Protein AF-A0A933SA22-F1 (afdb_monomer)

Radius of gyration: 32.46 Å; Cα contacts (8 Å, |Δi|>4): 676; chains: 1; bounding box: 80×46×101 Å

Foldseek 3Di:
DPDPPDPPPQPPVLLVLLLCCLQPPDPDDPVVVVLVQVVLVLVCVVVVQPVDPLSLVLLQVLQQQLQVQLLVLCVVQVWPPWDWDADPSRHIHTDTHCLQRALLSVLVSLLSRLQVLLVQLLVLLVVCLVVVHNPPNVPSSSVSSLVVSVVLLPCECVGSVVSNCCQQPVLVDLVSNLVSNLVNLVVLVVVCVVVVVVSSVVVSVVSVVCSQLSSLLLVLLQVLCVVCVPARLGSVRGDPVSSSSLLVSLQVSQPDDPRSHSNSSSVSSNSSSNSNHDGDDPVSSVVSVVSSVVSVVSSVSSVVSSVVSVPDQQWDWDDDPQKIFTDGDAKDWPQDDPPDPRRKTKIFGDDPNHTFKIKIWDDLPQDPVNVVVVVVVCCVVVVWDWDDKDWDFDPDPVWTWTWMKIWTDDPQKIKIWIWTADPSTIMIIMGMDSDDDDNSVRRVNRMTGCPVDDDDRDD

Organism: Eiseniibacteriota bacterium (NCBI:txid2212470)

Secondary structure (DSSP, 8-state):
-PPPPPPPPP-HHHHHHHHHHHHSPPPPPHHHHHHHHHHHHHHHHHTTTTSSHHHHHHHHHHHHHHHHHHHHHHHHHT-EEEEEEEETTTEEEEEEE-TT--HHHHHHHHHHTHHHHHHHHHHHHHHHHHHTS--HHHHHHHHHHHHHHHHHTSS-TTSHHHHHHHHHTGGG-HHHHHHHHHHHHHHHHHHHHHTT-HHHHHHHHHHHHHHHHHHHHHHHHHHHHHH-TT--SSTTT--HHHHHHHHHHHHHHH-TTTT--HHHHHHHHHHHHHHHSPPPPHHHHHHHHHHHHHHHHHHHHHHHHHHHHT-----EEEEETTEEEEE-S-EEEEE--TTS-TT-EEEEEEETTEEEEEEEEPPTT--HHHHHHHHHHHHHHHT-EEEEEEEEE-SSTTS--EEEEEEEE-SS-EEEEEEEEETTEEEEEEEEESS--HHHHHHHHS-EE--SPPP----

pLDDT: mean 78.85, std 15.22, range [27.67, 97.38]

Solvent-accessible surface area (backbone atoms only — not comparable to full-atom values): 24540 Å² total; per-residue (Å²): 133,84,73,79,75,75,80,77,76,82,60,60,72,56,48,55,48,14,50,48,32,48,66,55,60,73,77,82,51,70,68,59,54,52,52,56,48,54,50,53,54,49,54,42,56,74,68,58,48,60,81,38,74,67,44,41,53,42,50,33,50,43,39,36,53,27,33,46,24,30,50,49,36,35,55,74,64,59,28,45,79,71,44,78,45,76,44,89,99,74,22,46,49,63,46,62,41,50,68,51,49,57,43,55,56,56,32,48,22,39,42,35,19,30,41,59,37,23,53,51,16,30,52,46,33,53,48,27,51,72,64,79,50,67,55,70,68,60,50,52,46,23,49,52,22,37,52,56,23,52,57,32,50,38,73,29,65,93,29,36,24,14,46,24,43,38,37,53,63,23,55,77,38,61,66,54,36,52,49,48,43,50,53,27,32,50,53,46,36,53,51,16,63,76,70,68,37,64,71,46,41,55,55,24,53,54,48,61,69,43,46,69,41,49,52,39,33,45,48,40,9,52,50,48,30,73,77,44,77,81,62,53,61,22,71,87,68,39,50,69,73,57,49,51,53,42,45,54,46,18,44,64,30,70,42,78,77,92,58,78,41,39,61,54,32,14,54,35,33,52,54,20,54,62,58,34,52,71,51,42,53,71,69,57,33,53,55,51,51,51,52,51,49,50,41,52,50,33,43,53,50,27,52,50,32,47,58,58,53,65,52,68,83,57,64,41,80,45,80,53,91,64,29,29,31,42,38,61,79,53,64,57,67,51,80,55,66,94,88,56,75,97,78,47,53,36,39,37,23,52,59,95,91,37,81,26,38,38,42,34,44,49,64,77,80,69,47,71,69,57,52,52,55,48,52,52,48,50,28,60,78,67,72,28,48,77,76,50,75,45,81,42,70,40,96,42,93,96,57,57,39,54,30,45,36,41,36,28,48,48,97,70,34,31,36,40,38,38,37,38,56,56,97,83,29,42,34,46,37,38,32,47,33,66,63,82,44,71,69,51,50,49,36,67,70,42,54,40,73,53,86,80,68,78,79,82,73,83,128

Sequence (459 aa):
MDEPAAPEPFDEPLYAQSLAAFRNPAPMSVPALVTALLVIAFAASSFGQLNSWTAMLTLVAVVAFHEAGHAFGMRVFGFRDVKMFFIPFFGAAVVGRPRGAAPWKDALVSLLGPLPGLLLAVVIFATGLRARQPFEWPFHVAESLLLLNAFNLLPLGFLDGGRFFQRTIFARHRVLAVAFDLLGALALGALAVTFKMWLLGFFVLMSLRGLPRRWRVLGGAAAFRSARPEAFADPERLADEDARVLFAESRAAVGPPANESAGAIAGAMEEMLDASQRAPGVFATIGLLLLYALAVVCTFAGIFFHVSGMGAETWRWVRTGEARVEFPRDVYGIAGAAGGTASDTTWRATLNGVERFTVEKLASDTSAAAVEKRVAALAHDSGLEMKRSQVIEGEQPSDSLVGMEYRFRGERRELRARTFVVGGRRYWVTASAPKFGERASRFLESFRRDDGVPPVVPR

Nearest PDB structures (foldseek):
  1v2b-assembly1_A  TM=5.995E-01  e=1.341E-03  Nicotiana tabacum
  1v2b-assembly2_B  TM=5.942E-01  e=2.207E-03  Nicotiana tabacum
  8vjm-assembly1_C  TM=6.474E-01  e=5.714E-03  Bacillus subtilis subsp. subtilis str. 168
  8vjl-assembly1_A  TM=6.406E-01  e=8.209E-03  Bacillus subtilis subsp. subtilis str. 168
  7wg5-assembly1_f  TM=5.108E-01  e=1.548E-02  Arabidopsis thaliana

Mean predicted aligned error: 14.5 Å

Structure (mmCIF, N/CA/C/O backbone):
data_AF-A0A933SA22-F1
#
_entry.id   AF-A0A933SA22-F1
#
loop_
_atom_site.group_PDB
_atom_site.id
_atom_site.type_symbol
_atom_site.label_atom_id
_atom_site.label_alt_id
_atom_site.label_comp_id
_atom_site.label_asym_id
_atom_site.label_entity_id
_atom_site.label_seq_id
_atom_site.pdbx_PDB_ins_code
_atom_site.Cartn_x
_atom_site.Cartn_y
_atom_site.Cartn_z
_atom_site.occupancy
_atom_site.B_iso_or_equiv
_atom_site.auth_seq_id
_atom_site.auth_comp_id
_atom_site.auth_asym_id
_atom_site.auth_atom_id
_atom_site.pdbx_PDB_model_num
ATOM 1 N N . MET A 1 1 ? 23.233 31.705 -43.937 1.00 48.50 1 MET A N 1
ATOM 2 C CA . MET A 1 1 ? 23.121 30.238 -43.859 1.00 48.50 1 MET A CA 1
ATOM 3 C C . MET A 1 1 ? 23.989 29.849 -42.692 1.00 48.50 1 MET A C 1
ATOM 5 O O . MET A 1 1 ? 25.200 29.916 -42.837 1.00 48.50 1 MET A O 1
ATOM 9 N N . ASP A 1 2 ? 23.383 29.603 -41.534 1.00 49.16 2 ASP A N 1
ATOM 10 C CA . ASP A 1 2 ? 24.130 29.086 -40.391 1.00 49.16 2 ASP A CA 1
ATOM 11 C C . ASP A 1 2 ? 24.498 27.641 -40.708 1.00 49.16 2 ASP A C 1
ATOM 13 O O . ASP A 1 2 ? 23.634 26.807 -40.991 1.00 49.16 2 ASP A O 1
ATOM 17 N N . GLU A 1 3 ? 25.799 27.392 -40.763 1.00 46.59 3 GLU A N 1
ATOM 18 C CA . GLU A 1 3 ? 26.378 26.063 -40.866 1.00 46.59 3 GLU A CA 1
ATOM 19 C C . GLU A 1 3 ? 25.857 25.236 -39.676 1.00 46.59 3 GLU A C 1
ATOM 21 O O . GLU A 1 3 ? 25.911 25.722 -38.540 1.00 46.59 3 GLU A O 1
ATOM 26 N N . PRO A 1 4 ? 25.275 24.039 -39.889 1.00 49.75 4 PRO A N 1
ATOM 27 C CA . PRO A 1 4 ? 24.802 23.227 -38.779 1.00 49.75 4 PRO A CA 1
ATOM 28 C C . PRO A 1 4 ? 25.987 22.954 -37.853 1.00 49.75 4 PRO A C 1
ATOM 30 O O . PRO A 1 4 ? 27.005 22.422 -38.293 1.00 49.75 4 PRO A O 1
ATOM 33 N N . ALA A 1 5 ? 25.855 23.363 -36.587 1.00 52.88 5 ALA A N 1
ATOM 34 C CA . ALA A 1 5 ? 26.871 23.149 -35.567 1.00 52.88 5 ALA A CA 1
ATOM 35 C C . ALA A 1 5 ? 27.342 21.690 -35.617 1.00 52.88 5 ALA A C 1
ATOM 37 O O . ALA A 1 5 ? 26.515 20.772 -35.646 1.00 52.88 5 ALA A O 1
ATOM 38 N N . ALA A 1 6 ? 28.662 21.489 -35.673 1.00 54.22 6 ALA A N 1
ATOM 39 C CA . ALA A 1 6 ? 29.251 20.158 -35.657 1.00 54.22 6 ALA A CA 1
ATOM 40 C C . ALA A 1 6 ? 28.651 19.360 -34.485 1.00 54.22 6 ALA A C 1
ATOM 42 O O . ALA A 1 6 ? 28.519 19.923 -33.392 1.00 54.22 6 ALA A O 1
ATOM 43 N N . PRO A 1 7 ? 28.246 18.092 -34.693 1.00 60.19 7 PRO A N 1
ATOM 44 C CA . PRO A 1 7 ? 27.674 17.290 -33.622 1.00 60.19 7 PRO A CA 1
ATOM 45 C C . PRO A 1 7 ? 28.652 17.280 -32.450 1.00 60.19 7 PRO A C 1
ATOM 47 O O . PRO A 1 7 ? 29.838 17.003 -32.642 1.00 60.19 7 PRO A O 1
ATOM 50 N N . GLU A 1 8 ? 28.167 17.636 -31.258 1.00 64.19 8 GLU A N 1
ATOM 51 C CA . GLU A 1 8 ? 29.029 17.664 -30.082 1.00 64.19 8 GLU A CA 1
ATOM 52 C C . GLU A 1 8 ? 29.705 16.298 -29.894 1.00 64.19 8 GLU A C 1
ATOM 54 O O . GLU A 1 8 ? 29.051 15.257 -30.048 1.00 64.19 8 GLU A O 1
ATOM 59 N N . PRO A 1 9 ? 31.012 16.280 -29.583 1.00 76.88 9 PRO A N 1
ATOM 60 C CA . PRO A 1 9 ? 31.734 15.040 -29.372 1.00 76.88 9 PRO A CA 1
ATOM 61 C C . PRO A 1 9 ? 31.090 14.241 -28.234 1.00 76.88 9 PRO A C 1
ATOM 63 O O . PRO A 1 9 ? 30.685 14.790 -27.208 1.00 76.88 9 PRO A O 1
ATOM 66 N N . PHE A 1 10 ? 30.989 12.924 -28.423 1.00 84.50 10 PHE A N 1
ATOM 67 C CA . PHE A 1 10 ? 30.441 12.026 -27.412 1.00 84.50 10 PHE A CA 1
ATOM 68 C C . PHE A 1 10 ? 31.264 12.123 -26.119 1.00 84.50 10 PHE A C 1
ATOM 70 O O . PHE A 1 10 ? 32.483 11.949 -26.131 1.00 84.50 10 PHE A O 1
ATOM 77 N N . ASP A 1 11 ? 30.593 12.404 -25.002 1.00 89.31 11 ASP A N 1
ATOM 78 C CA . ASP A 1 11 ? 31.233 12.572 -23.695 1.00 89.31 11 ASP A CA 1
ATOM 79 C C . ASP A 1 11 ? 31.576 11.202 -23.087 1.00 89.31 11 ASP A C 1
ATOM 81 O O . ASP A 1 11 ? 30.796 10.603 -22.340 1.00 89.31 11 ASP A O 1
ATOM 85 N N . GLU A 1 12 ? 32.747 10.686 -23.460 1.00 92.25 12 GLU A N 1
ATOM 86 C CA . GLU A 1 12 ? 33.250 9.382 -23.025 1.00 92.25 12 GLU A CA 1
ATOM 87 C C . GLU A 1 12 ? 33.425 9.281 -21.491 1.00 92.25 12 GLU A C 1
ATOM 89 O O . GLU A 1 12 ? 32.987 8.280 -20.911 1.00 92.25 12 GLU A O 1
ATOM 94 N N . PRO A 1 13 ? 33.990 10.290 -20.786 1.00 92.44 13 PRO A N 1
ATOM 95 C CA . PRO A 1 13 ? 34.070 10.268 -19.325 1.00 92.44 13 PRO A CA 1
ATOM 96 C C . PRO A 1 13 ? 32.703 10.205 -18.637 1.00 92.44 13 PRO A C 1
ATOM 98 O O . PRO A 1 13 ? 32.530 9.433 -17.687 1.00 92.44 13 PRO A O 1
ATOM 101 N N . LEU A 1 14 ? 31.730 11.000 -19.092 1.00 91.00 14 LEU A N 1
ATOM 102 C CA . LEU A 1 14 ? 30.386 11.003 -18.519 1.00 91.00 14 LEU A CA 1
ATOM 103 C C . LEU A 1 14 ? 29.645 9.700 -18.823 1.00 91.00 14 LEU A C 1
ATOM 105 O O . LEU A 1 14 ? 28.945 9.182 -17.947 1.00 91.00 14 LEU A O 1
ATOM 109 N N . TYR A 1 15 ? 29.824 9.143 -20.023 1.00 93.19 15 TYR A N 1
ATOM 110 C CA . TYR A 1 15 ? 29.301 7.828 -20.387 1.00 93.19 15 TYR A CA 1
ATOM 111 C C . TYR A 1 15 ? 29.834 6.743 -19.453 1.00 93.19 15 TYR A C 1
ATOM 113 O O . TYR A 1 15 ? 29.040 6.026 -18.847 1.00 93.19 15 TYR A O 1
ATOM 121 N N . ALA A 1 16 ? 31.153 6.662 -19.262 1.00 93.44 16 ALA A N 1
ATOM 122 C CA . ALA A 1 16 ? 31.768 5.654 -18.402 1.00 93.44 16 ALA A CA 1
ATOM 123 C C . ALA A 1 16 ? 31.261 5.744 -16.950 1.00 93.44 16 ALA A C 1
ATOM 125 O O . ALA A 1 16 ? 30.923 4.726 -16.341 1.00 93.44 16 ALA A O 1
ATOM 126 N N . GLN A 1 17 ? 31.138 6.962 -16.409 1.00 92.69 17 GLN A N 1
ATOM 127 C CA . GLN A 1 17 ? 30.592 7.189 -15.066 1.00 92.69 17 GLN A CA 1
ATOM 128 C C . GLN A 1 17 ? 29.109 6.811 -14.971 1.00 92.69 17 GLN A C 1
ATOM 130 O O . GLN A 1 17 ? 28.694 6.158 -14.010 1.00 92.69 17 GLN A O 1
ATOM 135 N N . SER A 1 18 ? 28.309 7.189 -15.970 1.00 91.94 18 SER A N 1
ATOM 136 C CA . SER A 1 18 ? 26.874 6.887 -16.013 1.00 91.94 18 SER A CA 1
ATOM 137 C C . SER A 1 18 ? 26.631 5.391 -16.171 1.00 91.94 18 SER A C 1
ATOM 139 O O . SER A 1 18 ? 25.784 4.838 -15.481 1.00 91.94 18 SER A O 1
ATOM 141 N N . LEU A 1 19 ? 27.416 4.706 -17.005 1.00 92.75 19 LEU A N 1
ATOM 142 C CA . LEU A 1 19 ? 27.356 3.259 -17.194 1.00 92.75 19 LEU A CA 1
ATOM 143 C C . LEU A 1 19 ? 27.738 2.507 -15.913 1.00 92.75 19 LEU A C 1
ATOM 145 O O . LEU A 1 19 ? 27.079 1.533 -15.545 1.00 92.75 19 LEU A O 1
ATOM 149 N N . ALA A 1 20 ? 28.776 2.965 -15.209 1.00 91.38 20 ALA A N 1
ATOM 150 C CA . ALA A 1 20 ? 29.163 2.400 -13.921 1.00 91.38 20 ALA A CA 1
ATOM 151 C C . ALA A 1 20 ? 28.048 2.572 -12.877 1.00 91.38 20 ALA A C 1
ATOM 153 O O . ALA A 1 20 ? 27.693 1.604 -12.205 1.00 91.38 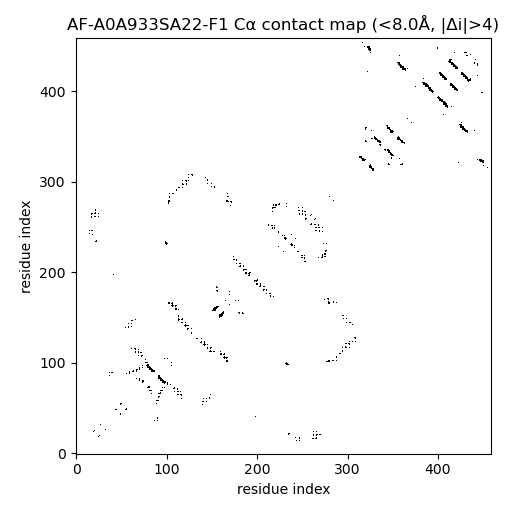20 ALA A O 1
ATOM 154 N N . ALA A 1 21 ? 27.449 3.765 -12.790 1.00 88.44 21 ALA A N 1
ATOM 155 C CA . ALA A 1 21 ? 26.315 4.041 -11.909 1.00 88.44 21 ALA A CA 1
ATOM 156 C C . ALA A 1 21 ? 25.033 3.302 -12.332 1.00 88.44 21 ALA A C 1
ATOM 158 O O . ALA A 1 21 ? 24.221 2.958 -11.483 1.00 88.44 21 ALA A O 1
ATOM 159 N N . PHE A 1 22 ? 24.853 3.020 -13.620 1.00 88.31 22 PHE A N 1
ATOM 160 C CA . PHE A 1 22 ? 23.722 2.265 -14.157 1.00 88.31 22 PHE A CA 1
ATOM 161 C C . PHE A 1 22 ? 23.827 0.768 -13.838 1.00 88.31 22 PHE A C 1
ATOM 163 O O . PHE A 1 22 ? 22.842 0.137 -13.461 1.00 88.31 22 PHE A O 1
ATOM 170 N N . ARG A 1 23 ? 25.034 0.195 -13.922 1.00 88.69 23 ARG A N 1
ATOM 171 C CA . ARG A 1 23 ? 25.297 -1.206 -13.548 1.00 88.69 23 ARG A CA 1
ATOM 172 C C . ARG A 1 23 ? 25.356 -1.397 -12.033 1.00 88.69 23 ARG A C 1
ATOM 174 O O . ARG A 1 23 ? 24.872 -2.402 -11.516 1.00 88.69 23 ARG A O 1
ATOM 181 N N . ASN A 1 24 ? 25.909 -0.414 -11.322 1.00 84.81 24 ASN A N 1
ATOM 182 C CA . ASN A 1 24 ? 26.058 -0.411 -9.870 1.00 84.81 24 ASN A CA 1
ATOM 183 C C . ASN A 1 24 ? 25.493 0.874 -9.232 1.00 84.81 24 ASN A C 1
ATOM 185 O O . ASN A 1 24 ? 26.263 1.696 -8.728 1.00 84.81 24 ASN A O 1
ATOM 189 N N . PRO A 1 25 ? 24.159 1.057 -9.204 1.00 73.75 25 PRO A N 1
ATOM 190 C CA . PRO A 1 25 ? 23.565 2.221 -8.564 1.00 73.75 25 PRO A CA 1
ATOM 191 C C . PRO A 1 25 ? 23.927 2.289 -7.087 1.00 73.75 25 PRO A C 1
ATOM 193 O O . PRO A 1 25 ? 23.846 1.283 -6.369 1.00 73.75 25 PRO A O 1
ATOM 196 N N . ALA A 1 26 ? 24.291 3.493 -6.650 1.00 68.81 26 ALA A N 1
ATOM 197 C CA . ALA A 1 26 ? 24.519 3.814 -5.252 1.00 68.81 26 ALA A CA 1
ATOM 198 C C . ALA A 1 26 ? 23.259 3.516 -4.414 1.00 68.81 26 ALA A C 1
ATOM 200 O O . ALA A 1 26 ? 22.139 3.556 -4.937 1.00 68.81 26 ALA A O 1
ATOM 201 N N . PRO A 1 27 ? 23.409 3.210 -3.112 1.00 66.25 27 PRO A N 1
ATOM 202 C CA . PRO A 1 27 ? 22.264 3.106 -2.219 1.00 66.25 27 PRO A CA 1
ATOM 203 C C . PRO A 1 27 ? 21.437 4.398 -2.242 1.00 66.25 27 PRO A C 1
ATOM 205 O O . PRO A 1 27 ? 21.947 5.480 -2.540 1.00 66.25 27 PRO A O 1
ATOM 208 N N . MET A 1 28 ? 20.149 4.257 -1.926 1.00 63.56 28 MET A N 1
ATOM 209 C CA . MET A 1 28 ? 19.187 5.358 -1.896 1.00 63.56 28 MET A CA 1
ATOM 210 C C . MET A 1 28 ? 19.760 6.558 -1.128 1.00 63.56 28 MET A C 1
ATOM 212 O O . MET A 1 28 ? 20.327 6.394 -0.046 1.00 63.56 28 MET A O 1
ATOM 216 N N . SER A 1 29 ? 19.632 7.762 -1.690 1.00 59.94 29 SER A N 1
ATOM 217 C CA . SER A 1 29 ? 20.195 8.955 -1.061 1.00 59.94 29 SER A CA 1
ATOM 218 C C . SER A 1 29 ? 19.467 9.269 0.250 1.00 59.94 29 SER A C 1
ATOM 220 O O . SER A 1 29 ? 18.250 9.098 0.362 1.00 59.94 29 SER A O 1
ATOM 222 N N . VAL A 1 30 ? 20.207 9.764 1.246 1.00 55.53 30 VAL A N 1
ATOM 223 C CA . VAL A 1 30 ? 19.651 10.162 2.552 1.00 55.53 30 VAL A CA 1
ATOM 224 C C . VAL A 1 30 ? 18.432 11.097 2.406 1.00 55.53 30 VAL A C 1
ATOM 226 O O . VAL A 1 30 ? 17.434 10.849 3.077 1.00 55.53 30 VAL A O 1
ATOM 229 N N . PRO A 1 31 ? 18.409 12.094 1.496 1.00 51.62 31 PRO A N 1
ATOM 230 C CA . PRO A 1 31 ? 17.236 12.951 1.297 1.00 51.62 31 PRO A CA 1
ATOM 231 C C . PRO A 1 31 ? 15.999 12.224 0.752 1.00 51.62 31 PRO A C 1
ATOM 233 O O . PRO A 1 31 ? 14.880 12.547 1.148 1.00 51.62 31 PRO A O 1
ATOM 236 N N . ALA A 1 32 ? 16.172 11.235 -0.132 1.00 53.22 32 ALA A N 1
ATOM 237 C CA . ALA A 1 32 ? 15.061 10.424 -0.633 1.00 53.22 32 ALA A CA 1
ATOM 238 C C . ALA A 1 32 ? 14.468 9.559 0.489 1.00 53.22 32 ALA A C 1
ATOM 240 O O . ALA A 1 32 ? 13.249 9.487 0.640 1.00 53.22 32 ALA A O 1
ATOM 241 N N . LEU A 1 33 ? 15.337 8.994 1.332 1.00 56.84 33 LEU A N 1
ATOM 242 C CA . LEU A 1 33 ? 14.942 8.215 2.501 1.00 56.84 33 LEU A CA 1
ATOM 243 C C . LEU A 1 33 ? 14.202 9.086 3.532 1.00 56.84 33 LEU A C 1
ATOM 245 O O . LEU A 1 33 ? 13.139 8.704 4.007 1.00 56.84 33 LEU A O 1
ATOM 249 N N . VAL A 1 34 ? 14.706 10.294 3.806 1.00 54.09 34 VAL A N 1
ATOM 250 C CA . VAL A 1 34 ? 14.070 11.290 4.690 1.00 54.09 34 VAL A CA 1
ATOM 251 C C . VAL A 1 34 ? 12.729 11.775 4.134 1.00 54.09 34 VAL A C 1
ATOM 253 O O . VAL A 1 34 ? 11.781 11.971 4.887 1.00 54.09 34 VAL A O 1
ATOM 256 N N . THR A 1 35 ? 12.601 11.926 2.817 1.00 54.09 35 THR A N 1
ATOM 257 C CA . THR A 1 35 ? 11.335 12.346 2.203 1.00 54.09 35 THR A CA 1
ATOM 258 C C . THR A 1 35 ? 10.281 11.245 2.315 1.00 54.09 35 THR A C 1
ATOM 260 O O . THR A 1 35 ? 9.174 11.521 2.767 1.00 54.09 35 THR A O 1
ATOM 263 N N . ALA A 1 36 ? 10.624 9.993 1.991 1.00 56.94 36 ALA A N 1
ATOM 264 C CA . ALA A 1 36 ? 9.728 8.847 2.181 1.00 56.94 36 ALA A CA 1
ATOM 265 C C . ALA A 1 36 ? 9.321 8.677 3.659 1.00 56.94 36 ALA A C 1
ATOM 267 O O . ALA A 1 36 ? 8.161 8.417 3.972 1.00 56.94 36 ALA A O 1
ATOM 268 N N . LEU A 1 37 ? 10.260 8.922 4.573 1.00 57.59 37 LEU A N 1
ATOM 269 C CA . LEU A 1 37 ? 10.038 8.918 6.016 1.00 57.59 37 LEU A CA 1
ATOM 270 C C . LEU A 1 37 ? 8.996 9.936 6.478 1.00 57.59 37 LEU A C 1
ATOM 272 O O . LEU A 1 37 ? 8.068 9.593 7.209 1.00 57.59 37 LEU A O 1
ATOM 276 N N . LEU A 1 38 ? 9.130 11.187 6.038 1.00 57.06 38 LEU A N 1
ATOM 277 C CA . LEU A 1 38 ? 8.217 12.264 6.419 1.00 57.06 38 LEU A CA 1
ATOM 278 C C . LEU A 1 38 ? 6.788 12.020 5.901 1.00 57.06 38 LEU A C 1
ATOM 280 O O . LEU A 1 38 ? 5.824 12.420 6.553 1.00 57.06 38 LEU A O 1
ATOM 284 N N . VAL A 1 39 ? 6.638 11.309 4.779 1.00 58.91 39 VAL A N 1
ATOM 285 C CA . VAL A 1 39 ? 5.331 10.904 4.228 1.00 58.91 39 VAL A CA 1
ATOM 286 C C . VAL A 1 39 ? 4.629 9.907 5.121 1.00 58.91 39 VAL A C 1
ATOM 288 O O . VAL A 1 39 ? 3.466 10.100 5.475 1.00 58.91 39 VAL A O 1
ATOM 291 N N . ILE A 1 40 ? 5.341 8.845 5.486 1.00 62.62 40 ILE A N 1
ATOM 292 C CA . ILE A 1 40 ? 4.792 7.772 6.310 1.00 62.62 40 ILE A CA 1
ATOM 293 C C . ILE A 1 40 ? 4.445 8.325 7.700 1.00 62.62 40 ILE A C 1
ATOM 295 O O . ILE A 1 40 ? 3.359 8.059 8.215 1.00 62.62 40 ILE A O 1
ATOM 299 N N . ALA A 1 41 ? 5.306 9.182 8.262 1.00 58.19 41 ALA A N 1
ATOM 300 C CA . ALA A 1 41 ? 5.080 9.882 9.528 1.00 58.19 41 ALA A CA 1
ATOM 301 C C . ALA A 1 41 ? 3.806 10.738 9.520 1.00 58.19 41 ALA A C 1
ATOM 303 O O . ALA A 1 41 ? 3.004 10.719 10.459 1.00 58.19 41 ALA A O 1
ATOM 304 N N . PHE A 1 42 ? 3.604 11.497 8.446 1.00 62.12 42 PHE A N 1
ATOM 305 C CA . PHE A 1 42 ? 2.431 12.341 8.290 1.00 62.12 42 PHE A CA 1
ATOM 306 C C . PHE A 1 42 ? 1.155 11.526 8.085 1.00 62.12 42 PHE A C 1
ATOM 308 O O . PHE A 1 42 ? 0.130 11.844 8.686 1.00 62.12 42 PHE A O 1
ATOM 315 N N . ALA A 1 43 ? 1.207 10.460 7.283 1.00 57.03 43 ALA A N 1
ATOM 316 C CA . ALA A 1 43 ? 0.063 9.577 7.090 1.00 57.03 43 ALA A CA 1
ATOM 317 C C . ALA A 1 43 ? -0.344 8.932 8.426 1.00 57.03 43 ALA A C 1
ATOM 319 O O . ALA A 1 43 ? -1.490 9.058 8.849 1.00 57.03 43 ALA A O 1
ATOM 320 N N . ALA A 1 44 ? 0.608 8.345 9.155 1.00 57.91 44 ALA A N 1
ATOM 321 C CA . ALA A 1 44 ? 0.343 7.700 10.439 1.00 57.91 44 ALA A CA 1
ATOM 322 C C . ALA A 1 44 ? -0.175 8.673 11.519 1.00 57.91 44 ALA A C 1
ATOM 324 O O . ALA A 1 44 ? -1.072 8.318 12.289 1.00 57.91 44 ALA A O 1
ATOM 325 N N . SER A 1 45 ? 0.340 9.909 11.561 1.00 56.59 45 SER A N 1
ATOM 326 C CA . SER A 1 45 ? -0.146 10.940 12.494 1.00 56.59 45 SER A CA 1
ATOM 327 C C . SER A 1 45 ? -1.519 11.501 12.110 1.00 56.59 45 SER A C 1
ATOM 329 O O . SER A 1 45 ? -2.343 11.726 12.995 1.00 56.59 45 SER A O 1
ATOM 331 N N . SER A 1 46 ? -1.815 11.655 10.815 1.00 52.59 46 SER A N 1
ATOM 332 C CA . SER A 1 46 ? -3.104 12.182 10.334 1.00 52.59 46 SER A CA 1
ATOM 333 C C . SER A 1 46 ? -4.278 11.230 10.591 1.00 52.59 46 SER A C 1
ATOM 335 O O . SER A 1 46 ? -5.406 11.688 10.756 1.00 52.59 46 SER A O 1
ATOM 337 N N . PHE A 1 47 ? -4.026 9.918 10.678 1.00 56.75 47 PHE A N 1
ATOM 338 C CA . PHE A 1 47 ? -5.049 8.903 10.971 1.00 56.75 47 PHE A CA 1
ATOM 339 C C . PHE A 1 47 ? -5.124 8.495 12.453 1.00 56.75 47 PHE A C 1
ATOM 341 O O . PHE A 1 47 ? -5.832 7.550 12.790 1.00 56.75 47 PHE A O 1
ATOM 348 N N . GLY A 1 48 ? -4.402 9.170 13.357 1.00 55.81 48 GLY A N 1
ATOM 349 C CA . GLY A 1 48 ? -4.477 8.914 14.803 1.00 55.81 48 GLY A CA 1
ATOM 350 C C . GLY A 1 48 ? -3.939 7.549 15.262 1.00 55.81 48 GLY A C 1
ATOM 351 O O . GLY A 1 48 ? -4.061 7.217 16.442 1.00 55.81 48 GLY A O 1
ATOM 352 N N . GLN A 1 49 ? -3.307 6.770 14.371 1.00 54.12 49 GLN A N 1
ATOM 353 C CA . GLN A 1 49 ? -2.758 5.442 14.689 1.00 54.12 49 GLN A CA 1
ATOM 354 C C . GLN A 1 49 ? -1.498 5.503 15.573 1.00 54.12 49 GLN A C 1
ATOM 356 O O . GLN A 1 49 ? -1.066 4.484 16.097 1.00 54.12 49 GLN A O 1
ATOM 361 N N . LEU A 1 50 ? -0.917 6.685 15.801 1.00 56.03 50 LEU A N 1
ATOM 362 C CA . LEU A 1 50 ? 0.255 6.865 16.670 1.00 56.03 50 LEU A CA 1
ATOM 363 C C . LEU A 1 50 ? -0.090 7.201 18.134 1.00 56.03 50 LEU A C 1
ATOM 365 O O . LEU A 1 50 ? 0.808 7.468 18.928 1.00 56.03 50 LEU A O 1
ATOM 369 N N . ASN A 1 51 ? -1.368 7.173 18.525 1.00 58.78 51 ASN A N 1
ATOM 370 C CA . ASN A 1 51 ? -1.796 7.560 19.879 1.00 58.78 51 ASN A CA 1
ATOM 371 C C . ASN A 1 51 ? -1.438 6.535 20.979 1.00 58.78 51 ASN A C 1
ATOM 373 O O . ASN A 1 51 ? -1.631 6.817 22.161 1.00 58.78 51 ASN A O 1
ATOM 377 N N . SER A 1 52 ? -0.924 5.356 20.613 1.00 67.62 52 SER A N 1
ATOM 378 C CA . SER A 1 52 ? -0.459 4.315 21.537 1.00 67.62 52 SER A CA 1
ATOM 379 C C . SER A 1 52 ? 0.796 3.627 20.997 1.00 67.62 52 SER A C 1
ATOM 381 O O . SER A 1 52 ? 0.898 3.352 19.800 1.00 67.62 52 SER A O 1
ATOM 383 N N . TRP A 1 53 ? 1.714 3.253 21.893 1.00 71.50 53 TRP A N 1
ATOM 384 C CA . TRP A 1 53 ? 2.886 2.433 21.562 1.00 71.50 53 TRP A CA 1
ATOM 385 C C . TRP A 1 53 ? 2.501 1.087 20.925 1.00 71.50 53 TRP A C 1
ATOM 387 O O . TRP A 1 53 ? 3.196 0.607 20.032 1.00 71.50 53 TRP A O 1
ATOM 397 N N . THR A 1 54 ? 1.371 0.497 21.330 1.00 72.56 54 THR A N 1
ATOM 398 C CA . THR A 1 54 ? 0.862 -0.757 20.745 1.00 72.56 54 THR A CA 1
ATOM 399 C C . THR A 1 54 ? 0.411 -0.580 19.297 1.00 72.56 54 THR A C 1
ATOM 401 O O . THR A 1 54 ? 0.675 -1.442 18.460 1.00 72.56 54 THR A O 1
ATOM 404 N N . ALA A 1 55 ? -0.220 0.551 18.981 1.00 71.50 55 ALA A N 1
ATOM 405 C CA . ALA A 1 55 ? -0.668 0.869 17.631 1.00 71.50 55 ALA A CA 1
ATOM 406 C C . ALA A 1 55 ? 0.525 1.179 16.708 1.00 71.50 55 ALA A C 1
ATOM 408 O O . ALA A 1 55 ? 0.576 0.686 15.584 1.00 71.50 55 ALA A O 1
ATOM 409 N N . MET A 1 56 ? 1.550 1.871 17.219 1.00 73.88 56 MET A N 1
ATOM 410 C CA . MET A 1 56 ? 2.810 2.080 16.497 1.00 73.88 56 MET A CA 1
ATOM 411 C C . MET A 1 56 ? 3.519 0.753 16.176 1.00 73.88 56 MET A C 1
ATOM 413 O O . MET A 1 56 ? 3.907 0.526 15.031 1.00 73.88 56 MET A O 1
ATOM 417 N N . LEU A 1 57 ? 3.660 -0.147 17.157 1.00 79.62 57 LEU A N 1
ATOM 418 C CA . LEU A 1 57 ? 4.260 -1.470 16.937 1.00 79.62 57 LEU A CA 1
ATOM 419 C C . LEU A 1 57 ? 3.450 -2.314 15.947 1.00 79.62 57 LEU A C 1
ATOM 421 O O . LEU A 1 57 ? 4.030 -2.991 15.100 1.00 79.62 57 LEU A O 1
ATOM 425 N N . THR A 1 58 ? 2.120 -2.236 16.023 1.00 83.00 58 THR A N 1
ATOM 426 C CA . THR A 1 58 ? 1.217 -2.900 15.075 1.00 83.00 58 THR A CA 1
ATOM 427 C C . THR A 1 58 ? 1.443 -2.386 13.659 1.00 83.00 58 THR A C 1
ATOM 429 O O . THR A 1 58 ? 1.646 -3.186 12.750 1.00 83.00 58 THR A O 1
ATOM 432 N N . LEU A 1 59 ? 1.493 -1.065 13.469 1.00 79.25 59 LEU A N 1
ATOM 433 C CA . LEU A 1 59 ? 1.747 -0.461 12.165 1.00 79.25 59 LEU A CA 1
ATOM 434 C C . LEU A 1 59 ? 3.101 -0.901 11.595 1.00 79.25 59 LEU A C 1
ATOM 436 O O . LEU A 1 59 ? 3.168 -1.325 10.445 1.00 79.25 59 LEU A O 1
ATOM 440 N N . VAL A 1 60 ? 4.164 -0.872 12.404 1.00 80.81 60 VAL A N 1
ATOM 441 C CA . VAL A 1 60 ? 5.500 -1.337 11.995 1.00 80.81 60 VAL A CA 1
ATOM 442 C C . VAL A 1 60 ? 5.470 -2.803 11.561 1.00 80.81 60 VAL A C 1
ATOM 444 O O . VAL A 1 60 ? 6.035 -3.140 10.521 1.00 80.81 60 VAL A O 1
ATOM 447 N N . ALA A 1 61 ? 4.800 -3.672 12.322 1.00 85.94 61 ALA A N 1
ATOM 448 C CA . ALA A 1 61 ? 4.675 -5.087 11.984 1.00 85.94 61 ALA A CA 1
ATOM 449 C C . ALA A 1 61 ? 3.878 -5.304 10.688 1.00 85.94 61 ALA A C 1
ATOM 451 O O . ALA A 1 61 ? 4.269 -6.119 9.855 1.00 85.94 61 ALA A O 1
ATOM 452 N N . VAL A 1 62 ? 2.796 -4.549 10.486 1.00 88.06 62 VAL A N 1
ATOM 453 C CA . VAL A 1 62 ? 1.963 -4.615 9.278 1.00 88.06 62 VAL A CA 1
ATOM 454 C C . VAL A 1 62 ? 2.722 -4.127 8.043 1.00 88.06 62 VAL A C 1
ATOM 456 O O . VAL A 1 62 ? 2.691 -4.802 7.015 1.00 88.06 62 VAL A O 1
ATOM 459 N N . VAL A 1 63 ? 3.453 -3.011 8.143 1.00 84.88 63 VAL A N 1
ATOM 460 C CA . VAL A 1 63 ? 4.336 -2.527 7.068 1.00 84.88 63 VAL A CA 1
ATOM 461 C C . VAL A 1 63 ? 5.405 -3.575 6.764 1.00 84.88 63 VAL A C 1
ATOM 463 O O . VAL A 1 63 ? 5.612 -3.930 5.610 1.00 84.88 63 VAL A O 1
ATOM 466 N N . ALA A 1 64 ? 6.061 -4.129 7.788 1.00 84.25 64 ALA A N 1
ATOM 467 C CA . ALA A 1 64 ? 7.077 -5.159 7.592 1.00 84.25 64 ALA A CA 1
ATOM 468 C C . ALA A 1 64 ? 6.510 -6.414 6.910 1.00 84.25 64 ALA A C 1
ATOM 470 O O . ALA A 1 64 ? 7.178 -6.992 6.056 1.00 84.25 64 ALA A O 1
ATOM 471 N N . PHE A 1 65 ? 5.282 -6.817 7.248 1.00 91.31 65 PHE A N 1
ATOM 472 C CA . PHE A 1 65 ? 4.593 -7.935 6.607 1.00 91.31 65 PHE A CA 1
ATOM 473 C C . PHE A 1 65 ? 4.274 -7.653 5.131 1.00 91.31 65 PHE A C 1
ATOM 475 O O . PHE A 1 65 ? 4.533 -8.503 4.279 1.00 91.31 65 PHE A O 1
ATOM 482 N N . HIS A 1 66 ? 3.779 -6.454 4.821 1.00 92.38 66 HIS A N 1
ATOM 483 C CA . HIS A 1 66 ? 3.542 -5.994 3.451 1.00 92.38 66 HIS A CA 1
ATOM 484 C C . HIS A 1 66 ? 4.836 -6.025 2.618 1.00 92.38 66 HIS A C 1
ATOM 486 O O . HIS A 1 66 ? 4.926 -6.688 1.587 1.00 92.38 66 HIS A O 1
ATOM 492 N N . GLU A 1 67 ? 5.897 -5.406 3.125 1.00 89.38 67 GLU A N 1
ATOM 493 C CA . GLU A 1 67 ? 7.198 -5.357 2.457 1.00 89.38 67 GLU A CA 1
ATOM 494 C C . GLU A 1 67 ? 7.840 -6.744 2.316 1.00 89.38 67 GLU A C 1
ATOM 496 O O . GLU A 1 67 ? 8.454 -7.060 1.294 1.00 89.38 67 GLU A O 1
ATOM 501 N N . ALA A 1 68 ? 7.663 -7.626 3.305 1.00 88.06 68 ALA A N 1
ATOM 502 C CA . ALA A 1 68 ? 8.106 -9.014 3.209 1.00 88.06 68 ALA A CA 1
ATOM 503 C C . ALA A 1 68 ? 7.444 -9.745 2.030 1.00 88.06 68 ALA A C 1
ATOM 505 O O . ALA A 1 68 ? 8.103 -10.560 1.381 1.00 88.06 68 ALA A O 1
ATOM 506 N N . GLY A 1 69 ? 6.191 -9.415 1.707 1.00 92.94 69 GLY A N 1
ATOM 507 C CA . GLY A 1 69 ? 5.492 -9.895 0.518 1.00 92.94 69 GLY A CA 1
ATOM 508 C C . GLY A 1 69 ? 6.187 -9.493 -0.786 1.00 92.94 69 GLY A C 1
ATOM 509 O O . GLY A 1 69 ? 6.479 -10.351 -1.628 1.00 92.94 69 GLY A O 1
ATOM 510 N N . HIS A 1 70 ? 6.566 -8.219 -0.925 1.00 91.81 70 HIS A N 1
ATOM 511 C CA . HIS A 1 70 ? 7.381 -7.763 -2.056 1.00 91.81 70 HIS A CA 1
ATOM 512 C C . HIS A 1 70 ? 8.738 -8.466 -2.105 1.00 91.81 70 HIS A C 1
ATOM 514 O O . HIS A 1 70 ? 9.130 -8.979 -3.154 1.00 91.81 70 HIS A O 1
ATOM 520 N N . ALA A 1 71 ? 9.443 -8.549 -0.974 1.00 88.44 71 ALA A N 1
ATOM 521 C CA . ALA A 1 71 ? 10.754 -9.188 -0.899 1.00 88.44 71 ALA A CA 1
ATOM 522 C C . ALA A 1 71 ? 10.696 -10.676 -1.264 1.00 88.44 71 ALA A C 1
ATOM 524 O O . ALA A 1 71 ? 11.611 -11.198 -1.904 1.00 88.44 71 ALA A O 1
ATOM 525 N N . PHE A 1 72 ? 9.632 -11.366 -0.857 1.00 93.50 72 PHE A N 1
ATOM 526 C CA . PHE A 1 72 ? 9.376 -12.746 -1.239 1.00 93.50 72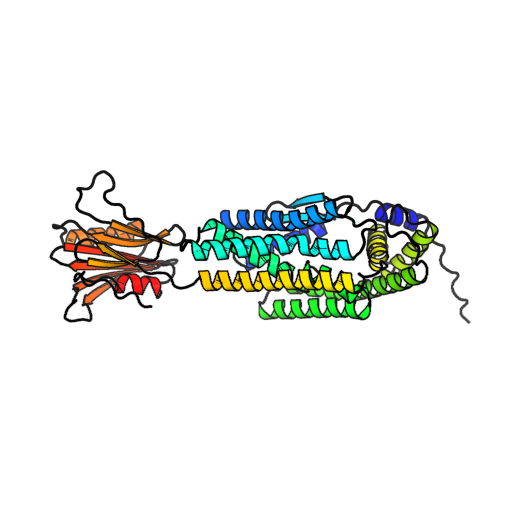 PHE A CA 1
ATOM 527 C C . PHE A 1 72 ? 9.176 -12.860 -2.752 1.00 93.50 72 PHE A C 1
ATOM 529 O O . PHE A 1 72 ? 9.888 -13.628 -3.399 1.00 93.50 72 PHE A O 1
ATOM 536 N N . GLY A 1 73 ? 8.295 -12.039 -3.331 1.00 92.06 73 GLY A N 1
ATOM 537 C CA . GLY A 1 73 ? 8.061 -12.008 -4.774 1.00 92.06 73 GLY A CA 1
ATOM 538 C C . GLY A 1 73 ? 9.331 -11.745 -5.575 1.00 92.06 73 GLY A C 1
ATOM 539 O O . GLY A 1 73 ? 9.656 -12.492 -6.495 1.00 92.06 73 GLY A O 1
ATOM 540 N N . MET A 1 74 ? 10.096 -10.729 -5.182 1.00 91.38 74 MET A N 1
ATOM 541 C CA . MET A 1 74 ? 11.369 -10.385 -5.811 1.00 91.38 74 MET A CA 1
ATOM 542 C C . MET A 1 74 ? 12.341 -11.573 -5.808 1.00 91.38 74 MET A C 1
ATOM 544 O O . MET A 1 74 ? 12.886 -11.919 -6.856 1.00 91.38 74 MET A O 1
ATOM 548 N N . ARG A 1 75 ? 12.516 -12.253 -4.665 1.00 89.38 75 ARG A N 1
ATOM 549 C CA . ARG A 1 75 ? 13.395 -13.432 -4.569 1.00 89.38 75 ARG A CA 1
ATOM 550 C C . ARG A 1 75 ? 12.912 -14.591 -5.438 1.00 89.38 75 ARG A C 1
ATOM 552 O O . ARG A 1 75 ? 13.715 -15.168 -6.163 1.00 89.38 75 ARG A O 1
ATOM 559 N N . VAL A 1 76 ? 11.614 -14.902 -5.407 1.00 91.81 76 VAL A N 1
ATOM 560 C CA . VAL A 1 76 ? 11.017 -15.986 -6.211 1.00 91.81 76 VAL A CA 1
ATOM 561 C C . VAL A 1 76 ? 11.170 -15.720 -7.708 1.00 91.81 76 VAL A C 1
ATOM 563 O O . VAL A 1 76 ? 11.446 -16.634 -8.483 1.00 91.81 76 VAL A O 1
ATOM 566 N N . PHE A 1 77 ? 11.031 -14.465 -8.133 1.00 90.56 77 PHE A N 1
ATOM 567 C CA . PHE A 1 77 ? 11.111 -14.090 -9.542 1.00 90.56 77 PHE A CA 1
ATOM 568 C C . PHE A 1 77 ? 12.526 -13.828 -10.059 1.00 90.56 77 PHE A C 1
ATOM 570 O O . PHE A 1 77 ? 12.677 -13.565 -11.257 1.00 90.56 77 PHE A O 1
ATOM 577 N N . GLY A 1 78 ? 13.542 -13.968 -9.202 1.00 84.19 78 GLY A N 1
ATOM 578 C CA . GLY A 1 78 ? 14.952 -13.847 -9.567 1.00 84.19 78 GLY A CA 1
ATOM 579 C C . GLY A 1 78 ? 15.463 -12.409 -9.629 1.00 84.19 78 GLY A C 1
ATOM 580 O O . GLY A 1 78 ? 16.466 -12.153 -10.292 1.00 84.19 78 GLY A O 1
ATOM 581 N N . PHE A 1 79 ? 14.793 -11.470 -8.954 1.00 86.69 79 PHE A N 1
ATOM 582 C CA . PHE A 1 79 ? 15.308 -10.114 -8.793 1.00 86.69 79 PHE A CA 1
ATOM 583 C C . PHE A 1 79 ? 16.616 -10.185 -8.003 1.00 86.69 79 PHE A C 1
ATOM 585 O O . PHE A 1 79 ? 16.769 -10.982 -7.073 1.00 86.69 79 PHE A O 1
ATOM 592 N N . ARG A 1 80 ? 17.568 -9.330 -8.360 1.00 78.75 80 ARG A N 1
ATOM 593 C CA . ARG A 1 80 ? 18.868 -9.249 -7.688 1.00 78.75 80 ARG A CA 1
ATOM 594 C C . ARG A 1 80 ? 18.938 -8.017 -6.788 1.00 78.75 80 ARG A C 1
ATOM 596 O O . ARG A 1 80 ? 18.141 -7.092 -6.926 1.00 78.75 80 ARG A O 1
ATOM 603 N N . ASP A 1 81 ? 19.908 -8.008 -5.877 1.00 75.81 81 ASP A N 1
ATOM 604 C CA . ASP A 1 81 ? 20.102 -6.949 -4.875 1.00 75.81 81 ASP A CA 1
ATOM 605 C C . ASP A 1 81 ? 18.866 -6.686 -4.003 1.00 75.81 81 ASP A C 1
ATOM 607 O O . ASP A 1 81 ? 18.617 -5.551 -3.604 1.00 75.81 81 ASP A O 1
ATOM 611 N N . VAL A 1 82 ? 18.096 -7.738 -3.696 1.00 80.19 82 VAL A N 1
ATOM 612 C CA . VAL A 1 82 ? 16.910 -7.635 -2.837 1.00 80.19 82 VAL A CA 1
ATOM 613 C C . VAL A 1 82 ? 17.345 -7.317 -1.410 1.00 80.19 82 VAL A C 1
ATOM 615 O O . VAL A 1 82 ? 17.819 -8.192 -0.680 1.00 80.19 82 VAL A O 1
ATOM 618 N N . LYS A 1 83 ? 17.185 -6.056 -1.015 1.00 77.62 83 LYS A N 1
ATOM 619 C CA . LYS A 1 83 ? 17.553 -5.537 0.302 1.00 77.62 83 LYS A CA 1
ATOM 620 C C . LYS A 1 83 ? 16.317 -4.974 0.984 1.00 77.62 83 LYS A C 1
ATOM 622 O O . LYS A 1 83 ? 15.575 -4.192 0.396 1.00 77.62 83 LYS A O 1
ATOM 627 N N . MET A 1 84 ? 16.121 -5.388 2.230 1.00 75.69 84 MET A N 1
ATOM 628 C CA . MET A 1 84 ? 15.107 -4.837 3.119 1.00 75.69 84 MET A CA 1
ATOM 629 C C . MET A 1 84 ? 15.803 -3.865 4.062 1.00 75.69 84 MET A C 1
ATOM 631 O O . MET A 1 84 ? 16.743 -4.246 4.761 1.00 75.69 84 MET A O 1
ATOM 635 N N . PHE A 1 85 ? 15.364 -2.616 4.059 1.00 71.88 85 PHE A N 1
ATOM 636 C CA . PHE A 1 85 ? 15.849 -1.588 4.964 1.00 71.88 85 PHE A CA 1
ATOM 637 C C . PHE A 1 85 ? 14.791 -1.373 6.031 1.00 71.88 85 PHE A C 1
ATOM 639 O O . PHE A 1 85 ? 13.628 -1.140 5.712 1.00 71.88 85 PHE A O 1
ATOM 646 N N . PHE A 1 86 ? 15.189 -1.475 7.295 1.00 64.19 86 PHE A N 1
ATOM 647 C CA . PHE A 1 86 ? 14.321 -1.108 8.399 1.00 64.19 86 PHE A CA 1
ATOM 648 C C . PHE A 1 86 ? 14.592 0.343 8.758 1.00 64.19 86 PHE A C 1
ATOM 650 O O . PHE A 1 86 ? 15.728 0.705 9.071 1.00 64.19 86 PHE A O 1
ATOM 657 N N . ILE A 1 87 ? 13.558 1.170 8.690 1.00 61.34 87 ILE A N 1
ATOM 658 C CA . ILE A 1 87 ? 13.659 2.576 9.022 1.00 61.34 87 ILE A CA 1
ATOM 659 C C . ILE A 1 87 ? 13.078 2.776 10.429 1.00 61.34 87 ILE A C 1
ATOM 661 O O . ILE A 1 87 ? 11.881 2.533 10.632 1.00 61.34 87 ILE A O 1
ATOM 665 N N . PRO A 1 88 ? 13.901 3.180 11.418 1.00 46.75 88 PRO A N 1
ATOM 666 C CA . PRO A 1 88 ? 13.466 3.312 12.806 1.00 46.75 88 PRO A CA 1
ATOM 667 C C . PRO A 1 88 ? 12.199 4.158 12.918 1.00 46.75 88 PRO A C 1
ATOM 669 O O . PRO A 1 88 ? 12.161 5.240 12.350 1.00 46.75 88 PRO A O 1
ATOM 672 N N . PHE A 1 89 ? 11.196 3.678 13.661 1.00 49.56 89 PHE A N 1
ATOM 673 C CA . PHE A 1 89 ? 9.883 4.316 13.888 1.00 49.56 89 PHE A CA 1
ATOM 674 C C . PHE A 1 89 ? 8.891 4.330 12.710 1.00 49.56 89 PHE A C 1
ATOM 676 O O . PHE A 1 89 ? 7.741 4.708 12.921 1.00 49.56 89 PHE A O 1
ATOM 683 N N . PHE A 1 90 ? 9.279 3.893 11.506 1.00 50.62 90 PHE A N 1
ATOM 684 C CA . PHE A 1 90 ? 8.458 4.102 10.301 1.00 50.62 90 PHE A CA 1
ATOM 685 C C . PHE A 1 90 ? 8.220 2.849 9.449 1.00 50.62 90 PHE A C 1
ATOM 687 O O . PHE A 1 90 ? 7.346 2.869 8.587 1.00 50.62 90 PHE A O 1
ATOM 694 N N . GLY A 1 91 ? 8.917 1.743 9.727 1.00 60.59 91 GLY A N 1
ATOM 695 C CA . GLY A 1 91 ? 8.633 0.437 9.126 1.00 60.59 91 GLY A CA 1
ATOM 696 C C . GLY A 1 91 ? 9.772 -0.084 8.257 1.00 60.59 91 GLY A C 1
ATOM 697 O O . GLY A 1 91 ? 10.941 0.192 8.519 1.00 60.59 91 GLY A O 1
ATOM 698 N N . ALA A 1 92 ? 9.439 -0.881 7.247 1.00 63.69 92 ALA A N 1
ATOM 699 C CA . ALA A 1 92 ? 10.400 -1.456 6.314 1.00 63.69 92 ALA A CA 1
ATOM 700 C C . ALA A 1 92 ? 10.224 -0.856 4.913 1.00 63.69 92 ALA A C 1
ATOM 702 O O . ALA A 1 92 ? 9.162 -0.340 4.591 1.00 63.69 92 ALA A O 1
ATOM 703 N N . ALA A 1 93 ? 11.264 -0.934 4.090 1.00 70.94 93 ALA A N 1
ATOM 704 C CA . ALA A 1 93 ? 11.196 -0.681 2.656 1.00 70.94 93 ALA A CA 1
ATOM 705 C C . ALA A 1 93 ? 12.042 -1.726 1.930 1.00 70.94 93 ALA A C 1
ATOM 707 O O . ALA A 1 93 ? 13.162 -2.030 2.364 1.00 70.94 93 ALA A O 1
ATOM 708 N N . VAL A 1 94 ? 11.531 -2.275 0.831 1.00 74.50 94 VAL A N 1
ATOM 709 C CA . VAL A 1 94 ? 12.244 -3.276 0.034 1.00 74.50 94 VAL A CA 1
ATOM 710 C C . VAL A 1 94 ? 12.619 -2.722 -1.329 1.00 74.50 94 VAL A C 1
ATOM 712 O O . VAL A 1 94 ? 11.795 -2.217 -2.086 1.00 74.50 94 VAL A O 1
ATOM 715 N N . VAL A 1 95 ? 13.897 -2.874 -1.667 1.00 75.69 95 VAL A N 1
ATOM 716 C CA . VAL A 1 95 ? 14.434 -2.539 -2.985 1.00 75.69 95 VAL A CA 1
ATOM 717 C C . VAL A 1 95 ? 14.975 -3.810 -3.612 1.00 75.69 95 VAL A C 1
ATOM 719 O O . VAL A 1 95 ? 15.693 -4.567 -2.964 1.00 75.69 95 VAL A O 1
ATOM 722 N N . GLY A 1 96 ? 14.655 -4.037 -4.880 1.00 75.00 96 GLY A N 1
ATOM 723 C CA . GLY A 1 96 ? 15.206 -5.126 -5.674 1.00 75.00 96 GLY A CA 1
ATOM 724 C C . GLY A 1 96 ? 15.146 -4.774 -7.151 1.00 75.00 96 GLY A C 1
ATOM 725 O O . GLY A 1 96 ? 14.260 -4.037 -7.585 1.00 75.00 96 GLY A O 1
ATOM 726 N N . ARG A 1 97 ? 16.105 -5.286 -7.924 1.00 75.88 97 ARG A N 1
ATOM 727 C CA . ARG A 1 97 ? 16.232 -4.973 -9.349 1.00 75.88 97 ARG A CA 1
ATOM 728 C C . ARG A 1 97 ? 15.719 -6.126 -10.202 1.00 75.88 97 ARG A C 1
ATOM 730 O O . ARG A 1 97 ? 16.189 -7.251 -10.005 1.00 75.88 97 ARG A O 1
ATOM 737 N N . PRO A 1 98 ? 14.835 -5.865 -11.180 1.00 73.25 98 PRO A N 1
ATOM 738 C CA . PRO A 1 98 ? 14.318 -6.911 -12.050 1.00 73.25 98 PRO A CA 1
ATOM 739 C C . PRO A 1 98 ? 15.412 -7.550 -12.918 1.00 73.25 98 PRO A C 1
ATOM 741 O O . PRO A 1 98 ? 15.296 -8.736 -13.200 1.00 73.25 98 PRO A O 1
ATOM 744 N N . ARG A 1 99 ? 16.470 -6.813 -13.318 1.00 72.88 99 ARG A N 1
ATOM 745 C CA . ARG A 1 99 ? 17.599 -7.293 -14.162 1.00 72.88 99 ARG A CA 1
ATOM 746 C C . ARG A 1 99 ? 17.151 -8.250 -15.288 1.00 72.88 99 ARG A C 1
ATOM 748 O O . ARG A 1 99 ? 17.629 -9.373 -15.416 1.00 72.88 99 ARG A O 1
ATOM 755 N N . GLY A 1 100 ? 16.173 -7.817 -16.081 1.00 71.50 100 GLY A N 1
ATOM 756 C CA . GLY A 1 100 ? 15.598 -8.611 -17.172 1.00 71.50 100 GLY A CA 1
ATOM 757 C C . GLY A 1 100 ? 14.450 -9.553 -16.792 1.00 71.50 100 GLY A C 1
ATOM 758 O O . GLY A 1 100 ? 13.976 -10.312 -17.638 1.00 71.50 100 GLY A O 1
ATOM 759 N N . ALA A 1 101 ? 13.954 -9.508 -15.552 1.00 82.12 101 ALA A N 1
ATOM 760 C CA . ALA A 1 101 ? 12.689 -10.137 -15.192 1.00 82.12 101 ALA A CA 1
ATOM 761 C C . ALA A 1 101 ? 11.544 -9.547 -16.027 1.00 82.12 101 ALA A C 1
ATOM 763 O O . ALA A 1 101 ? 11.405 -8.334 -16.145 1.00 82.12 101 ALA A O 1
ATOM 764 N N . ALA A 1 102 ? 10.707 -10.426 -16.581 1.00 85.38 102 ALA A N 1
ATOM 765 C CA . ALA A 1 102 ? 9.594 -10.022 -17.430 1.00 85.38 102 ALA A CA 1
ATOM 766 C C . ALA A 1 102 ? 8.615 -9.079 -16.691 1.00 85.38 102 ALA A C 1
ATOM 768 O O . ALA A 1 102 ? 8.308 -9.340 -15.524 1.00 85.38 102 ALA A O 1
ATOM 769 N N . PRO A 1 103 ? 8.016 -8.070 -17.357 1.00 86.06 103 PRO A N 1
ATOM 770 C CA . PRO A 1 103 ? 7.186 -7.057 -16.686 1.00 86.06 103 PRO A CA 1
ATOM 771 C C . PRO A 1 103 ? 5.958 -7.598 -15.945 1.00 86.06 103 PRO A C 1
ATOM 773 O O . PRO A 1 103 ? 5.491 -6.988 -14.987 1.00 86.06 103 PRO A O 1
ATOM 776 N N . TRP A 1 104 ? 5.439 -8.765 -16.346 1.00 90.06 104 TRP A N 1
ATOM 777 C CA . TRP A 1 104 ? 4.338 -9.420 -15.632 1.00 90.06 104 TRP A CA 1
ATOM 778 C C . TRP A 1 104 ? 4.751 -9.903 -14.235 1.00 90.06 104 TRP A C 1
ATOM 780 O O . TRP A 1 104 ? 3.915 -9.936 -13.336 1.00 90.06 104 TRP A O 1
ATOM 790 N N . LYS A 1 105 ? 6.033 -10.246 -14.039 1.00 92.31 105 LYS A N 1
ATOM 791 C CA . LYS A 1 105 ? 6.580 -10.599 -12.726 1.00 92.31 105 LYS A CA 1
ATOM 792 C C . LYS A 1 105 ? 6.615 -9.368 -11.832 1.00 92.31 105 LYS A C 1
ATOM 794 O O . LYS A 1 105 ? 6.211 -9.466 -10.685 1.00 92.31 105 LYS A O 1
ATOM 799 N N . ASP A 1 106 ? 7.016 -8.211 -12.365 1.00 89.00 106 ASP A N 1
ATOM 800 C CA . ASP A 1 106 ? 7.016 -6.950 -11.610 1.00 89.00 106 ASP A CA 1
ATOM 801 C C . ASP A 1 106 ? 5.599 -6.534 -11.187 1.00 89.00 106 ASP A C 1
ATOM 803 O O . ASP A 1 106 ? 5.373 -6.170 -10.035 1.00 89.00 106 ASP A O 1
ATOM 807 N N . ALA A 1 107 ? 4.620 -6.682 -12.087 1.00 92.62 107 ALA A N 1
ATOM 808 C CA . ALA A 1 107 ? 3.209 -6.476 -11.757 1.00 92.62 107 ALA A CA 1
ATOM 809 C C . ALA A 1 107 ? 2.704 -7.461 -10.686 1.00 92.62 107 ALA A C 1
ATOM 811 O O . ALA A 1 107 ? 1.894 -7.107 -9.837 1.00 92.62 107 ALA A O 1
ATOM 812 N N . LEU A 1 108 ? 3.178 -8.708 -10.689 1.00 95.00 108 LEU A N 1
ATOM 813 C CA . LEU A 1 108 ? 2.810 -9.668 -9.651 1.00 95.00 108 LEU A CA 1
ATOM 814 C C . LEU A 1 108 ? 3.480 -9.340 -8.308 1.00 95.00 108 LEU A C 1
ATOM 816 O O . LEU A 1 108 ? 2.831 -9.432 -7.270 1.00 95.00 108 LEU A O 1
ATOM 820 N N . VAL A 1 109 ? 4.741 -8.890 -8.316 1.00 93.62 109 VAL A N 1
ATOM 821 C CA . VAL A 1 109 ? 5.448 -8.412 -7.114 1.00 93.62 109 VAL A CA 1
ATOM 822 C C . VAL A 1 109 ? 4.696 -7.264 -6.454 1.00 93.62 109 VAL A C 1
ATOM 824 O O . VAL A 1 109 ? 4.567 -7.284 -5.232 1.00 93.62 109 VAL A O 1
ATOM 827 N N . SER A 1 110 ? 4.152 -6.309 -7.219 1.00 92.38 110 SER A N 1
ATOM 828 C CA . SER A 1 110 ? 3.369 -5.208 -6.639 1.00 92.38 110 SER A CA 1
ATOM 829 C C . SER A 1 110 ? 2.071 -5.681 -5.975 1.00 92.38 110 SER A C 1
ATOM 831 O O . SER A 1 110 ? 1.562 -5.001 -5.101 1.00 92.38 110 SER A O 1
ATOM 833 N N . LEU A 1 111 ? 1.534 -6.855 -6.328 1.00 96.12 111 LEU A N 1
ATOM 834 C CA . LEU A 1 111 ? 0.381 -7.443 -5.630 1.00 96.12 111 LEU A CA 1
ATOM 835 C C . LEU A 1 111 ? 0.768 -8.298 -4.421 1.00 96.12 111 LEU A C 1
ATOM 837 O O . LEU A 1 111 ? -0.050 -8.477 -3.519 1.00 96.12 111 LEU A O 1
ATOM 841 N N . LEU A 1 112 ? 1.993 -8.825 -4.384 1.00 95.75 112 LEU A N 1
ATOM 842 C CA . LEU A 1 112 ? 2.453 -9.687 -3.295 1.00 95.75 112 LEU A CA 1
ATOM 843 C C . LEU A 1 112 ? 2.668 -8.942 -1.974 1.00 95.75 112 LEU A C 1
ATOM 845 O O . LEU A 1 112 ? 2.683 -9.602 -0.942 1.00 95.75 112 LEU A O 1
ATOM 849 N N . GLY A 1 113 ? 2.779 -7.613 -1.983 1.00 91.25 113 GLY A N 1
ATOM 850 C CA . GLY A 1 113 ? 2.676 -6.801 -0.768 1.00 91.25 113 GLY A CA 1
ATOM 851 C C . GLY A 1 113 ? 1.242 -6.725 -0.227 1.00 91.25 113 GLY A C 1
ATOM 852 O O . GLY A 1 113 ? 0.977 -7.217 0.873 1.00 91.25 113 GLY A O 1
ATOM 853 N N . PRO A 1 114 ? 0.278 -6.175 -0.993 1.00 94.75 114 PRO A N 1
ATOM 854 C CA . PRO A 1 114 ? -1.079 -5.950 -0.507 1.00 94.75 114 PRO A CA 1
ATOM 855 C C . PRO A 1 114 ? -1.927 -7.213 -0.321 1.00 94.75 114 PRO A C 1
ATOM 857 O O . PRO A 1 114 ? -2.656 -7.330 0.668 1.00 94.75 114 PRO A O 1
ATOM 860 N N . LEU A 1 115 ? -1.866 -8.167 -1.254 1.00 96.75 115 LEU A N 1
ATOM 861 C CA . LEU A 1 115 ? -2.810 -9.288 -1.297 1.00 96.75 115 LEU A CA 1
ATOM 862 C C . LEU A 1 115 ? -2.743 -10.198 -0.052 1.00 96.75 115 LEU A C 1
ATOM 864 O O . LEU A 1 115 ? -3.805 -10.490 0.504 1.00 96.75 115 LEU A O 1
ATOM 868 N N . PRO A 1 116 ? -1.561 -10.623 0.447 1.00 97.38 116 PRO A N 1
ATOM 869 C CA . PRO A 1 116 ? -1.486 -11.449 1.654 1.00 97.38 116 PRO A CA 1
ATOM 870 C C . PRO A 1 116 ? -2.066 -10.751 2.885 1.00 97.38 116 PRO A C 1
ATOM 872 O O . PRO A 1 116 ? -2.746 -11.385 3.691 1.00 97.38 116 PRO A O 1
ATOM 875 N N . GLY A 1 117 ? -1.831 -9.442 3.020 1.00 96.00 117 GLY A N 1
ATOM 876 C CA . GLY A 1 117 ? -2.343 -8.671 4.147 1.00 96.00 117 GLY A CA 1
ATOM 877 C C . GLY A 1 117 ? -3.860 -8.504 4.110 1.00 96.00 117 GLY A C 1
ATOM 878 O O . GLY A 1 117 ? -4.512 -8.641 5.143 1.00 96.00 117 GLY A O 1
ATOM 879 N N . LEU A 1 118 ? -4.441 -8.311 2.922 1.00 97.38 118 LEU A N 1
ATOM 880 C CA . LEU A 1 118 ? -5.897 -8.276 2.743 1.00 97.38 118 LEU A CA 1
ATOM 881 C C . LEU A 1 118 ? -6.550 -9.622 3.052 1.00 97.38 118 LEU A C 1
ATOM 883 O O . LEU A 1 118 ? -7.553 -9.664 3.763 1.00 97.38 118 LEU A O 1
ATOM 887 N N . LEU A 1 119 ? -5.976 -10.723 2.563 1.00 97.06 119 LEU A N 1
ATOM 888 C CA . LEU A 1 119 ? -6.473 -12.068 2.860 1.00 97.06 119 LEU A CA 1
ATOM 889 C C . LEU A 1 119 ? -6.444 -12.347 4.366 1.00 97.06 119 LEU A C 1
ATOM 891 O O . LEU A 1 119 ? -7.432 -12.826 4.924 1.00 97.06 119 LEU A O 1
ATOM 895 N N . LEU A 1 120 ? -5.344 -11.996 5.036 1.00 96.25 120 LEU A N 1
ATOM 896 C CA . LEU A 1 120 ? -5.216 -12.149 6.482 1.00 96.25 120 LEU A CA 1
ATOM 897 C C . LEU A 1 120 ? -6.245 -11.294 7.240 1.00 96.25 120 LEU A C 1
ATOM 899 O O . LEU A 1 120 ? -6.895 -11.803 8.152 1.00 96.25 120 LEU A O 1
ATOM 903 N N . ALA A 1 121 ? -6.454 -10.037 6.834 1.00 94.81 121 ALA A N 1
ATOM 904 C CA . ALA A 1 121 ? -7.470 -9.168 7.427 1.00 94.81 121 ALA A CA 1
ATOM 905 C C . ALA A 1 121 ? -8.883 -9.761 7.297 1.00 94.81 121 ALA A C 1
ATOM 907 O O . ALA A 1 121 ? -9.618 -9.825 8.283 1.00 94.81 121 ALA A O 1
ATOM 908 N N . VAL A 1 122 ? -9.248 -10.263 6.110 1.00 95.19 122 VAL A N 1
ATOM 909 C CA . VAL A 1 122 ? -10.540 -10.931 5.874 1.00 95.19 122 VAL A CA 1
ATOM 910 C C . VAL A 1 122 ? -10.705 -12.144 6.787 1.00 95.19 122 VAL A C 1
ATOM 912 O O . VAL A 1 122 ? -11.760 -12.302 7.401 1.00 95.19 122 VAL A O 1
ATOM 915 N N . VAL A 1 123 ? -9.675 -12.985 6.918 1.00 93.44 123 VAL A N 1
ATOM 916 C CA . VAL A 1 123 ? -9.716 -14.170 7.789 1.00 93.44 123 VAL A CA 1
ATOM 917 C C . VAL A 1 123 ? -9.909 -13.773 9.253 1.00 93.44 123 VAL A C 1
ATOM 919 O O . VAL A 1 123 ? -10.753 -14.363 9.934 1.00 93.44 123 VAL A O 1
ATOM 922 N N . ILE A 1 124 ? -9.186 -12.762 9.742 1.00 90.56 124 ILE A N 1
ATOM 923 C CA . ILE A 1 124 ? -9.309 -12.297 11.130 1.00 90.56 124 ILE A CA 1
ATOM 924 C C . ILE A 1 124 ? -10.705 -11.712 11.384 1.00 90.56 124 ILE A C 1
ATOM 926 O O . ILE A 1 124 ? -11.355 -12.091 12.358 1.00 90.56 124 ILE A O 1
ATOM 930 N N . PHE A 1 125 ? -11.223 -10.857 10.496 1.00 88.00 125 PHE A N 1
ATOM 931 C CA . PHE A 1 125 ? -12.564 -10.292 10.669 1.00 88.00 125 PHE A CA 1
ATOM 932 C C . PHE A 1 125 ? -13.667 -11.356 10.584 1.00 88.00 125 PHE A C 1
ATOM 934 O O . PHE A 1 125 ? -14.573 -11.375 11.420 1.00 88.00 125 PHE A O 1
ATOM 941 N N . ALA A 1 126 ? -13.575 -12.295 9.639 1.00 87.19 126 ALA A N 1
ATOM 942 C CA . ALA A 1 126 ? -14.553 -13.371 9.495 1.00 87.19 126 ALA A CA 1
ATOM 943 C C . ALA A 1 126 ? -14.549 -14.345 10.690 1.00 87.19 126 ALA A C 1
ATOM 945 O O . ALA A 1 126 ? -15.606 -14.827 11.109 1.00 87.19 126 ALA A O 1
ATOM 946 N N . THR A 1 127 ? -13.377 -14.641 11.261 1.00 83.38 127 THR A N 1
ATOM 947 C CA . THR A 1 127 ? -13.259 -15.502 12.452 1.00 83.38 127 THR A CA 1
ATOM 948 C C . THR A 1 127 ? -13.700 -14.784 13.727 1.00 83.38 127 THR A C 1
ATOM 950 O O . THR A 1 127 ? -14.435 -15.377 14.519 1.00 83.38 127 THR A O 1
ATOM 953 N N . GLY A 1 128 ? -13.363 -13.500 13.890 1.00 73.19 128 GLY A N 1
ATOM 954 C CA . GLY A 1 128 ? -13.838 -12.666 15.000 1.00 73.19 128 GLY A CA 1
ATOM 955 C C . GLY A 1 128 ? -15.364 -12.541 15.040 1.00 73.19 128 GLY A C 1
ATOM 956 O O . GLY A 1 128 ? -15.970 -12.661 16.108 1.00 73.19 128 GLY A O 1
ATOM 957 N N . LEU A 1 129 ? -16.006 -12.413 13.872 1.00 66.00 129 LEU A N 1
ATOM 958 C CA . LEU A 1 129 ? -17.467 -12.403 13.757 1.00 66.00 129 LEU A CA 1
ATOM 959 C C . LEU A 1 129 ? -18.093 -13.718 14.259 1.00 66.00 129 LEU A C 1
ATOM 961 O O . LEU A 1 129 ? -19.085 -13.698 14.991 1.00 66.00 129 LEU A O 1
ATOM 965 N N . ARG A 1 130 ? -17.496 -14.868 13.913 1.00 66.56 130 ARG A N 1
ATOM 966 C CA . ARG A 1 130 ? -17.967 -16.193 14.360 1.00 66.56 130 ARG A CA 1
ATOM 967 C C . ARG A 1 130 ? -17.777 -16.417 15.856 1.00 66.56 130 ARG A C 1
ATOM 969 O O . ARG A 1 130 ? -18.660 -16.979 16.497 1.00 66.56 130 ARG A O 1
ATOM 976 N N . ALA A 1 131 ? -16.653 -15.967 16.408 1.00 63.25 131 ALA A N 1
ATOM 977 C CA . ALA A 1 131 ? -16.325 -16.147 17.819 1.00 63.25 131 ALA A CA 1
ATOM 978 C C . ALA A 1 131 ? -17.201 -15.303 18.763 1.00 63.25 131 ALA A C 1
ATOM 980 O O . ALA A 1 131 ? -17.173 -15.528 19.971 1.00 63.25 131 ALA A O 1
ATOM 981 N N . ARG A 1 132 ? -17.977 -14.332 18.241 1.00 55.28 132 ARG A N 1
ATOM 982 C CA . ARG A 1 132 ? -18.755 -13.361 19.039 1.00 55.28 132 ARG A CA 1
ATOM 983 C C . ARG A 1 132 ? -17.902 -12.621 20.086 1.00 55.28 132 ARG A C 1
ATOM 985 O O . ARG A 1 132 ? -18.438 -12.096 21.055 1.00 55.28 132 ARG A O 1
ATOM 992 N N . GLN A 1 133 ? -16.591 -12.585 19.887 1.00 50.72 133 GLN A N 1
ATOM 993 C CA . GLN A 1 133 ? -15.598 -11.956 20.747 1.00 50.72 133 GLN A CA 1
ATOM 994 C C . GLN A 1 133 ? -14.483 -11.457 19.821 1.00 50.72 133 GLN A C 1
ATOM 996 O O . GLN A 1 133 ? -13.642 -12.260 19.407 1.00 50.72 133 GLN A O 1
ATOM 1001 N N . PRO A 1 134 ? -14.486 -10.180 19.401 1.00 53.59 134 PRO A N 1
ATOM 1002 C CA . PRO A 1 134 ? -13.319 -9.634 18.737 1.00 53.59 134 PRO A CA 1
ATOM 1003 C C . PRO A 1 134 ? -12.211 -9.567 19.787 1.00 53.59 134 PRO A C 1
ATOM 1005 O O . PRO A 1 134 ? -12.285 -8.788 20.730 1.00 53.59 134 PRO A O 1
ATOM 1008 N N . PHE A 1 135 ? -11.190 -10.412 19.658 1.00 56.88 135 PHE A N 1
ATOM 1009 C CA . PHE A 1 135 ? -9.943 -10.177 20.376 1.00 56.88 135 PHE A CA 1
ATOM 1010 C C . PHE A 1 135 ? -9.505 -8.732 20.055 1.00 56.88 135 PHE A C 1
ATOM 1012 O O . PHE A 1 135 ? -9.450 -8.371 18.877 1.00 56.88 135 PHE A O 1
ATOM 1019 N N . GLU A 1 136 ? -9.239 -7.897 21.066 1.00 66.00 136 GLU A N 1
ATOM 1020 C CA . GLU A 1 136 ? -8.969 -6.466 20.831 1.00 66.00 136 GLU A CA 1
ATOM 1021 C C . GLU A 1 136 ? -7.736 -6.273 19.929 1.00 66.00 136 GLU A C 1
ATOM 1023 O O . GLU A 1 136 ? -7.784 -5.563 18.926 1.00 66.00 136 GLU A O 1
ATOM 1028 N N . TRP A 1 137 ? -6.637 -6.979 20.218 1.00 71.50 137 TRP A N 1
ATOM 1029 C CA . TRP A 1 137 ? -5.376 -6.801 19.489 1.00 71.50 137 TRP A CA 1
ATOM 1030 C C . TRP A 1 137 ? -5.401 -7.303 18.025 1.00 71.50 137 TRP A C 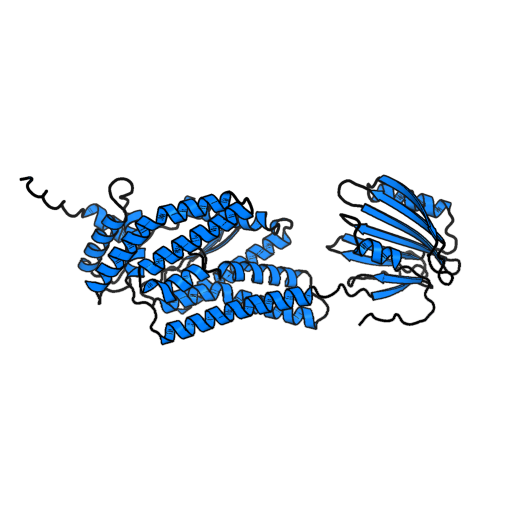1
ATOM 1032 O O . TRP A 1 137 ? -4.974 -6.546 17.152 1.00 71.50 137 TRP A O 1
ATOM 1042 N N . PRO A 1 138 ? -5.922 -8.505 17.678 1.00 81.38 138 PRO A N 1
ATOM 1043 C CA . PRO A 1 138 ? -5.970 -8.980 16.297 1.00 81.38 138 PRO A CA 1
ATOM 1044 C C . PRO A 1 138 ? -6.939 -8.169 15.444 1.00 81.38 138 PRO A C 1
ATOM 1046 O O . PRO A 1 138 ? -6.701 -8.018 14.250 1.00 81.38 138 PRO A O 1
ATOM 1049 N N . PHE A 1 139 ? -8.012 -7.630 16.034 1.00 80.44 139 PHE A N 1
ATOM 1050 C CA . PHE A 1 139 ? -8.938 -6.766 15.309 1.00 80.44 139 PHE A CA 1
ATOM 1051 C C . PHE A 1 139 ? -8.253 -5.467 14.866 1.00 80.44 139 PHE A C 1
ATOM 1053 O O . PHE A 1 139 ? -8.367 -5.096 13.700 1.00 80.44 139 PHE A O 1
ATOM 1060 N N . HIS A 1 140 ? -7.459 -4.842 15.744 1.00 78.88 140 HIS A N 1
ATOM 1061 C CA . HIS A 1 140 ? -6.631 -3.687 15.378 1.00 78.88 140 HIS A C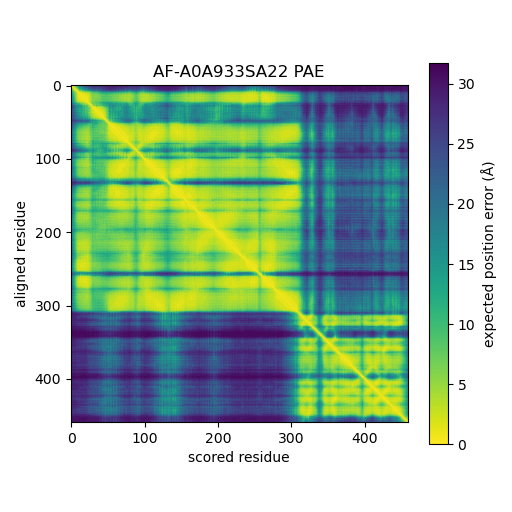A 1
ATOM 1062 C C . HIS A 1 140 ? -5.583 -4.026 14.311 1.00 78.88 140 HIS A C 1
ATOM 1064 O O . HIS A 1 140 ? -5.395 -3.265 13.367 1.00 78.88 140 HIS A O 1
ATOM 1070 N N . VAL A 1 141 ? -4.937 -5.193 14.399 1.00 87.50 141 VAL A N 1
ATOM 1071 C CA . VAL A 1 141 ? -4.003 -5.657 13.356 1.00 87.50 141 VAL A CA 1
ATOM 1072 C C . VAL A 1 141 ? -4.713 -5.832 12.015 1.00 87.50 141 VAL A C 1
ATOM 1074 O O . VAL A 1 141 ? -4.196 -5.393 10.991 1.00 87.50 141 VAL A O 1
ATOM 1077 N N . ALA A 1 142 ? -5.894 -6.453 12.005 1.00 90.94 142 ALA A N 1
ATOM 1078 C CA . ALA A 1 142 ? -6.690 -6.657 10.798 1.00 90.94 142 ALA A CA 1
ATOM 1079 C C . ALA A 1 142 ? -7.164 -5.336 10.184 1.00 90.94 142 ALA A C 1
ATOM 1081 O O . ALA A 1 142 ? -7.164 -5.199 8.964 1.00 90.94 142 ALA A O 1
ATOM 1082 N N . GLU A 1 143 ? -7.512 -4.351 11.011 1.00 86.69 143 GLU A N 1
ATOM 1083 C CA . GLU A 1 143 ? -7.851 -2.998 10.571 1.00 86.69 143 GLU A CA 1
ATOM 1084 C C . GLU A 1 143 ? -6.646 -2.303 9.927 1.00 86.69 143 GLU A C 1
ATOM 1086 O O . GLU A 1 143 ? -6.753 -1.820 8.799 1.00 86.69 143 GLU A O 1
ATOM 1091 N N . SER A 1 144 ? -5.477 -2.328 10.574 1.00 85.88 144 SER A N 1
ATOM 1092 C CA . SER A 1 144 ? -4.243 -1.781 9.998 1.00 85.88 144 SER A CA 1
ATOM 1093 C C . SER A 1 144 ? -3.847 -2.498 8.701 1.00 85.88 144 SER A C 1
ATOM 1095 O O . SER A 1 144 ? -3.477 -1.831 7.735 1.00 85.88 144 SER A O 1
ATOM 1097 N N . LEU A 1 145 ? -3.964 -3.832 8.637 1.00 92.50 145 LEU A N 1
ATOM 1098 C CA . LEU A 1 145 ? -3.744 -4.618 7.416 1.00 92.50 145 LEU A CA 1
ATOM 1099 C C . LEU A 1 145 ? -4.716 -4.197 6.312 1.00 92.50 145 LEU A C 1
ATOM 1101 O O . LEU A 1 145 ? -4.289 -3.949 5.187 1.00 92.50 145 LEU A O 1
ATOM 1105 N N . LEU A 1 146 ? -6.011 -4.102 6.608 1.00 93.38 146 LEU A N 1
ATOM 1106 C CA . LEU A 1 146 ? -7.016 -3.713 5.625 1.00 93.38 146 LEU A CA 1
ATOM 1107 C C . LEU A 1 146 ? -6.729 -2.311 5.082 1.00 93.38 146 LEU A C 1
ATOM 1109 O O . LEU A 1 146 ? -6.645 -2.141 3.870 1.00 93.38 146 LEU A O 1
ATOM 1113 N N . LEU A 1 147 ? -6.533 -1.328 5.964 1.00 86.31 147 LEU A N 1
ATOM 1114 C CA . LEU A 1 147 ? -6.312 0.067 5.584 1.00 86.31 147 LEU A CA 1
ATOM 1115 C C . LEU A 1 147 ? -5.026 0.246 4.774 1.00 86.31 147 LEU A C 1
ATOM 1117 O O . LEU A 1 147 ? -5.072 0.836 3.695 1.00 86.31 147 LEU A O 1
ATOM 1121 N N . LEU A 1 148 ? -3.895 -0.280 5.256 1.00 87.31 148 LEU A N 1
ATOM 1122 C CA . LEU A 1 148 ? -2.604 -0.119 4.584 1.00 87.31 148 LEU A CA 1
ATOM 1123 C C . LEU A 1 148 ? -2.610 -0.764 3.196 1.00 87.31 148 LEU A C 1
ATOM 1125 O O . LEU A 1 148 ? -2.167 -0.154 2.223 1.00 87.31 148 LEU A O 1
ATOM 1129 N N . ASN A 1 149 ? -3.123 -1.990 3.088 1.00 92.25 149 ASN A N 1
ATOM 1130 C CA . ASN A 1 149 ? -3.084 -2.726 1.829 1.00 92.25 149 ASN A CA 1
ATOM 1131 C C . ASN A 1 149 ? -4.148 -2.228 0.838 1.00 92.25 149 ASN A C 1
ATOM 1133 O O . ASN A 1 149 ? -3.872 -2.153 -0.357 1.00 92.25 149 ASN A O 1
ATOM 1137 N N . ALA A 1 150 ? -5.332 -1.819 1.309 1.00 91.06 150 ALA A N 1
ATOM 1138 C CA . ALA A 1 150 ? -6.341 -1.187 0.458 1.00 91.06 150 ALA A CA 1
ATOM 1139 C C . ALA A 1 150 ? -5.869 0.172 -0.071 1.00 91.06 150 ALA A C 1
ATOM 1141 O O . ALA A 1 150 ? -6.095 0.483 -1.239 1.00 91.06 150 ALA A O 1
ATOM 1142 N N . PHE A 1 151 ? -5.179 0.957 0.764 1.00 84.31 151 PHE A N 1
ATOM 1143 C CA . PHE A 1 151 ? -4.564 2.208 0.335 1.00 84.31 151 PHE A CA 1
ATOM 1144 C C . PHE A 1 151 ? -3.509 1.952 -0.742 1.00 84.31 151 PHE A C 1
ATOM 1146 O O . PHE A 1 151 ? -3.588 2.552 -1.808 1.00 84.31 151 PHE A O 1
ATOM 1153 N N . ASN A 1 152 ? -2.593 1.000 -0.530 1.00 87.44 152 ASN A N 1
ATOM 1154 C CA . ASN A 1 152 ? -1.573 0.654 -1.524 1.00 87.44 152 ASN A CA 1
ATOM 1155 C C . ASN A 1 152 ? -2.144 0.100 -2.837 1.00 87.44 152 ASN A C 1
ATOM 1157 O O . ASN A 1 152 ? -1.514 0.249 -3.879 1.00 87.44 152 ASN A O 1
ATOM 1161 N N . LEU A 1 153 ? -3.351 -0.472 -2.841 1.00 92.19 153 LEU A N 1
ATOM 1162 C CA . LEU A 1 153 ? -4.020 -0.877 -4.079 1.00 92.19 153 LEU A CA 1
ATOM 1163 C C . LEU A 1 153 ? -4.564 0.289 -4.905 1.00 92.19 153 LEU A C 1
ATOM 1165 O O . LEU A 1 153 ? -4.904 0.062 -6.066 1.00 92.19 153 LEU A O 1
ATOM 1169 N N . LEU A 1 154 ? -4.672 1.508 -4.369 1.00 87.38 154 LEU A N 1
ATOM 1170 C CA . LEU A 1 154 ? -5.212 2.630 -5.132 1.00 87.38 154 LEU A CA 1
ATOM 1171 C C . LEU A 1 154 ? -4.406 2.859 -6.424 1.00 87.38 154 LEU A C 1
ATOM 1173 O O . LEU A 1 154 ? -3.177 2.742 -6.427 1.00 87.38 154 LEU A O 1
ATOM 1177 N N . PRO A 1 155 ? -5.075 3.211 -7.537 1.00 88.44 155 PRO A N 1
ATOM 1178 C CA . PRO A 1 155 ? -4.434 3.408 -8.832 1.00 88.44 155 PRO A CA 1
ATOM 1179 C C . PRO A 1 155 ? -3.727 4.776 -8.898 1.00 88.44 155 PRO A C 1
ATOM 1181 O O . PRO A 1 155 ? -4.062 5.628 -9.716 1.00 88.44 155 PRO A O 1
ATOM 1184 N N . LEU A 1 156 ? -2.757 5.001 -8.011 1.00 79.69 156 LEU A N 1
ATOM 1185 C CA . LEU A 1 156 ? -1.952 6.218 -7.917 1.00 79.69 156 LEU A CA 1
ATOM 1186 C C . LEU A 1 156 ? -0.481 5.852 -8.097 1.00 79.69 156 LEU A C 1
ATOM 1188 O O . LEU A 1 156 ? -0.004 4.916 -7.466 1.00 79.69 156 LEU A O 1
ATOM 1192 N N . GLY A 1 157 ? 0.245 6.584 -8.946 1.00 73.44 157 GLY A N 1
ATOM 1193 C CA . GLY A 1 157 ? 1.559 6.167 -9.462 1.00 73.44 157 GLY A CA 1
ATOM 1194 C C . GLY A 1 157 ? 2.657 5.867 -8.427 1.00 73.44 157 GLY A C 1
ATOM 1195 O O . GLY A 1 157 ? 3.589 5.143 -8.756 1.00 73.44 157 GLY A O 1
ATOM 1196 N N . PH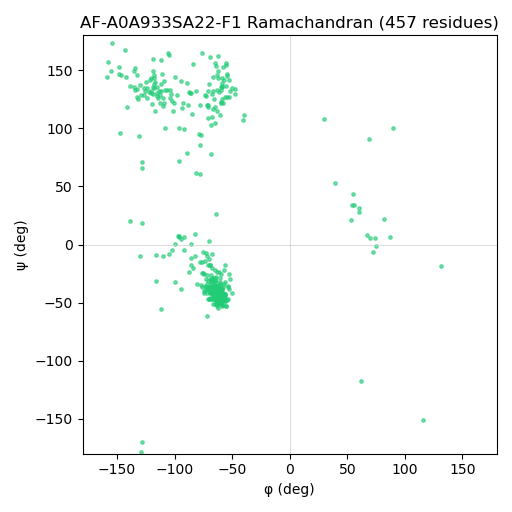E A 1 158 ? 2.558 6.386 -7.199 1.00 72.94 158 PHE A N 1
ATOM 1197 C CA . PHE A 1 158 ? 3.521 6.135 -6.114 1.00 72.94 158 PHE A CA 1
ATOM 1198 C C . PHE A 1 158 ? 3.148 4.946 -5.209 1.00 72.94 158 PHE A C 1
ATOM 1200 O O . PHE A 1 158 ? 3.915 4.610 -4.313 1.00 72.94 158 PHE A O 1
ATOM 1207 N N . LEU A 1 159 ? 1.979 4.338 -5.427 1.00 84.25 159 LEU A N 1
ATOM 1208 C CA . LEU A 1 159 ? 1.463 3.179 -4.697 1.00 84.25 159 LEU A CA 1
ATOM 1209 C C . LEU A 1 159 ? 1.563 1.916 -5.561 1.00 84.25 159 LEU A C 1
ATOM 1211 O O . LEU A 1 159 ? 1.690 1.989 -6.790 1.00 84.25 159 LEU A O 1
ATOM 1215 N N . ASP A 1 160 ? 1.434 0.748 -4.935 1.00 90.19 160 ASP A N 1
ATOM 1216 C CA . ASP A 1 160 ? 1.514 -0.541 -5.629 1.00 90.19 160 ASP A CA 1
ATOM 1217 C C . ASP A 1 160 ? 0.476 -0.710 -6.735 1.00 90.19 160 ASP A C 1
ATOM 1219 O O . ASP A 1 160 ? 0.783 -1.249 -7.799 1.00 90.19 160 ASP A O 1
ATOM 1223 N N . GLY A 1 161 ? -0.749 -0.229 -6.519 1.00 90.69 161 GLY A N 1
ATOM 1224 C CA . GLY A 1 161 ? -1.818 -0.256 -7.509 1.00 90.69 161 GLY A CA 1
ATOM 1225 C C . GLY A 1 161 ? -1.481 0.578 -8.741 1.00 90.69 161 GLY A C 1
ATOM 1226 O O . GLY A 1 161 ? -1.703 0.141 -9.870 1.00 90.69 161 GLY A O 1
ATOM 1227 N N . GLY A 1 162 ? -0.874 1.752 -8.556 1.00 89.12 162 GLY A N 1
ATOM 1228 C CA . GLY A 1 162 ? -0.383 2.559 -9.670 1.00 89.12 162 GLY A CA 1
ATOM 1229 C C . GLY A 1 162 ? 0.727 1.862 -10.443 1.00 89.12 162 GLY A C 1
ATOM 1230 O O . GLY A 1 162 ? 0.635 1.755 -11.668 1.00 89.12 162 GLY A O 1
ATOM 1231 N N . ARG A 1 163 ? 1.731 1.319 -9.739 1.00 89.06 163 ARG A N 1
ATOM 1232 C CA . ARG A 1 163 ? 2.801 0.517 -10.356 1.00 89.06 163 ARG A CA 1
ATOM 1233 C C . ARG A 1 163 ? 2.220 -0.663 -11.137 1.00 89.06 163 ARG A C 1
ATOM 1235 O O . ARG A 1 163 ? 2.588 -0.875 -12.292 1.00 89.06 163 ARG A O 1
ATOM 1242 N N . PHE A 1 164 ? 1.261 -1.378 -10.555 1.00 94.25 164 PHE A N 1
ATOM 1243 C CA . PHE A 1 164 ? 0.560 -2.487 -11.193 1.00 94.25 164 PHE A CA 1
ATOM 1244 C C . PHE A 1 164 ? -0.085 -2.067 -12.522 1.00 94.25 164 PHE A C 1
ATOM 1246 O O . PHE A 1 164 ? 0.175 -2.683 -13.561 1.00 94.25 164 PHE A O 1
ATOM 1253 N N . PHE A 1 165 ? -0.895 -1.004 -12.531 1.00 93.00 165 PHE A N 1
ATOM 1254 C CA . PHE A 1 165 ? -1.584 -0.552 -13.744 1.00 93.00 165 PHE A CA 1
ATOM 1255 C C . PHE A 1 165 ? -0.631 0.007 -14.798 1.00 93.00 165 PHE A C 1
ATOM 1257 O O . PHE A 1 165 ? -0.807 -0.273 -15.991 1.00 93.00 165 PHE A O 1
ATOM 1264 N N . GLN A 1 166 ? 0.406 0.735 -14.376 1.00 89.31 166 GLN A N 1
ATOM 1265 C CA . GLN A 1 166 ? 1.459 1.200 -15.273 1.00 89.31 166 GLN A CA 1
ATOM 1266 C C . GLN A 1 166 ? 2.112 0.023 -16.001 1.00 89.31 166 GLN A C 1
ATOM 1268 O O . GLN A 1 166 ? 2.207 0.050 -17.224 1.00 89.31 166 GLN A O 1
ATOM 1273 N N . ARG A 1 167 ? 2.486 -1.045 -15.286 1.00 88.44 167 ARG A N 1
ATOM 1274 C CA . ARG A 1 167 ? 3.123 -2.238 -15.875 1.00 88.44 167 ARG A CA 1
ATOM 1275 C C . ARG A 1 167 ? 2.187 -3.067 -16.747 1.00 88.44 167 ARG A C 1
ATOM 1277 O O . ARG A 1 167 ? 2.615 -3.632 -17.752 1.00 88.44 167 ARG A O 1
ATOM 1284 N N . THR A 1 168 ? 0.920 -3.156 -16.360 1.00 90.38 168 THR A N 1
ATOM 1285 C CA . THR A 1 168 ? -0.011 -4.147 -16.916 1.00 90.38 168 THR A CA 1
ATOM 1286 C C . THR A 1 168 ? -0.842 -3.598 -18.074 1.00 90.38 168 THR A C 1
ATOM 1288 O O . THR A 1 168 ? -1.088 -4.310 -19.053 1.00 90.38 168 THR A O 1
ATOM 1291 N N . ILE A 1 169 ? -1.269 -2.333 -17.986 1.00 89.12 169 ILE A N 1
ATOM 1292 C CA . ILE A 1 169 ? -2.145 -1.688 -18.974 1.00 89.12 169 ILE A CA 1
ATOM 1293 C C . ILE A 1 169 ? -1.392 -0.596 -19.735 1.00 89.12 169 ILE A C 1
ATOM 1295 O O . ILE A 1 169 ? -1.340 -0.634 -20.967 1.00 89.12 169 ILE A O 1
ATOM 1299 N N . PHE A 1 170 ? -0.807 0.369 -19.020 1.00 87.56 170 PHE A N 1
ATOM 1300 C CA . PHE A 1 170 ? -0.383 1.632 -19.630 1.00 87.56 170 PHE A CA 1
ATOM 1301 C C . PHE A 1 170 ? 1.012 1.609 -20.260 1.00 87.56 170 PHE A C 1
ATOM 1303 O O . PHE A 1 170 ? 1.281 2.420 -21.143 1.00 87.56 170 PHE A O 1
ATOM 1310 N N . ALA A 1 171 ? 1.858 0.631 -19.924 1.00 82.19 171 ALA A N 1
ATOM 1311 C CA . ALA A 1 171 ? 3.179 0.431 -20.532 1.00 82.19 171 ALA A CA 1
ATOM 1312 C C . ALA A 1 171 ? 3.134 0.268 -22.065 1.00 82.19 171 ALA A C 1
ATOM 1314 O O . ALA A 1 171 ? 4.147 0.429 -22.742 1.00 82.19 171 ALA A O 1
ATOM 1315 N N . ARG A 1 172 ? 1.955 -0.031 -22.629 1.00 82.44 172 ARG A N 1
ATOM 1316 C CA . ARG A 1 172 ? 1.732 -0.153 -24.077 1.00 82.44 172 ARG A CA 1
ATOM 1317 C C . ARG A 1 172 ? 1.749 1.188 -24.812 1.00 82.44 172 ARG A C 1
ATOM 1319 O O . ARG A 1 172 ? 2.123 1.223 -25.978 1.00 82.44 172 ARG A O 1
ATOM 1326 N N . HIS A 1 173 ? 1.352 2.278 -24.152 1.00 87.75 173 HIS A N 1
ATOM 1327 C CA . HIS A 1 173 ? 1.242 3.598 -24.771 1.00 87.75 173 HIS A CA 1
ATOM 1328 C C . HIS A 1 173 ? 1.697 4.701 -23.819 1.00 87.75 173 HIS A C 1
ATOM 1330 O O . HIS A 1 173 ? 1.045 4.970 -22.810 1.00 87.75 173 HIS A O 1
ATOM 1336 N N . ARG A 1 174 ? 2.749 5.435 -24.210 1.00 88.62 174 ARG A N 1
ATOM 1337 C CA . ARG A 1 174 ? 3.292 6.554 -23.417 1.00 88.62 174 ARG A CA 1
ATOM 1338 C C . ARG A 1 174 ? 2.241 7.602 -23.031 1.00 88.62 174 ARG A C 1
ATOM 1340 O O . ARG A 1 174 ? 2.296 8.137 -21.933 1.00 88.62 174 ARG A O 1
ATOM 1347 N N . VAL A 1 175 ? 1.272 7.864 -23.917 1.00 91.06 175 VAL A N 1
ATOM 1348 C CA . VAL A 1 175 ? 0.192 8.836 -23.678 1.00 91.06 175 VAL A CA 1
ATOM 1349 C C . VAL A 1 175 ? -0.680 8.394 -22.518 1.00 91.06 175 VAL A C 1
ATOM 1351 O O . VAL A 1 175 ? -0.924 9.182 -21.613 1.00 91.06 175 VAL A O 1
ATOM 1354 N N . LEU A 1 176 ? -1.101 7.129 -22.517 1.00 91.06 176 LEU A N 1
ATOM 1355 C CA . LEU A 1 176 ? -1.942 6.594 -21.454 1.00 91.06 176 LEU A CA 1
ATOM 1356 C C . LEU A 1 176 ? -1.184 6.526 -20.125 1.00 91.06 176 LEU A C 1
ATOM 1358 O O . LEU A 1 176 ? -1.763 6.843 -19.095 1.00 91.06 176 LEU A O 1
ATOM 1362 N N . ALA A 1 177 ? 0.108 6.181 -20.148 1.00 89.50 177 ALA A N 1
ATOM 1363 C CA . ALA A 1 177 ? 0.939 6.162 -18.944 1.00 89.50 177 ALA A CA 1
ATOM 1364 C C . ALA A 1 177 ? 1.058 7.553 -18.300 1.00 89.50 177 ALA A C 1
ATOM 1366 O O . ALA A 1 177 ? 0.797 7.703 -17.111 1.00 89.50 177 ALA A O 1
AT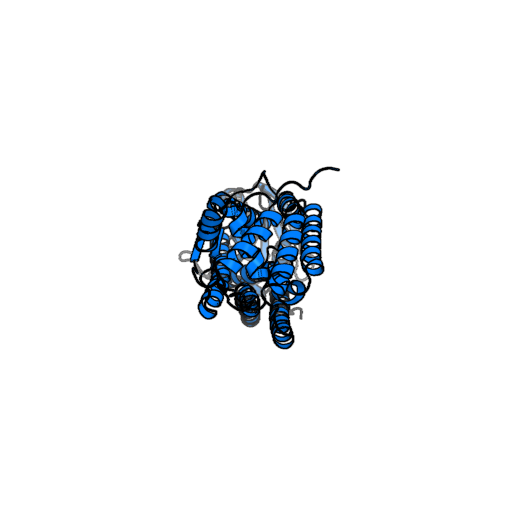OM 1367 N N . VAL A 1 178 ? 1.373 8.585 -19.088 1.00 91.00 178 VAL A N 1
ATOM 1368 C CA . VAL A 1 178 ? 1.485 9.961 -18.574 1.00 91.00 178 VAL A CA 1
ATOM 1369 C C . VAL A 1 178 ? 0.121 10.533 -18.182 1.00 91.00 178 VAL A C 1
ATOM 1371 O O . VAL A 1 178 ? 0.024 11.225 -17.172 1.00 91.00 178 VAL A O 1
ATOM 1374 N N . ALA A 1 179 ? -0.941 10.227 -18.933 1.00 92.19 179 ALA A N 1
ATOM 1375 C CA . ALA A 1 179 ? -2.299 10.636 -18.577 1.00 92.19 179 ALA A CA 1
ATOM 1376 C C . ALA A 1 179 ? -2.750 10.007 -17.252 1.00 92.19 179 ALA A C 1
ATOM 1378 O O . ALA A 1 179 ? -3.344 10.693 -16.426 1.00 92.19 179 ALA A O 1
ATOM 1379 N N . PHE A 1 180 ? -2.429 8.732 -17.022 1.00 91.88 180 PHE A N 1
ATOM 1380 C CA . PHE A 1 180 ? -2.698 8.056 -15.757 1.00 91.88 180 PHE A CA 1
ATOM 1381 C C . PHE A 1 180 ? -1.979 8.732 -14.583 1.00 91.88 180 PHE A C 1
ATOM 1383 O O . PHE A 1 180 ? -2.605 9.014 -13.564 1.00 91.88 180 PHE A O 1
ATOM 1390 N N . ASP A 1 181 ? -0.700 9.075 -14.750 1.00 89.62 181 ASP A N 1
ATOM 1391 C CA . ASP A 1 181 ? 0.073 9.764 -13.712 1.00 89.62 181 ASP A CA 1
ATOM 1392 C C . ASP A 1 181 ? -0.450 11.178 -13.436 1.00 89.62 181 ASP A C 1
ATOM 1394 O O . ASP A 1 181 ? -0.537 11.595 -12.279 1.00 89.62 181 ASP A O 1
ATOM 1398 N N . LEU A 1 182 ? -0.866 11.900 -14.482 1.00 92.56 182 LEU A N 1
ATOM 1399 C CA . LEU A 1 182 ? -1.515 13.202 -14.354 1.00 92.56 182 LEU A CA 1
ATOM 1400 C C . LEU A 1 182 ? -2.838 13.091 -13.590 1.00 92.56 182 LEU A C 1
ATOM 1402 O O . LEU A 1 182 ? -3.053 13.833 -12.635 1.00 92.56 182 LEU A O 1
ATOM 1406 N N . LEU A 1 183 ? -3.714 12.162 -13.976 1.00 92.25 183 LEU A N 1
ATOM 1407 C CA . LEU A 1 183 ? -4.995 11.946 -13.300 1.00 92.25 183 LEU A CA 1
ATOM 1408 C C . LEU A 1 183 ? -4.795 11.538 -11.838 1.00 92.25 183 LEU A C 1
ATOM 1410 O O . LEU A 1 183 ? -5.496 12.049 -10.967 1.00 92.25 183 LEU A O 1
ATOM 1414 N N . GLY A 1 184 ? -3.805 10.688 -11.555 1.00 89.25 184 GLY A N 1
ATOM 1415 C CA . GLY A 1 184 ? -3.427 10.324 -10.192 1.00 89.25 184 GLY A CA 1
ATOM 1416 C C . GLY A 1 184 ? -2.968 11.533 -9.373 1.00 89.25 184 GLY A C 1
ATOM 1417 O O . GLY A 1 184 ? -3.433 11.726 -8.251 1.00 89.25 184 GLY A O 1
ATOM 1418 N N . ALA A 1 185 ? -2.120 12.395 -9.942 1.00 89.31 185 ALA A N 1
ATOM 1419 C CA . ALA A 1 185 ? -1.688 13.631 -9.290 1.00 89.31 185 ALA A CA 1
ATOM 1420 C C . ALA A 1 185 ? -2.858 14.604 -9.045 1.00 89.31 185 ALA A C 1
ATOM 1422 O O . ALA A 1 185 ? -2.938 15.211 -7.979 1.00 89.31 185 ALA A O 1
ATOM 1423 N N . LEU A 1 186 ? -3.794 14.727 -9.991 1.00 91.88 186 LEU A N 1
ATOM 1424 C CA . LEU A 1 186 ? -4.986 15.568 -9.838 1.00 91.88 186 LEU A CA 1
ATOM 1425 C C . LEU A 1 186 ? -5.942 15.028 -8.767 1.00 91.88 186 LEU A C 1
ATOM 1427 O O . LEU A 1 186 ? -6.421 15.802 -7.940 1.00 91.88 186 LEU A O 1
ATOM 1431 N N . ALA A 1 187 ? -6.179 13.714 -8.731 1.00 89.12 187 ALA A N 1
ATOM 1432 C CA . ALA A 1 187 ? -6.985 13.071 -7.693 1.00 89.12 187 ALA A CA 1
ATOM 1433 C C . ALA A 1 187 ? -6.369 13.276 -6.300 1.00 89.12 187 ALA A C 1
ATOM 1435 O O . ALA A 1 187 ? -7.067 13.623 -5.345 1.00 89.12 187 ALA A O 1
ATOM 1436 N N . LEU A 1 188 ? -5.043 13.145 -6.200 1.00 84.19 188 LEU A N 1
ATOM 1437 C CA . LEU A 1 188 ? -4.298 13.423 -4.978 1.00 84.19 188 LEU A CA 1
ATOM 1438 C C . LEU A 1 188 ? -4.412 14.901 -4.564 1.00 84.19 188 LEU A C 1
ATOM 1440 O O . LEU A 1 188 ? -4.580 15.203 -3.384 1.00 84.19 188 LEU A O 1
ATOM 1444 N N . GLY A 1 189 ? -4.390 15.823 -5.531 1.00 88.69 189 GLY A N 1
ATOM 1445 C CA . GLY A 1 189 ? -4.614 17.254 -5.310 1.00 88.69 189 GLY A CA 1
ATOM 1446 C C . GLY A 1 189 ? -6.020 17.577 -4.817 1.00 88.69 189 GLY A C 1
ATOM 1447 O O . GLY A 1 189 ? -6.171 18.352 -3.873 1.00 88.69 189 GLY A O 1
ATOM 1448 N N . ALA A 1 190 ? -7.045 16.936 -5.379 1.00 89.94 190 ALA A N 1
ATOM 1449 C CA . ALA A 1 190 ? -8.417 17.069 -4.900 1.00 89.94 190 ALA A CA 1
ATOM 1450 C C . ALA A 1 190 ? -8.545 16.607 -3.438 1.00 89.94 190 ALA A C 1
ATOM 1452 O O . ALA A 1 190 ? -9.165 17.296 -2.623 1.00 89.94 190 ALA A O 1
ATOM 1453 N N . LEU A 1 191 ? -7.896 15.493 -3.078 1.00 84.62 191 LEU A N 1
ATOM 1454 C CA . LEU A 1 191 ? -7.843 15.001 -1.700 1.00 84.62 191 LEU A CA 1
ATOM 1455 C C . LEU A 1 191 ? -7.118 15.988 -0.772 1.00 84.62 191 LEU A C 1
ATOM 1457 O O . LEU A 1 191 ? -7.620 16.303 0.307 1.00 84.62 191 LEU A O 1
ATOM 1461 N N . ALA A 1 192 ? -5.980 16.529 -1.216 1.00 85.94 192 ALA A N 1
ATOM 1462 C CA . ALA A 1 192 ? -5.185 17.494 -0.458 1.00 85.94 192 ALA A CA 1
ATOM 1463 C C . ALA A 1 192 ? -6.006 18.734 -0.080 1.00 85.94 192 ALA A C 1
ATOM 1465 O O . ALA A 1 192 ? -5.979 19.168 1.072 1.00 85.94 192 ALA A O 1
ATOM 1466 N N . VAL A 1 193 ? -6.773 19.271 -1.034 1.00 89.38 193 VAL A N 1
ATOM 1467 C CA . VAL A 1 193 ? -7.639 20.440 -0.822 1.00 89.38 193 VAL A CA 1
ATOM 1468 C C . VAL A 1 193 ? -8.827 20.093 0.075 1.00 89.38 193 VAL A C 1
ATOM 1470 O O . VAL A 1 193 ? -9.091 20.808 1.041 1.00 89.38 193 VAL A O 1
ATOM 1473 N N . THR A 1 194 ? -9.510 18.978 -0.199 1.00 89.25 194 THR A N 1
ATOM 1474 C CA . THR A 1 194 ? -10.726 18.565 0.527 1.00 89.25 194 THR A CA 1
ATOM 1475 C C . THR A 1 194 ? -10.451 18.337 2.012 1.00 89.25 194 THR A C 1
ATOM 1477 O O . THR A 1 194 ? -11.191 18.820 2.867 1.00 89.25 194 THR A O 1
ATOM 1480 N N . PHE A 1 195 ? -9.352 17.651 2.330 1.00 82.44 195 PHE A N 1
ATOM 1481 C CA . PHE A 1 195 ? -8.973 17.318 3.704 1.00 82.44 195 PHE A CA 1
ATOM 1482 C C . PHE A 1 195 ? -8.004 18.330 4.333 1.00 82.44 195 PHE A C 1
ATOM 1484 O O . PHE A 1 195 ? -7.554 18.127 5.458 1.00 82.44 195 PHE A O 1
ATOM 1491 N N . LYS A 1 196 ? -7.684 19.432 3.632 1.00 84.94 196 LYS A N 1
ATOM 1492 C CA . LYS A 1 196 ? -6.716 20.463 4.062 1.00 84.94 196 LYS A CA 1
ATOM 1493 C C . LYS A 1 196 ? -5.339 19.883 4.427 1.00 84.94 196 LYS A C 1
ATOM 1495 O O . LYS A 1 196 ? -4.645 20.383 5.312 1.00 84.94 196 LYS A O 1
ATOM 1500 N N . MET A 1 197 ? -4.934 18.825 3.730 1.00 79.69 197 MET A N 1
ATOM 1501 C CA . MET A 1 197 ? -3.666 18.125 3.929 1.00 79.69 197 MET A CA 1
ATOM 1502 C C . MET A 1 197 ? -2.584 18.761 3.051 1.00 79.69 197 MET A C 1
ATOM 1504 O O . MET A 1 197 ? -2.237 18.238 1.994 1.00 79.69 197 MET A O 1
ATOM 1508 N N . TRP A 1 198 ? -2.035 19.899 3.484 1.00 77.00 198 TRP A N 1
ATOM 1509 C CA . TRP A 1 198 ? -1.057 20.679 2.707 1.00 77.00 198 TRP A CA 1
ATOM 1510 C C . TRP A 1 198 ? 0.188 19.890 2.288 1.00 77.00 198 TRP A C 1
ATOM 1512 O O . TRP A 1 198 ? 0.706 20.107 1.193 1.00 77.00 198 TRP A O 1
ATOM 1522 N N . LEU A 1 199 ? 0.633 18.930 3.106 1.00 73.88 199 LEU A N 1
ATOM 1523 C CA . LEU A 1 199 ? 1.758 18.062 2.754 1.00 73.88 199 LEU A CA 1
ATOM 1524 C C . LEU A 1 199 ? 1.469 17.229 1.497 1.00 73.88 199 LEU A C 1
ATOM 1526 O O . LEU A 1 199 ? 2.357 16.999 0.684 1.00 73.88 199 LEU A O 1
ATOM 1530 N N . LEU A 1 200 ? 0.217 16.827 1.286 1.00 75.75 200 LEU A N 1
ATOM 1531 C CA . LEU A 1 200 ? -0.171 16.091 0.091 1.00 75.75 200 LEU A CA 1
ATOM 1532 C C . LEU A 1 200 ? -0.025 16.955 -1.176 1.00 75.75 200 LEU A C 1
ATOM 1534 O O . LEU A 1 200 ? 0.368 16.457 -2.229 1.00 75.75 200 LEU A O 1
ATOM 1538 N N . GLY A 1 201 ? -0.217 18.272 -1.048 1.00 81.31 201 GLY A N 1
ATOM 1539 C CA . GLY A 1 201 ? 0.050 19.247 -2.108 1.00 81.31 201 GLY A CA 1
ATOM 1540 C C . GLY A 1 201 ? 1.516 19.284 -2.561 1.00 81.31 201 GLY A C 1
ATOM 1541 O O . GLY A 1 201 ? 1.778 19.470 -3.750 1.00 81.31 201 GLY A O 1
ATOM 1542 N N . PHE A 1 202 ? 2.477 19.025 -1.665 1.00 80.50 202 PHE A N 1
ATOM 1543 C CA . PHE A 1 202 ? 3.893 18.894 -2.036 1.00 80.50 202 PHE A CA 1
ATOM 1544 C C . PHE A 1 202 ? 4.128 17.707 -2.989 1.00 80.50 202 PHE A C 1
ATOM 1546 O O . PHE A 1 202 ? 4.830 17.854 -3.991 1.00 80.50 202 PHE A O 1
ATOM 1553 N N . PHE A 1 203 ? 3.483 16.559 -2.751 1.00 76.31 203 PHE A N 1
ATOM 1554 C CA . PHE A 1 203 ? 3.580 15.385 -3.635 1.00 76.31 203 PHE A CA 1
ATOM 1555 C C . PHE A 1 203 ? 2.936 15.610 -4.990 1.00 76.31 203 PHE A C 1
ATOM 1557 O O . PHE A 1 203 ? 3.465 15.157 -6.006 1.00 76.31 203 PHE A O 1
ATOM 1564 N N . VAL A 1 204 ? 1.826 16.344 -5.019 1.00 85.62 204 VAL A N 1
ATOM 1565 C CA . VAL A 1 204 ? 1.182 16.756 -6.268 1.00 85.62 204 VAL A CA 1
ATOM 1566 C C . VAL A 1 204 ? 2.143 17.617 -7.082 1.00 85.62 204 VAL A C 1
ATOM 1568 O O . VAL A 1 204 ? 2.389 17.316 -8.247 1.00 85.62 204 VAL A O 1
ATOM 1571 N N . LEU A 1 205 ? 2.764 18.626 -6.463 1.00 86.38 205 LEU A N 1
ATOM 1572 C CA . LEU A 1 205 ? 3.731 19.493 -7.136 1.00 86.38 205 LEU A CA 1
ATOM 1573 C C . LEU A 1 205 ? 4.932 18.705 -7.684 1.00 86.38 205 LEU A C 1
ATOM 1575 O O . LEU A 1 205 ? 5.310 18.892 -8.843 1.00 86.38 205 LEU A O 1
ATOM 1579 N N . MET A 1 206 ? 5.512 17.809 -6.880 1.00 80.88 206 MET A N 1
ATOM 1580 C CA . MET A 1 206 ? 6.623 16.951 -7.309 1.00 80.88 206 MET A CA 1
ATOM 1581 C C . MET A 1 206 ? 6.226 16.018 -8.459 1.00 80.88 206 MET A C 1
ATOM 1583 O O . MET A 1 206 ? 6.968 15.905 -9.436 1.00 80.88 206 MET A O 1
ATOM 1587 N N . SER A 1 207 ? 5.039 15.410 -8.390 1.00 83.44 207 SER A N 1
ATOM 1588 C CA . SER A 1 207 ? 4.525 14.516 -9.436 1.00 83.44 207 SER A CA 1
ATOM 1589 C C . SER A 1 207 ? 4.314 15.265 -10.752 1.00 83.44 207 SER A C 1
ATOM 1591 O O . SER A 1 207 ? 4.808 14.833 -11.792 1.00 83.44 207 SER A O 1
ATOM 1593 N N . LEU A 1 208 ? 3.662 16.433 -10.706 1.00 89.69 208 LEU A N 1
ATOM 1594 C CA . LEU A 1 208 ? 3.401 17.260 -11.887 1.00 89.69 208 LEU A CA 1
ATOM 1595 C C . LEU A 1 208 ? 4.697 17.763 -12.534 1.00 89.69 208 LEU A C 1
ATOM 1597 O O . LEU A 1 208 ? 4.834 17.713 -13.757 1.00 89.69 208 LEU A O 1
ATOM 1601 N N . ARG A 1 209 ? 5.684 18.182 -11.728 1.00 89.38 209 ARG A N 1
ATOM 1602 C CA . ARG A 1 209 ? 7.005 18.602 -12.226 1.00 89.38 209 ARG A CA 1
ATOM 1603 C C . ARG A 1 209 ? 7.772 17.452 -12.895 1.00 89.38 209 ARG A C 1
ATOM 1605 O O . ARG A 1 209 ? 8.582 17.707 -13.784 1.00 89.38 209 ARG A O 1
ATOM 1612 N N . GLY A 1 210 ? 7.525 16.204 -12.494 1.00 86.06 210 GLY A N 1
ATOM 1613 C CA . GLY A 1 210 ? 8.152 15.010 -13.069 1.00 86.06 210 GLY A CA 1
ATOM 1614 C C . GLY A 1 210 ? 7.592 14.578 -14.432 1.00 86.06 210 GLY A C 1
ATOM 1615 O O . GLY A 1 210 ? 8.318 13.954 -15.212 1.00 86.06 210 GLY A O 1
ATOM 1616 N N . LEU A 1 211 ? 6.345 14.939 -14.765 1.00 90.06 211 LEU A N 1
ATOM 1617 C CA . LEU A 1 211 ? 5.661 14.475 -15.984 1.00 90.06 211 LEU A CA 1
ATOM 1618 C C . LEU A 1 211 ? 6.413 14.783 -17.294 1.00 90.06 211 LEU A C 1
ATOM 1620 O O . LEU A 1 211 ? 6.508 13.882 -18.131 1.00 90.06 211 LEU A O 1
ATOM 1624 N N . PRO A 1 212 ? 7.008 15.977 -17.508 1.00 91.12 212 PRO A N 1
ATOM 1625 C CA . PRO A 1 212 ? 7.729 16.266 -18.749 1.00 91.12 212 PRO A CA 1
ATOM 1626 C C . PRO A 1 212 ? 8.981 15.402 -18.945 1.00 91.12 212 PRO A C 1
ATOM 1628 O O . PRO A 1 212 ? 9.305 15.028 -20.072 1.00 91.12 212 PRO A O 1
ATOM 1631 N N . ARG A 1 213 ? 9.704 15.081 -17.861 1.00 88.56 213 ARG A N 1
ATOM 1632 C CA . ARG A 1 213 ? 10.838 14.142 -17.913 1.00 88.56 213 ARG A CA 1
ATOM 1633 C C . ARG A 1 213 ? 10.326 12.747 -18.250 1.00 88.56 213 ARG A C 1
ATOM 1635 O O . ARG A 1 213 ? 10.845 12.116 -19.162 1.00 88.56 213 ARG A O 1
ATOM 1642 N N . ARG A 1 214 ? 9.269 12.303 -17.570 1.00 89.62 214 ARG A N 1
ATOM 1643 C CA . ARG A 1 214 ? 8.675 10.983 -17.786 1.00 89.62 214 ARG A CA 1
ATOM 1644 C C . ARG A 1 214 ? 8.167 10.788 -19.214 1.00 89.62 214 ARG A C 1
ATOM 1646 O O . ARG A 1 214 ? 8.420 9.750 -19.814 1.00 89.62 214 ARG A O 1
ATOM 1653 N N . TRP A 1 215 ? 7.540 11.804 -19.805 1.00 92.31 215 TRP A N 1
ATOM 1654 C CA . TRP A 1 215 ? 7.150 11.787 -21.217 1.00 92.31 215 TRP A CA 1
ATOM 1655 C C . TRP A 1 215 ? 8.347 11.578 -22.156 1.00 92.31 215 TRP A C 1
ATOM 1657 O O . TRP A 1 215 ? 8.271 10.759 -23.075 1.00 92.31 215 TRP A O 1
ATOM 1667 N N . ARG A 1 216 ? 9.458 12.291 -21.916 1.00 91.81 216 ARG A N 1
ATOM 1668 C CA . ARG A 1 216 ? 10.695 12.152 -22.699 1.00 91.81 216 ARG A CA 1
ATOM 1669 C C . ARG A 1 216 ? 11.317 10.767 -22.534 1.00 91.81 216 ARG A C 1
ATOM 1671 O O . ARG A 1 216 ? 11.616 10.134 -23.539 1.00 91.81 216 ARG A O 1
ATOM 1678 N N . VAL A 1 217 ? 11.417 10.265 -21.301 1.00 91.00 217 VAL A N 1
ATOM 1679 C CA . VAL A 1 217 ? 11.948 8.922 -21.005 1.00 91.00 217 VAL A CA 1
ATOM 1680 C C . VAL A 1 217 ? 11.118 7.833 -21.686 1.00 91.00 217 VAL A C 1
ATOM 1682 O O . VAL A 1 217 ? 11.677 6.978 -22.364 1.00 91.00 217 VAL A O 1
ATOM 1685 N N . LEU A 1 218 ? 9.784 7.884 -21.597 1.00 91.81 218 LEU A N 1
ATOM 1686 C CA . LEU A 1 218 ? 8.912 6.914 -22.272 1.00 91.81 218 LEU A CA 1
ATOM 1687 C C . LEU A 1 218 ? 8.966 7.031 -23.803 1.00 91.81 218 LEU A C 1
ATOM 1689 O O . LEU A 1 218 ? 8.793 6.037 -24.508 1.00 91.81 218 LEU A O 1
ATOM 1693 N N . GLY A 1 219 ? 9.195 8.240 -24.326 1.00 91.44 219 GLY A N 1
ATOM 1694 C CA . GLY A 1 219 ? 9.462 8.471 -25.744 1.00 91.44 219 GLY A CA 1
ATOM 1695 C C . GLY A 1 219 ? 10.750 7.791 -26.206 1.00 91.44 219 GLY A C 1
ATOM 1696 O O . GLY A 1 219 ? 10.701 7.000 -27.146 1.00 91.44 219 GLY A O 1
ATOM 1697 N N . GLY A 1 220 ? 11.859 8.041 -25.506 1.00 91.06 220 GLY A N 1
ATOM 1698 C CA . GLY A 1 220 ? 13.146 7.400 -25.782 1.00 91.06 220 GLY A CA 1
ATOM 1699 C C . GLY A 1 220 ? 13.089 5.882 -25.596 1.00 91.06 220 GLY A C 1
ATOM 1700 O O . GLY A 1 220 ? 13.590 5.149 -26.435 1.00 91.06 220 GLY A O 1
ATOM 1701 N N . ALA A 1 221 ? 12.358 5.380 -24.595 1.00 91.75 221 ALA A N 1
ATOM 1702 C CA . ALA A 1 221 ? 12.156 3.943 -24.390 1.00 91.75 221 ALA A CA 1
ATOM 1703 C C . ALA A 1 221 ? 11.427 3.278 -25.568 1.00 91.75 221 ALA A C 1
ATOM 1705 O O . ALA A 1 221 ? 11.759 2.160 -25.965 1.00 91.75 221 ALA A O 1
ATOM 1706 N N . ALA A 1 222 ? 10.425 3.956 -26.138 1.00 90.62 222 ALA A N 1
ATOM 1707 C CA . ALA A 1 222 ? 9.716 3.469 -27.316 1.00 90.62 222 ALA A CA 1
ATOM 1708 C C . ALA A 1 222 ? 10.614 3.476 -28.565 1.00 90.62 222 ALA A C 1
ATOM 1710 O O . ALA A 1 222 ? 10.600 2.499 -29.315 1.00 90.62 222 ALA A O 1
ATOM 1711 N N . ALA A 1 223 ? 11.413 4.532 -28.752 1.00 90.50 223 ALA A N 1
ATOM 1712 C CA . ALA A 1 223 ? 12.394 4.620 -29.832 1.00 90.50 223 ALA A CA 1
ATOM 1713 C C . ALA A 1 223 ? 13.462 3.520 -29.701 1.00 90.50 223 ALA A C 1
ATOM 1715 O O . ALA A 1 223 ? 13.657 2.740 -30.634 1.00 90.50 223 ALA A O 1
ATOM 1716 N N . PHE A 1 224 ? 14.050 3.372 -28.511 1.00 91.75 224 PHE A N 1
ATOM 1717 C CA . PHE A 1 224 ? 15.029 2.340 -28.179 1.00 91.75 224 PHE A CA 1
ATOM 1718 C C . PHE A 1 224 ? 14.486 0.933 -28.446 1.00 91.75 224 PHE A C 1
ATOM 1720 O O . PHE A 1 224 ? 15.116 0.161 -29.163 1.00 91.75 224 PHE A O 1
ATOM 1727 N N . ARG A 1 225 ? 13.268 0.623 -27.978 1.00 90.25 225 ARG A N 1
ATOM 1728 C CA . ARG A 1 225 ? 12.598 -0.662 -28.248 1.00 90.25 225 ARG A CA 1
ATOM 1729 C C . ARG A 1 225 ? 12.462 -0.944 -29.746 1.00 90.25 225 ARG A C 1
ATOM 1731 O O . ARG A 1 225 ? 12.619 -2.089 -30.161 1.00 90.25 225 ARG A O 1
ATOM 1738 N N . SER A 1 226 ? 12.102 0.068 -30.538 1.00 88.94 226 SER A N 1
ATOM 1739 C CA . SER A 1 226 ? 11.914 -0.096 -31.985 1.00 88.94 226 SER A CA 1
ATOM 1740 C C . SER A 1 226 ? 13.233 -0.305 -32.730 1.00 88.94 226 SER A C 1
ATOM 1742 O O . SER A 1 226 ? 13.280 -1.107 -33.657 1.00 88.94 226 SER A O 1
ATOM 1744 N N . ALA A 1 227 ? 14.299 0.370 -32.292 1.00 89.94 227 ALA A N 1
ATOM 1745 C CA . ALA A 1 227 ? 15.616 0.298 -32.910 1.00 89.94 227 ALA A CA 1
ATOM 1746 C C . ALA A 1 227 ? 16.409 -0.947 -32.481 1.00 89.94 227 ALA A C 1
ATOM 1748 O O . ALA A 1 227 ? 17.170 -1.488 -33.278 1.00 89.94 227 ALA A O 1
ATOM 1749 N N . ARG A 1 228 ? 16.241 -1.400 -31.232 1.00 91.56 228 ARG A N 1
ATOM 1750 C CA . ARG A 1 228 ? 17.003 -2.496 -30.612 1.00 91.56 228 ARG A CA 1
ATOM 1751 C C . ARG A 1 228 ? 16.064 -3.549 -29.991 1.00 91.56 228 ARG A C 1
ATOM 1753 O O . ARG A 1 228 ? 16.034 -3.717 -28.773 1.00 91.56 228 ARG A O 1
ATOM 1760 N N . PRO A 1 229 ? 15.272 -4.282 -30.796 1.00 86.19 229 PRO A N 1
ATOM 1761 C CA . PRO A 1 229 ? 14.280 -5.232 -30.282 1.00 86.19 229 PRO A CA 1
ATOM 1762 C C . PRO A 1 229 ? 14.888 -6.456 -29.577 1.00 86.19 229 PRO A C 1
ATOM 1764 O O . PRO A 1 229 ? 14.181 -7.115 -28.813 1.00 86.19 229 PRO A O 1
ATOM 1767 N N . GLU A 1 230 ? 16.163 -6.760 -29.842 1.00 87.12 230 GLU A N 1
ATOM 1768 C CA . GLU A 1 230 ? 16.912 -7.890 -29.273 1.00 87.12 230 GLU A CA 1
ATOM 1769 C C . GLU A 1 230 ? 17.829 -7.487 -28.106 1.00 87.12 230 GLU A C 1
ATOM 1771 O O . GLU A 1 230 ? 18.501 -8.346 -27.534 1.00 87.12 230 GLU A O 1
ATOM 1776 N N . ALA A 1 231 ? 17.847 -6.204 -27.721 1.00 87.81 231 ALA A N 1
ATOM 1777 C CA . ALA A 1 231 ? 18.672 -5.735 -26.613 1.00 87.81 231 ALA A CA 1
ATOM 1778 C C . ALA A 1 231 ? 18.322 -6.468 -25.310 1.00 87.81 231 ALA A C 1
ATOM 1780 O O . ALA A 1 231 ? 17.152 -6.641 -24.946 1.00 87.81 231 ALA A O 1
ATOM 1781 N N . PHE A 1 232 ? 19.354 -6.879 -24.572 1.00 86.31 232 PHE A N 1
ATOM 1782 C CA . PHE A 1 232 ? 19.168 -7.530 -23.283 1.00 86.31 232 PHE A CA 1
ATOM 1783 C C . PHE A 1 232 ? 18.570 -6.560 -22.264 1.00 86.31 232 PHE A C 1
ATOM 1785 O O . PHE A 1 232 ? 19.070 -5.464 -22.038 1.00 86.31 232 PHE A O 1
ATOM 1792 N N . ALA A 1 233 ? 17.532 -7.012 -21.569 1.00 84.50 233 ALA A N 1
ATOM 1793 C CA . ALA A 1 233 ? 16.892 -6.251 -20.501 1.00 84.50 233 ALA A CA 1
ATOM 1794 C C . ALA A 1 233 ? 17.702 -6.217 -19.183 1.00 84.50 233 ALA A C 1
ATOM 1796 O O . ALA A 1 233 ? 17.309 -5.543 -18.231 1.00 84.50 233 ALA A O 1
ATOM 1797 N N . ASP A 1 234 ? 18.805 -6.968 -19.105 1.00 87.19 234 ASP A N 1
ATOM 1798 C CA . ASP A 1 234 ? 19.744 -6.959 -17.981 1.00 87.19 234 ASP A CA 1
ATOM 1799 C C . ASP A 1 234 ? 20.887 -5.961 -18.264 1.00 87.19 234 ASP A C 1
ATOM 1801 O O . ASP A 1 234 ? 21.643 -6.186 -19.215 1.00 87.19 234 ASP A O 1
ATOM 1805 N N . PRO A 1 235 ? 21.060 -4.897 -17.449 1.00 86.56 235 PRO A N 1
ATOM 1806 C CA . PRO A 1 235 ? 22.138 -3.911 -17.601 1.00 86.56 235 PRO A CA 1
ATOM 1807 C C . PRO A 1 235 ? 23.552 -4.503 -17.705 1.00 86.56 235 PRO A C 1
ATOM 1809 O O . PRO A 1 235 ? 24.431 -3.914 -18.338 1.00 86.56 235 PRO A O 1
ATOM 1812 N N . GLU A 1 236 ? 23.796 -5.658 -17.077 1.00 86.56 236 GLU A N 1
ATOM 1813 C CA . GLU A 1 236 ? 25.101 -6.337 -17.105 1.00 86.56 236 GLU A CA 1
ATOM 1814 C C . GLU A 1 236 ? 25.371 -7.046 -18.438 1.00 86.56 236 GLU A C 1
ATOM 1816 O O . GLU A 1 236 ? 26.526 -7.253 -18.802 1.00 86.56 236 GLU A O 1
ATOM 1821 N N . ARG A 1 237 ? 24.313 -7.411 -19.170 1.00 88.06 237 ARG A N 1
ATOM 1822 C CA . ARG A 1 237 ? 24.387 -8.129 -20.453 1.00 88.06 237 ARG A CA 1
ATOM 1823 C C . ARG A 1 237 ? 24.160 -7.223 -21.659 1.00 88.06 237 ARG A C 1
ATOM 1825 O O . ARG A 1 237 ? 24.251 -7.692 -22.789 1.00 88.06 237 ARG A O 1
ATOM 1832 N N . LEU A 1 238 ? 23.840 -5.953 -21.426 1.00 90.44 238 LEU A N 1
ATOM 1833 C CA . LEU A 1 238 ? 23.629 -4.968 -22.477 1.00 90.44 238 LEU A CA 1
ATOM 1834 C C . LEU A 1 238 ? 24.949 -4.709 -23.221 1.00 90.44 238 LEU A C 1
ATOM 1836 O O . LEU A 1 238 ? 25.959 -4.375 -22.589 1.00 90.44 238 LEU A O 1
ATOM 1840 N N . ALA A 1 239 ? 24.936 -4.871 -24.547 1.00 92.75 239 ALA A N 1
ATOM 1841 C CA . ALA A 1 239 ? 26.096 -4.603 -25.392 1.00 92.75 239 ALA A CA 1
ATOM 1842 C C . ALA A 1 239 ? 26.498 -3.123 -25.300 1.00 92.75 239 ALA A C 1
ATOM 1844 O O . ALA A 1 239 ? 25.645 -2.256 -25.109 1.00 92.75 239 ALA A O 1
ATOM 1845 N N . ASP A 1 240 ? 27.790 -2.817 -25.454 1.00 91.88 240 ASP A N 1
ATOM 1846 C CA . ASP A 1 240 ? 28.281 -1.435 -25.333 1.00 91.88 240 ASP A CA 1
ATOM 1847 C C . ASP A 1 240 ? 27.618 -0.501 -26.359 1.00 91.88 240 ASP A C 1
ATOM 1849 O O . ASP A 1 240 ? 27.228 0.616 -26.032 1.00 91.88 240 ASP A O 1
ATOM 1853 N N . GLU A 1 241 ? 27.377 -0.991 -27.577 1.00 92.00 241 GLU A N 1
ATOM 1854 C CA . GLU A 1 241 ? 26.669 -0.238 -28.615 1.00 92.00 241 GLU A CA 1
ATOM 1855 C C . GLU A 1 241 ? 25.230 0.119 -28.215 1.00 92.00 241 GLU A C 1
ATOM 1857 O O . GLU A 1 241 ? 24.787 1.245 -28.443 1.00 92.00 241 GLU A O 1
ATOM 1862 N N . ASP A 1 242 ? 24.496 -0.821 -27.610 1.00 93.94 242 ASP A N 1
ATOM 1863 C CA . ASP A 1 242 ? 23.147 -0.569 -27.092 1.00 93.94 242 ASP A CA 1
ATOM 1864 C C . ASP A 1 242 ? 23.193 0.412 -25.913 1.00 93.94 242 ASP A C 1
ATOM 1866 O O . ASP A 1 242 ? 22.373 1.327 -25.822 1.00 93.94 242 ASP A O 1
ATOM 1870 N N . ALA A 1 243 ? 24.172 0.249 -25.019 1.00 93.06 243 ALA A N 1
ATOM 1871 C CA . ALA A 1 243 ? 24.350 1.089 -23.841 1.00 93.06 243 ALA A CA 1
ATOM 1872 C C . ALA A 1 243 ? 24.674 2.548 -24.203 1.00 93.06 243 ALA A C 1
ATOM 1874 O O . ALA A 1 243 ? 24.164 3.460 -23.550 1.00 93.06 243 ALA A O 1
ATOM 1875 N N . ARG A 1 244 ? 25.454 2.787 -25.265 1.00 93.56 244 ARG A N 1
ATOM 1876 C CA . ARG A 1 244 ? 25.742 4.135 -25.789 1.00 93.56 244 ARG A CA 1
ATOM 1877 C C . ARG A 1 244 ? 24.503 4.820 -26.352 1.00 93.56 244 ARG A C 1
ATOM 1879 O O . ARG A 1 244 ? 24.286 5.999 -26.074 1.00 93.56 244 ARG A O 1
ATOM 1886 N N . VAL A 1 245 ? 23.669 4.089 -27.097 1.00 92.75 245 VAL A N 1
ATOM 1887 C CA . VAL A 1 245 ? 22.387 4.619 -27.597 1.00 92.75 245 VAL A CA 1
ATOM 1888 C C . VAL A 1 245 ? 21.458 4.940 -26.429 1.00 92.75 245 VAL A C 1
ATOM 1890 O O . VAL A 1 245 ? 20.913 6.040 -26.358 1.00 92.75 245 VAL A O 1
ATOM 1893 N N . LEU A 1 246 ? 21.332 4.016 -25.473 1.00 93.25 246 LEU A N 1
ATOM 1894 C CA . LEU A 1 246 ? 20.529 4.213 -24.268 1.00 93.25 246 LEU A CA 1
ATOM 1895 C C . LEU A 1 246 ? 20.999 5.439 -23.469 1.00 93.25 246 LEU A C 1
ATOM 1897 O O . LEU A 1 246 ? 20.172 6.220 -23.000 1.00 93.25 246 LEU A O 1
ATOM 1901 N N . PHE A 1 247 ? 22.313 5.631 -23.333 1.00 93.56 247 PHE A N 1
ATOM 1902 C CA . PHE A 1 247 ? 22.909 6.792 -22.675 1.00 93.56 247 PHE A CA 1
ATOM 1903 C C . PHE A 1 247 ? 22.560 8.103 -23.388 1.00 93.56 247 PHE A C 1
ATOM 1905 O O . PHE A 1 247 ? 22.106 9.037 -22.729 1.00 93.56 247 PHE A O 1
ATOM 1912 N N . ALA A 1 248 ? 22.725 8.174 -24.712 1.00 91.12 248 ALA A N 1
ATOM 1913 C CA . ALA A 1 248 ? 22.446 9.384 -25.484 1.00 91.12 248 ALA A CA 1
ATOM 1914 C C . ALA A 1 248 ? 20.970 9.810 -25.369 1.00 91.12 248 ALA A C 1
ATOM 1916 O O . ALA A 1 248 ? 20.675 10.963 -25.042 1.00 91.12 248 ALA A O 1
ATOM 1917 N N . GLU A 1 249 ? 20.047 8.859 -25.533 1.00 91.31 249 GLU A N 1
ATOM 1918 C CA . GLU A 1 249 ? 18.604 9.084 -25.371 1.00 91.31 249 GLU A CA 1
ATOM 1919 C C . GLU A 1 249 ? 18.248 9.499 -23.933 1.00 91.31 249 GLU A C 1
ATOM 1921 O O . GLU A 1 249 ? 17.458 10.419 -23.701 1.00 91.31 249 GLU A O 1
ATOM 1926 N N . SER A 1 250 ? 18.874 8.865 -22.937 1.00 91.50 250 SER A N 1
ATOM 1927 C CA . SER A 1 250 ? 18.651 9.176 -21.520 1.00 91.50 250 SER A CA 1
ATOM 1928 C C . SER A 1 250 ? 19.168 10.563 -21.141 1.00 91.50 250 SER A C 1
ATOM 1930 O O . SER A 1 250 ? 18.484 11.303 -20.432 1.00 91.50 250 SER A O 1
ATOM 1932 N N . ARG A 1 251 ? 20.341 10.957 -21.646 1.00 90.31 251 ARG A N 1
ATOM 1933 C CA . ARG A 1 251 ? 20.929 12.289 -21.447 1.00 90.31 251 ARG A CA 1
ATOM 1934 C C . ARG A 1 251 ? 20.024 13.380 -22.029 1.00 90.31 251 ARG A C 1
ATOM 1936 O O . ARG A 1 251 ? 19.701 14.346 -21.332 1.00 90.31 251 ARG A O 1
ATOM 1943 N N . ALA A 1 252 ? 19.515 13.180 -23.247 1.00 88.19 252 ALA A N 1
ATOM 1944 C CA . ALA A 1 252 ? 18.534 14.077 -23.863 1.00 88.19 252 ALA A CA 1
ATOM 1945 C C . ALA A 1 252 ? 17.223 14.162 -23.047 1.00 88.19 252 ALA A C 1
ATOM 1947 O O . ALA A 1 252 ? 16.630 15.236 -22.885 1.00 88.19 252 ALA A O 1
ATOM 1948 N N . ALA A 1 253 ? 16.784 13.043 -22.462 1.00 86.50 253 ALA A N 1
ATOM 1949 C CA . ALA A 1 253 ? 15.590 12.989 -21.620 1.00 86.50 253 ALA A CA 1
ATOM 1950 C C . ALA A 1 253 ? 15.756 13.659 -20.241 1.00 86.50 253 ALA A C 1
ATOM 1952 O O . ALA A 1 253 ? 14.764 14.128 -19.677 1.00 86.50 253 ALA A O 1
ATOM 1953 N N . VAL A 1 254 ? 16.973 13.750 -19.696 1.00 84.62 254 VAL A N 1
ATOM 1954 C CA . VAL A 1 254 ? 17.260 14.496 -18.455 1.00 84.62 254 VAL A CA 1
ATOM 1955 C C . VAL A 1 254 ? 17.238 16.008 -18.714 1.00 84.62 254 VAL A C 1
ATOM 1957 O O . VAL A 1 254 ? 16.588 16.743 -17.968 1.00 84.62 254 VAL A O 1
ATOM 1960 N N . GLY A 1 255 ? 17.801 16.462 -19.838 1.00 73.25 255 GLY A N 1
ATOM 1961 C CA . GLY A 1 255 ? 17.839 17.874 -20.241 1.00 73.25 255 GLY A CA 1
ATOM 1962 C C . GLY A 1 255 ? 19.083 18.608 -19.709 1.00 73.25 255 GLY A C 1
ATOM 1963 O O . GLY A 1 255 ? 19.081 19.005 -18.540 1.00 73.25 255 GLY A O 1
ATOM 1964 N N . PRO A 1 256 ? 20.127 18.802 -20.539 1.00 63.16 256 PRO A N 1
ATOM 1965 C CA . PRO A 1 256 ? 21.324 19.582 -20.193 1.00 63.16 256 PRO A CA 1
ATOM 1966 C C . PRO A 1 256 ? 21.013 21.079 -19.970 1.00 63.16 256 PRO A C 1
ATOM 1968 O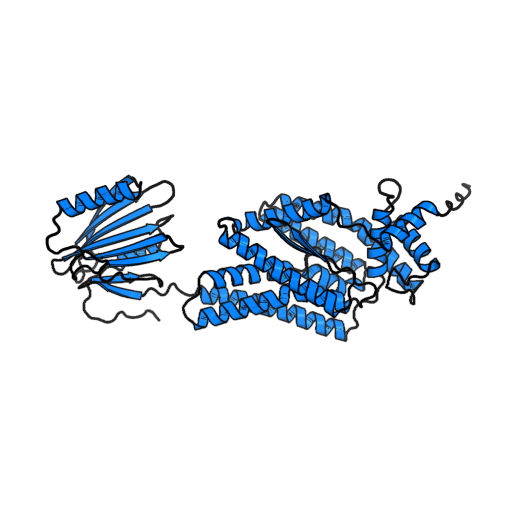 O . PRO A 1 256 ? 20.029 21.567 -20.537 1.00 63.16 256 PRO A O 1
ATOM 1971 N N . PRO A 1 257 ? 21.823 21.852 -19.205 1.00 54.62 257 PRO A N 1
ATOM 1972 C CA . PRO A 1 257 ? 23.006 21.453 -18.423 1.00 54.62 257 PRO A CA 1
ATOM 1973 C C . PRO A 1 257 ? 22.774 21.389 -16.893 1.00 54.62 257 PRO A C 1
ATOM 1975 O O . PRO A 1 257 ? 23.627 20.912 -16.154 1.00 54.62 257 PRO A O 1
ATOM 1978 N N . ALA A 1 258 ? 21.624 21.836 -16.372 1.00 56.00 258 ALA A N 1
ATOM 1979 C CA . ALA A 1 258 ? 21.425 22.004 -14.921 1.00 56.00 258 ALA A CA 1
ATOM 1980 C C . ALA A 1 258 ? 21.358 20.688 -14.108 1.00 56.00 258 ALA A C 1
ATOM 1982 O O . ALA A 1 258 ? 21.502 20.722 -12.890 1.00 56.00 258 ALA A O 1
ATOM 1983 N N . ASN A 1 259 ? 21.128 19.539 -14.760 1.00 62.72 259 ASN A N 1
ATOM 1984 C CA . ASN A 1 259 ? 20.894 18.239 -14.107 1.00 62.72 259 ASN A CA 1
ATOM 1985 C C . ASN A 1 259 ? 21.797 17.112 -14.645 1.00 62.72 259 ASN A C 1
ATOM 1987 O O . ASN A 1 259 ? 21.485 15.930 -14.474 1.00 62.72 259 ASN A O 1
ATOM 1991 N N . GLU A 1 260 ? 22.895 17.459 -15.317 1.00 73.19 260 GLU A N 1
ATOM 1992 C CA . GLU A 1 260 ? 23.755 16.530 -16.057 1.00 73.19 260 GLU A CA 1
ATOM 1993 C C . GLU A 1 260 ? 24.736 15.789 -15.131 1.00 73.19 260 GLU A C 1
ATOM 1995 O O . GLU A 1 260 ? 25.951 15.915 -15.210 1.00 73.19 260 GLU A O 1
ATOM 2000 N N . SER A 1 261 ? 24.185 15.025 -14.187 1.00 86.62 261 SER A N 1
ATOM 2001 C CA . SER A 1 261 ? 24.967 14.148 -13.314 1.00 86.62 261 SER A CA 1
ATOM 2002 C C . SER A 1 261 ? 24.917 12.709 -13.814 1.00 86.62 261 SER A C 1
ATOM 2004 O O . SER A 1 261 ? 23.864 12.232 -14.249 1.00 86.62 261 SER A O 1
ATOM 2006 N N . ALA A 1 262 ? 26.028 11.984 -13.667 1.00 87.94 262 ALA A N 1
ATOM 2007 C CA . ALA A 1 262 ? 26.106 10.568 -14.022 1.00 87.94 262 ALA A CA 1
ATOM 2008 C C . ALA A 1 262 ? 25.001 9.729 -13.351 1.00 87.94 262 ALA A C 1
ATOM 2010 O O . ALA A 1 262 ? 24.427 8.840 -13.971 1.00 87.94 262 ALA A O 1
ATOM 2011 N N . GLY A 1 263 ? 24.638 10.054 -12.104 1.00 87.00 263 GLY A N 1
ATOM 2012 C CA . GLY A 1 263 ? 23.554 9.383 -11.380 1.00 87.00 263 GLY A CA 1
ATOM 2013 C C . GLY A 1 263 ? 22.158 9.670 -11.946 1.00 87.00 263 GLY A C 1
ATOM 2014 O O . GLY A 1 263 ? 21.343 8.755 -12.055 1.00 87.00 263 GLY A O 1
ATOM 2015 N N . ALA A 1 264 ? 21.872 10.916 -12.343 1.00 86.38 264 ALA A N 1
ATOM 2016 C CA . ALA A 1 264 ? 20.590 11.261 -12.962 1.00 86.38 264 ALA A CA 1
ATOM 2017 C C . ALA A 1 264 ? 20.422 10.588 -14.331 1.00 86.38 264 ALA A C 1
ATOM 2019 O O . ALA A 1 264 ? 19.336 10.092 -14.640 1.00 86.38 264 ALA A O 1
ATOM 2020 N N . ILE A 1 265 ? 21.500 10.534 -15.122 1.00 90.50 265 ILE A N 1
ATOM 2021 C CA . ILE A 1 265 ? 21.515 9.848 -16.417 1.00 90.50 265 ILE A CA 1
ATOM 2022 C C . ILE A 1 265 ? 21.370 8.340 -16.215 1.00 90.50 265 ILE A C 1
ATOM 2024 O O . ILE A 1 265 ? 20.509 7.741 -16.847 1.00 90.50 265 ILE A O 1
ATOM 2028 N N . ALA A 1 266 ? 22.114 7.736 -15.285 1.00 90.56 266 ALA A N 1
ATOM 2029 C CA . ALA A 1 266 ? 21.986 6.319 -14.948 1.00 90.56 266 ALA A CA 1
ATOM 2030 C C . ALA A 1 266 ? 20.558 5.935 -14.525 1.00 90.56 266 ALA A C 1
ATOM 2032 O O . ALA A 1 266 ? 20.023 4.933 -14.994 1.00 90.56 266 ALA A O 1
ATOM 2033 N N . GLY A 1 267 ? 19.904 6.758 -13.698 1.00 87.56 267 GLY A N 1
ATOM 2034 C CA . GLY A 1 267 ? 18.505 6.542 -13.321 1.00 87.56 267 GLY A CA 1
ATOM 2035 C C . GLY A 1 267 ? 17.538 6.665 -14.504 1.00 87.56 267 GLY A C 1
ATOM 2036 O O . GLY A 1 267 ? 16.558 5.929 -14.577 1.00 87.56 267 GLY A O 1
ATOM 2037 N N . ALA A 1 268 ? 17.811 7.565 -15.455 1.00 89.88 268 ALA A N 1
ATOM 2038 C CA . ALA A 1 268 ? 17.048 7.652 -16.700 1.00 89.88 268 ALA A CA 1
ATOM 2039 C C . ALA A 1 268 ? 17.310 6.456 -17.634 1.00 89.88 268 ALA A C 1
ATOM 2041 O O . ALA A 1 268 ? 16.358 5.972 -18.238 1.00 89.88 268 ALA A O 1
ATOM 2042 N N . MET A 1 269 ? 18.544 5.939 -17.698 1.00 92.31 269 MET A N 1
ATOM 2043 C CA . MET A 1 269 ? 18.889 4.716 -18.437 1.00 92.31 269 MET A CA 1
ATOM 2044 C C . MET A 1 269 ? 18.149 3.502 -17.872 1.00 92.31 269 MET A C 1
ATOM 2046 O O . MET A 1 269 ? 17.603 2.713 -18.640 1.00 92.31 269 MET A O 1
ATOM 2050 N N . GLU A 1 270 ? 18.076 3.372 -16.544 1.00 89.31 270 GLU A N 1
ATOM 2051 C CA . GLU A 1 270 ? 17.321 2.304 -15.879 1.00 89.31 270 GLU A CA 1
ATOM 2052 C C . GLU A 1 270 ? 15.825 2.400 -16.170 1.00 89.31 270 GLU A C 1
ATOM 2054 O O . GLU A 1 270 ? 15.243 1.426 -16.646 1.00 89.31 270 GLU A O 1
ATOM 2059 N N . GLU A 1 271 ? 15.218 3.576 -15.984 1.00 88.19 271 GLU A N 1
ATOM 2060 C CA . GLU A 1 271 ? 13.800 3.789 -16.294 1.00 88.19 271 GLU A CA 1
ATOM 2061 C C . GLU A 1 271 ? 13.503 3.547 -17.784 1.00 88.19 271 GLU A C 1
ATOM 2063 O O . GLU A 1 271 ? 12.486 2.942 -18.118 1.00 88.19 271 GLU A O 1
ATOM 2068 N N . MET A 1 272 ? 14.394 3.969 -18.687 1.00 92.06 272 MET A N 1
ATOM 2069 C CA . MET A 1 272 ? 14.229 3.810 -20.131 1.00 92.06 272 MET A CA 1
ATOM 2070 C C . MET A 1 272 ? 14.373 2.352 -20.579 1.00 92.06 272 MET A C 1
ATOM 2072 O O . MET A 1 272 ? 13.519 1.872 -21.327 1.00 92.06 272 MET A O 1
ATOM 2076 N N . LEU A 1 273 ? 15.402 1.630 -20.115 1.00 90.75 273 LEU A N 1
ATOM 2077 C CA . LEU A 1 273 ? 15.596 0.213 -20.445 1.00 90.75 273 LEU A CA 1
ATOM 2078 C C . LEU A 1 273 ? 14.425 -0.622 -19.927 1.00 90.75 273 LEU A C 1
ATOM 2080 O O . LEU A 1 273 ? 13.873 -1.452 -20.647 1.00 90.75 273 LEU A O 1
ATOM 2084 N N . ASP A 1 274 ? 14.002 -0.369 -18.697 1.00 87.38 274 ASP A N 1
ATOM 2085 C CA . ASP A 1 274 ? 12.883 -1.060 -18.075 1.00 87.38 274 ASP A CA 1
ATOM 2086 C C . ASP A 1 274 ? 11.548 -0.740 -18.776 1.00 87.38 274 ASP A C 1
ATOM 2088 O O . ASP A 1 274 ? 10.778 -1.641 -19.118 1.00 87.38 274 ASP A O 1
ATOM 2092 N N . ALA A 1 275 ? 11.308 0.529 -19.123 1.00 87.62 275 ALA A N 1
ATOM 2093 C CA . ALA A 1 275 ? 10.150 0.935 -19.915 1.00 87.62 275 ALA A CA 1
ATOM 2094 C C . ALA A 1 275 ? 10.200 0.454 -21.372 1.00 87.62 275 ALA A C 1
ATOM 2096 O O . ALA A 1 275 ? 9.154 0.447 -22.023 1.00 87.62 275 ALA A O 1
ATOM 2097 N N . SER A 1 276 ? 11.367 0.057 -21.897 1.00 88.06 276 SER A N 1
ATOM 2098 C CA . SER A 1 276 ? 11.524 -0.515 -23.243 1.00 88.06 276 SER A CA 1
ATOM 2099 C C . SER A 1 276 ? 11.103 -1.987 -23.311 1.00 88.06 276 SER A C 1
ATOM 2101 O O . SER A 1 276 ? 10.817 -2.503 -24.395 1.00 88.06 276 SER A O 1
ATOM 2103 N N . GLN A 1 277 ? 10.954 -2.666 -22.171 1.00 86.56 277 GLN A N 1
ATOM 2104 C CA . GLN A 1 277 ? 10.498 -4.053 -22.147 1.00 86.56 277 GLN A CA 1
ATOM 2105 C C . GLN A 1 277 ? 9.068 -4.192 -22.689 1.00 86.56 277 GLN A C 1
ATOM 2107 O O . GLN A 1 277 ? 8.261 -3.256 -22.659 1.00 86.56 277 GLN A O 1
ATOM 2112 N N . ARG A 1 278 ? 8.736 -5.370 -23.229 1.00 82.44 278 ARG A N 1
ATOM 2113 C CA . ARG A 1 278 ? 7.393 -5.641 -23.761 1.00 82.44 278 ARG A CA 1
ATOM 2114 C C . ARG A 1 278 ? 6.403 -5.823 -22.614 1.00 82.44 278 ARG A C 1
ATOM 2116 O O . ARG A 1 278 ? 6.625 -6.639 -21.723 1.00 82.44 278 ARG A O 1
ATOM 2123 N N . ALA A 1 279 ? 5.289 -5.095 -22.677 1.00 84.81 279 ALA A N 1
ATOM 2124 C CA . ALA A 1 279 ? 4.182 -5.263 -21.743 1.00 84.81 279 ALA A CA 1
ATOM 2125 C C . ALA A 1 279 ? 3.684 -6.727 -21.724 1.00 84.81 279 ALA A C 1
ATOM 2127 O O . ALA A 1 279 ? 3.853 -7.445 -22.717 1.00 84.81 279 ALA A O 1
ATOM 2128 N N . PRO A 1 280 ? 3.037 -7.174 -20.632 1.00 88.81 280 PRO A N 1
ATOM 2129 C CA . PRO A 1 280 ? 2.472 -8.516 -20.557 1.00 88.81 280 PRO A CA 1
ATOM 2130 C C . PRO A 1 280 ? 1.554 -8.824 -21.752 1.00 88.81 280 PRO A C 1
ATOM 2132 O O . PRO A 1 280 ? 0.798 -7.961 -22.216 1.00 88.81 280 PRO A O 1
ATOM 2135 N N . GLY A 1 281 ? 1.612 -10.064 -22.248 1.00 89.88 281 GLY A N 1
ATOM 2136 C CA . GLY A 1 281 ? 0.684 -10.549 -23.273 1.00 89.88 281 GLY A CA 1
ATOM 2137 C C . GLY A 1 281 ? -0.763 -10.552 -22.769 1.00 89.88 281 GLY A C 1
ATOM 2138 O O . GLY A 1 281 ? -1.000 -10.519 -21.565 1.00 89.88 281 GLY A O 1
ATOM 2139 N N . VAL A 1 282 ? -1.739 -10.623 -23.679 1.00 90.56 282 VAL A N 1
ATOM 2140 C CA . VAL A 1 282 ? -3.173 -10.471 -23.351 1.00 90.56 282 VAL A CA 1
ATOM 2141 C C . VAL A 1 282 ? -3.628 -11.429 -22.245 1.00 90.56 282 VAL A C 1
ATOM 2143 O O . VAL A 1 282 ? -4.229 -10.988 -21.270 1.00 90.56 282 VAL A O 1
ATOM 2146 N N . PHE A 1 283 ? -3.278 -12.716 -22.328 1.00 93.38 283 PHE A N 1
ATOM 2147 C CA . PHE A 1 283 ? -3.640 -13.697 -21.296 1.00 93.38 283 PHE A CA 1
ATOM 2148 C C . PHE A 1 283 ? -2.992 -13.405 -19.939 1.00 93.38 283 PHE A C 1
ATOM 2150 O O . PHE A 1 283 ? -3.655 -13.501 -18.908 1.00 93.38 283 PHE A O 1
ATOM 2157 N N . ALA A 1 284 ? -1.723 -12.986 -19.932 1.00 92.75 284 ALA A N 1
ATOM 2158 C CA . ALA A 1 284 ? -1.040 -12.582 -18.706 1.00 92.75 284 ALA A CA 1
ATOM 2159 C C . ALA A 1 284 ? -1.692 -11.330 -18.099 1.00 92.75 284 ALA A C 1
ATOM 2161 O O . ALA A 1 284 ? -1.902 -11.272 -16.894 1.00 92.75 284 ALA A O 1
ATOM 2162 N N . THR A 1 285 ? -2.078 -10.354 -18.927 1.00 93.69 285 THR A N 1
ATOM 2163 C CA . THR A 1 285 ? -2.839 -9.174 -18.495 1.00 93.69 285 THR A CA 1
ATOM 2164 C C . THR A 1 285 ? -4.177 -9.561 -17.881 1.00 93.69 285 THR A C 1
ATOM 2166 O O . THR A 1 285 ? -4.488 -9.068 -16.805 1.00 93.69 285 THR A O 1
ATOM 2169 N N . ILE A 1 286 ? -4.949 -10.452 -18.510 1.00 95.12 286 ILE A N 1
ATOM 2170 C CA . ILE A 1 286 ? -6.230 -10.916 -17.957 1.00 95.12 286 ILE A CA 1
ATOM 2171 C C . ILE A 1 286 ? -6.009 -11.582 -16.594 1.00 95.12 286 ILE A C 1
ATOM 2173 O O . ILE A 1 286 ? -6.673 -11.215 -15.630 1.00 95.12 286 ILE A O 1
ATOM 2177 N N . GLY A 1 287 ? -5.041 -12.497 -16.484 1.00 96.31 287 GLY A N 1
ATOM 2178 C CA . GLY A 1 287 ? -4.717 -13.155 -15.214 1.00 96.31 287 GLY A CA 1
ATOM 2179 C C . GLY A 1 287 ? -4.307 -12.169 -14.115 1.00 96.31 287 GLY A C 1
ATOM 2180 O O . GLY A 1 287 ? -4.803 -12.249 -12.994 1.00 96.31 287 GLY A O 1
ATOM 2181 N N . LEU A 1 288 ? -3.462 -11.188 -14.444 1.00 96.19 288 LEU A N 1
ATOM 2182 C CA . LEU A 1 288 ? -3.063 -10.127 -13.517 1.00 96.19 288 LEU A CA 1
ATOM 2183 C C . LEU A 1 288 ? -4.261 -9.274 -13.077 1.00 96.19 288 LEU A C 1
ATOM 2185 O O . LEU A 1 288 ? -4.395 -8.976 -11.893 1.00 96.19 288 LEU A O 1
ATOM 2189 N N . LEU A 1 289 ? -5.154 -8.901 -13.999 1.00 96.56 289 LEU A N 1
ATOM 2190 C CA . LEU A 1 289 ? -6.351 -8.121 -13.672 1.00 96.56 289 LEU A CA 1
ATOM 2191 C C . LEU A 1 289 ? -7.332 -8.903 -12.799 1.00 96.56 289 LEU A C 1
ATOM 2193 O O . LEU A 1 289 ? -7.934 -8.313 -11.908 1.00 96.56 289 LEU A O 1
ATOM 2197 N N . LEU A 1 290 ? -7.460 -10.218 -12.997 1.00 97.12 290 LEU A N 1
ATOM 2198 C CA . LEU A 1 290 ? -8.247 -11.079 -12.110 1.00 97.12 290 LEU A CA 1
ATOM 2199 C C . LEU A 1 290 ? -7.654 -11.124 -10.696 1.00 97.12 290 LEU A C 1
ATOM 2201 O O . LEU A 1 290 ? -8.405 -11.069 -9.725 1.00 97.12 290 LEU A O 1
ATOM 2205 N N . LEU A 1 291 ? -6.324 -11.162 -10.561 1.00 96.50 291 LEU A N 1
ATOM 2206 C CA . LEU A 1 291 ? -5.660 -11.080 -9.254 1.00 96.50 291 LEU A CA 1
ATOM 2207 C C . LEU A 1 291 ? -5.864 -9.715 -8.586 1.00 96.50 291 LEU A C 1
ATOM 2209 O O . LEU A 1 291 ? -6.133 -9.655 -7.388 1.00 96.50 291 LEU A O 1
ATOM 2213 N N . TYR A 1 292 ? -5.790 -8.625 -9.349 1.00 97.25 292 TYR A N 1
ATOM 2214 C CA . TYR A 1 292 ? -6.101 -7.293 -8.831 1.00 97.25 292 TYR A CA 1
ATOM 2215 C C . TYR A 1 292 ? -7.574 -7.197 -8.400 1.00 97.25 292 TYR A C 1
ATOM 2217 O O . TYR A 1 292 ? -7.872 -6.712 -7.310 1.00 97.25 292 TYR A O 1
ATOM 2225 N N . ALA A 1 293 ? -8.502 -7.729 -9.202 1.00 96.62 293 ALA A N 1
ATOM 2226 C CA . ALA A 1 293 ? -9.921 -7.791 -8.861 1.00 96.62 293 ALA A CA 1
ATOM 2227 C C . ALA A 1 293 ? -10.170 -8.626 -7.596 1.00 96.62 293 ALA A C 1
ATOM 2229 O O . ALA A 1 293 ? -10.958 -8.215 -6.749 1.00 96.62 293 ALA A O 1
ATOM 2230 N N . LEU A 1 294 ? -9.463 -9.747 -7.415 1.00 96.69 294 LEU A N 1
ATOM 2231 C CA . LEU A 1 294 ? -9.499 -10.522 -6.174 1.00 96.69 294 LEU A CA 1
ATOM 2232 C C . LEU A 1 294 ? -9.049 -9.678 -4.976 1.00 96.69 294 LEU A C 1
ATOM 2234 O O . LEU A 1 294 ? -9.696 -9.723 -3.933 1.00 96.69 294 LEU A O 1
ATOM 2238 N N . ALA A 1 295 ? -7.985 -8.888 -5.123 1.00 96.88 295 ALA A N 1
ATOM 2239 C CA . ALA A 1 295 ? -7.514 -7.989 -4.073 1.00 96.88 295 ALA A CA 1
ATOM 2240 C C . ALA A 1 295 ? -8.587 -6.947 -3.703 1.00 96.88 295 ALA A C 1
ATOM 2242 O O . ALA A 1 295 ? -8.883 -6.750 -2.527 1.00 96.88 295 ALA A O 1
ATOM 2243 N N . VAL A 1 296 ? -9.251 -6.361 -4.704 1.00 96.56 296 VAL A N 1
ATOM 2244 C CA . VAL A 1 296 ? -10.380 -5.435 -4.513 1.00 96.56 296 VAL A CA 1
ATOM 2245 C C . VAL A 1 296 ? -11.566 -6.119 -3.821 1.00 96.56 296 VAL A C 1
ATOM 2247 O O . VAL A 1 296 ? -12.133 -5.562 -2.881 1.00 96.56 296 VAL A O 1
ATOM 2250 N N . VAL A 1 297 ? -11.921 -7.342 -4.225 1.00 97.25 297 VAL A N 1
ATOM 2251 C CA . VAL A 1 297 ? -12.962 -8.143 -3.561 1.00 97.25 297 VAL A CA 1
ATOM 2252 C C . VAL A 1 297 ? -12.588 -8.417 -2.105 1.00 97.25 297 VAL A C 1
ATOM 2254 O O . VAL A 1 297 ? -13.442 -8.276 -1.235 1.00 97.25 297 VAL A O 1
ATOM 2257 N N . CYS A 1 298 ? -11.326 -8.742 -1.813 1.00 97.06 298 CYS A N 1
ATOM 2258 C CA . CYS A 1 298 ? -10.850 -8.926 -0.441 1.00 97.06 298 CYS A CA 1
ATOM 2259 C C . CYS A 1 298 ? -10.970 -7.636 0.376 1.00 97.06 298 CYS A C 1
ATOM 2261 O O . CYS A 1 298 ? -11.400 -7.695 1.524 1.00 97.06 298 CYS A O 1
ATOM 2263 N N . THR A 1 299 ? -10.669 -6.473 -0.209 1.00 95.25 299 THR A N 1
ATOM 2264 C CA . THR A 1 299 ? -10.882 -5.173 0.442 1.00 95.25 299 THR A CA 1
ATOM 2265 C C . THR A 1 299 ? -12.350 -4.970 0.806 1.00 95.25 299 THR A C 1
ATOM 2267 O O . THR A 1 299 ? -12.662 -4.711 1.966 1.00 95.25 299 THR A O 1
ATOM 2270 N N . PHE A 1 300 ? -13.274 -5.134 -0.146 1.00 96.25 300 PHE A N 1
ATOM 2271 C CA . PHE A 1 300 ? -14.703 -4.958 0.128 1.00 96.25 300 PHE A CA 1
ATOM 2272 C C . PHE A 1 300 ? -15.253 -6.004 1.099 1.00 96.25 300 PHE A C 1
ATOM 2274 O O . PHE A 1 300 ? -16.045 -5.657 1.971 1.00 96.25 300 PHE A O 1
ATOM 2281 N N . ALA A 1 301 ? -14.807 -7.259 1.007 1.00 94.81 301 ALA A N 1
ATOM 2282 C CA . ALA A 1 301 ? -15.156 -8.301 1.966 1.00 94.81 301 ALA A CA 1
ATOM 2283 C C . ALA A 1 301 ? -14.632 -7.966 3.370 1.00 94.81 301 ALA A C 1
ATOM 2285 O O . ALA A 1 301 ? -15.360 -8.115 4.347 1.00 94.81 301 ALA A O 1
ATOM 2286 N N . GLY A 1 302 ? -13.400 -7.466 3.477 1.00 93.12 302 GLY A N 1
ATOM 2287 C CA . GLY A 1 302 ? -12.799 -7.019 4.730 1.00 93.12 302 GLY A CA 1
ATOM 2288 C C . GLY A 1 302 ? -13.578 -5.864 5.349 1.00 93.12 302 GLY A C 1
ATOM 2289 O O . GLY A 1 302 ? -13.938 -5.947 6.518 1.00 93.12 302 GLY A O 1
ATOM 2290 N N . ILE A 1 303 ? -13.924 -4.840 4.559 1.00 91.06 303 ILE A N 1
ATOM 2291 C CA . ILE A 1 303 ? -14.784 -3.727 4.996 1.00 91.06 303 ILE A CA 1
ATOM 2292 C C . ILE A 1 303 ? -16.148 -4.257 5.441 1.00 91.06 303 ILE A C 1
ATOM 2294 O O . ILE A 1 303 ? -16.625 -3.892 6.510 1.00 91.06 303 ILE A O 1
ATOM 2298 N N . PHE A 1 304 ? -16.768 -5.141 4.658 1.00 90.94 304 PHE A N 1
ATOM 2299 C CA . PHE A 1 304 ? -18.058 -5.731 4.997 1.00 90.94 304 PHE A CA 1
ATOM 2300 C C . PHE A 1 304 ? -18.001 -6.491 6.324 1.00 90.94 304 PHE A C 1
ATOM 2302 O O . PHE A 1 304 ? -18.852 -6.261 7.179 1.00 90.94 304 PHE A O 1
ATOM 2309 N N . PHE A 1 305 ? -17.009 -7.360 6.534 1.00 87.94 305 PHE A N 1
ATOM 2310 C CA . PHE A 1 305 ? -16.859 -8.093 7.793 1.00 87.94 305 PHE A CA 1
ATOM 2311 C C . PHE A 1 305 ? -16.473 -7.185 8.956 1.00 87.94 305 PHE A C 1
ATOM 2313 O O . PHE A 1 305 ? -16.936 -7.419 10.067 1.00 87.94 305 PHE A O 1
ATOM 2320 N N . HIS A 1 306 ? -15.680 -6.143 8.719 1.00 84.56 306 HIS A N 1
ATOM 2321 C CA . HIS A 1 306 ? -15.350 -5.142 9.725 1.00 84.56 306 HIS A CA 1
ATOM 2322 C C . HIS A 1 306 ? -16.606 -4.374 10.160 1.00 84.56 306 HIS A C 1
ATOM 2324 O O . HIS A 1 306 ? -16.923 -4.350 11.342 1.00 84.56 306 HIS A O 1
ATOM 2330 N N . VAL A 1 307 ? -17.391 -3.841 9.218 1.00 82.62 307 VAL A N 1
ATOM 2331 C CA . VAL A 1 307 ? -18.644 -3.113 9.495 1.00 82.62 307 VAL A CA 1
ATOM 2332 C C . VAL A 1 307 ? -19.721 -4.025 10.082 1.00 82.62 307 VAL A C 1
ATOM 2334 O O . VAL A 1 307 ? -20.403 -3.643 11.028 1.00 82.62 307 VAL A O 1
ATOM 2337 N N . SER A 1 308 ? -19.850 -5.253 9.583 1.00 78.62 308 SER A N 1
ATOM 2338 C CA . SER A 1 308 ? -20.796 -6.239 10.126 1.00 78.62 308 SER A CA 1
ATOM 2339 C C . SER A 1 308 ? -20.358 -6.757 11.498 1.00 78.62 308 SER A C 1
ATOM 2341 O O . SER A 1 308 ? -21.194 -7.075 12.338 1.00 78.62 308 SER A O 1
ATOM 2343 N N . GLY A 1 309 ? -19.047 -6.826 11.743 1.00 64.50 309 GLY A N 1
ATOM 2344 C CA . GLY A 1 309 ? -18.439 -7.135 13.037 1.00 64.50 309 GLY A CA 1
ATOM 2345 C C . GLY A 1 309 ? -18.525 -5.981 14.032 1.00 64.50 309 GLY A C 1
ATOM 2346 O O . GLY A 1 309 ? -18.604 -6.232 15.231 1.00 64.50 309 GLY A O 1
ATOM 2347 N N . MET A 1 310 ? -18.625 -4.739 13.545 1.00 60.81 310 MET A N 1
ATOM 2348 C CA . MET A 1 310 ? -19.078 -3.579 14.323 1.00 60.81 310 MET A CA 1
ATOM 2349 C C . MET A 1 310 ? -20.585 -3.644 14.653 1.00 60.81 310 MET A C 1
ATOM 2351 O O . MET A 1 310 ? -21.121 -2.728 15.278 1.00 60.81 310 MET A O 1
ATOM 2355 N N . GLY A 1 311 ? -21.275 -4.725 14.263 1.00 50.91 311 GLY A N 1
ATOM 2356 C CA . GLY A 1 311 ? -22.684 -4.975 14.532 1.00 50.91 311 GLY A CA 1
ATOM 2357 C C . GLY A 1 311 ? -23.006 -5.024 16.025 1.00 50.91 311 GLY A C 1
ATOM 2358 O O . GLY A 1 311 ? -22.446 -5.842 16.751 1.00 50.91 311 GLY A O 1
ATOM 2359 N N . ALA A 1 312 ? -23.925 -4.128 16.411 1.00 44.81 312 ALA A N 1
ATOM 2360 C CA . ALA A 1 312 ? -24.615 -3.950 17.688 1.00 44.81 312 ALA A CA 1
ATOM 2361 C C . ALA A 1 312 ? -23.812 -4.383 18.917 1.00 44.81 312 ALA A C 1
ATOM 2363 O O . ALA A 1 312 ? -23.698 -5.574 19.200 1.00 44.81 312 ALA A O 1
ATOM 2364 N N . GLU A 1 313 ? -23.339 -3.409 19.706 1.00 54.50 313 GLU A N 1
ATOM 2365 C CA . GLU A 1 313 ? -22.967 -3.655 21.100 1.00 54.50 313 GLU A CA 1
ATOM 2366 C C . GLU A 1 313 ? -24.011 -4.590 21.715 1.00 54.50 313 GLU A C 1
ATOM 2368 O O . GLU A 1 313 ? -25.167 -4.207 21.891 1.00 54.50 313 GLU A O 1
ATOM 2373 N N . THR A 1 314 ? -23.662 -5.857 21.944 1.00 55.69 314 THR A N 1
ATOM 2374 C CA . THR A 1 314 ? -24.633 -6.790 22.504 1.00 55.69 314 THR A CA 1
ATOM 2375 C C . THR A 1 314 ? -24.683 -6.486 23.985 1.00 55.69 314 THR A C 1
ATOM 2377 O O . THR A 1 314 ? -23.830 -6.941 24.752 1.00 55.69 314 THR A O 1
ATOM 2380 N N . TRP A 1 315 ? -25.646 -5.654 24.355 1.00 70.12 315 TRP A N 1
ATOM 2381 C CA . TRP A 1 315 ? -25.978 -5.381 25.737 1.00 70.12 315 TRP A CA 1
ATOM 2382 C C . TRP A 1 315 ? -26.562 -6.650 26.344 1.00 70.12 315 TRP A C 1
ATOM 2384 O O . TRP A 1 315 ? -27.438 -7.292 25.759 1.00 70.12 315 TRP A O 1
ATOM 2394 N N . ARG A 1 316 ? -26.041 -7.050 27.501 1.00 70.94 316 ARG A N 1
ATOM 2395 C CA . ARG A 1 316 ? -26.562 -8.192 28.251 1.00 70.94 316 ARG A CA 1
ATOM 2396 C C . ARG A 1 316 ? -27.091 -7.734 29.591 1.00 70.94 316 ARG A C 1
ATOM 2398 O O . ARG A 1 316 ? -26.462 -6.924 30.266 1.00 70.94 316 ARG A O 1
ATOM 2405 N N . TRP A 1 317 ? -28.211 -8.311 29.992 1.00 77.44 317 TRP A N 1
ATOM 2406 C CA . TRP A 1 317 ? -28.734 -8.133 31.334 1.00 77.44 317 TRP A CA 1
ATOM 2407 C C . TRP A 1 317 ? -27.875 -8.901 32.333 1.00 77.44 317 TRP A C 1
ATOM 2409 O O . TRP A 1 317 ? -27.619 -10.095 32.168 1.00 77.44 317 TRP A O 1
ATOM 2419 N N . VAL A 1 318 ? -27.437 -8.205 33.374 1.00 74.38 318 VAL A N 1
ATOM 2420 C CA . VAL A 1 318 ? -26.710 -8.773 34.504 1.00 74.38 318 VAL A CA 1
ATOM 2421 C C . VAL A 1 318 ? -27.569 -8.620 35.751 1.00 74.38 318 VAL A C 1
ATOM 2423 O O . VAL A 1 318 ? -28.040 -7.524 36.058 1.00 74.38 318 VAL A O 1
ATOM 2426 N N . ARG A 1 319 ? -27.771 -9.727 36.472 1.00 74.69 319 ARG A N 1
ATOM 2427 C CA . ARG A 1 319 ? -28.518 -9.761 37.733 1.00 74.69 319 ARG A CA 1
ATOM 2428 C C . ARG A 1 319 ? -27.585 -9.441 38.902 1.00 74.69 319 ARG A C 1
ATOM 2430 O O . ARG A 1 319 ? -26.526 -10.052 39.044 1.00 74.69 319 ARG A O 1
ATOM 2437 N N . THR A 1 320 ? -27.990 -8.513 39.761 1.00 72.75 320 THR A N 1
ATOM 2438 C CA . THR A 1 320 ? -27.291 -8.151 41.000 1.00 72.75 320 THR A CA 1
ATOM 2439 C C . THR A 1 320 ? -28.291 -8.127 42.157 1.00 72.75 320 THR A C 1
ATOM 2441 O O . THR A 1 320 ? -29.008 -7.158 42.388 1.00 72.75 320 THR A O 1
ATOM 2444 N N . GLY A 1 321 ? -28.406 -9.248 42.873 1.00 75.25 321 GLY A N 1
ATOM 2445 C CA . GLY A 1 321 ? -29.450 -9.414 43.886 1.00 75.25 321 GLY A CA 1
ATOM 2446 C C . GLY A 1 321 ? -30.859 -9.340 43.285 1.00 75.25 321 GLY A C 1
ATOM 2447 O O . GLY A 1 321 ? -31.219 -10.178 42.466 1.00 75.25 321 GLY A O 1
ATOM 2448 N N . GLU A 1 322 ? -31.635 -8.344 43.714 1.00 77.31 322 GLU A N 1
ATOM 2449 C CA . GLU A 1 322 ? -33.028 -8.100 43.285 1.00 77.31 322 GLU A CA 1
ATOM 2450 C C . GLU A 1 322 ? -33.138 -7.058 42.160 1.00 77.31 322 GLU A C 1
ATOM 2452 O O . GLU A 1 322 ? -34.236 -6.641 41.796 1.00 77.31 322 GLU A O 1
ATOM 2457 N N . ALA A 1 323 ? -32.002 -6.605 41.629 1.00 80.50 323 ALA A N 1
ATOM 2458 C CA . ALA A 1 323 ? -31.940 -5.648 40.538 1.00 80.50 323 ALA A CA 1
ATOM 2459 C C . ALA A 1 323 ? -31.248 -6.251 39.312 1.00 80.50 323 ALA A C 1
ATOM 2461 O O . ALA A 1 323 ? -30.478 -7.215 39.403 1.00 80.50 323 ALA A O 1
ATOM 2462 N N . ARG A 1 324 ? -31.499 -5.645 38.155 1.00 81.31 324 ARG A N 1
ATOM 2463 C CA . ARG A 1 324 ? -30.836 -5.961 36.891 1.00 81.31 324 ARG A CA 1
ATOM 2464 C C . ARG A 1 324 ? -30.413 -4.688 36.173 1.00 81.31 324 ARG A C 1
ATOM 2466 O O . ARG A 1 324 ? -31.030 -3.640 36.335 1.00 81.31 324 ARG A O 1
ATOM 2473 N N . VAL A 1 325 ? -29.359 -4.791 35.376 1.00 83.88 325 VAL A N 1
ATOM 2474 C CA . VAL A 1 325 ? -28.822 -3.688 34.569 1.00 83.88 325 VAL A CA 1
ATOM 2475 C C . VAL A 1 325 ? -28.246 -4.247 33.273 1.00 83.88 325 VAL A C 1
ATOM 2477 O O . VAL A 1 325 ? -27.721 -5.365 33.260 1.00 83.88 325 VAL A O 1
ATOM 2480 N N . GLU A 1 326 ? -28.347 -3.500 32.179 1.00 83.25 326 GLU A N 1
ATOM 2481 C CA . GLU A 1 326 ? -27.679 -3.860 30.934 1.00 83.25 326 GLU A CA 1
ATOM 2482 C C . GLU A 1 326 ? -26.212 -3.431 30.977 1.00 83.25 326 GLU A C 1
ATOM 2484 O O . GLU A 1 326 ? -25.902 -2.284 31.278 1.00 83.25 326 GLU A O 1
ATOM 2489 N N . PHE A 1 327 ? -25.305 -4.330 30.606 1.00 76.38 327 PHE A N 1
ATOM 2490 C CA . PHE A 1 327 ? -23.889 -4.029 30.419 1.00 76.38 327 PHE A CA 1
ATOM 2491 C C . PHE A 1 327 ? -23.439 -4.291 28.974 1.00 76.38 327 PHE A C 1
ATOM 2493 O O . PHE A 1 327 ? -23.923 -5.245 28.353 1.00 76.38 327 PHE A O 1
ATOM 2500 N N . PRO A 1 328 ? -22.447 -3.537 28.468 1.00 72.00 328 PRO A N 1
ATOM 2501 C CA . PRO A 1 328 ? -21.729 -3.903 27.255 1.00 72.00 328 PRO A CA 1
ATOM 2502 C C . PRO A 1 328 ? -20.837 -5.138 27.485 1.00 72.00 328 PRO A C 1
ATOM 2504 O O . PRO A 1 328 ? -20.556 -5.522 28.619 1.00 72.00 328 PRO A O 1
ATOM 2507 N N . ARG A 1 329 ? -20.448 -5.792 26.384 1.00 60.97 329 ARG A N 1
ATOM 2508 C CA . ARG A 1 329 ? -20.008 -7.200 26.286 1.00 60.97 329 ARG A CA 1
ATOM 2509 C C . ARG A 1 329 ? -18.881 -7.637 27.243 1.00 60.97 329 ARG A C 1
ATOM 2511 O O . ARG A 1 329 ? -18.865 -8.806 27.633 1.00 60.97 329 ARG A O 1
ATOM 2518 N N . ASP A 1 330 ? -18.038 -6.718 27.704 1.00 54.81 330 ASP A N 1
ATOM 2519 C CA . ASP A 1 330 ? -16.891 -6.997 28.577 1.00 54.81 330 ASP A CA 1
ATOM 2520 C C . ASP A 1 330 ? -17.224 -6.769 30.055 1.00 54.81 330 ASP A C 1
ATOM 2522 O O . ASP A 1 330 ? -16.777 -5.808 30.675 1.00 54.81 330 ASP A O 1
ATOM 2526 N N . VAL A 1 331 ? -18.033 -7.661 30.640 1.00 52.12 331 VAL A N 1
ATOM 2527 C CA . VAL A 1 331 ? -18.261 -7.655 32.100 1.00 52.12 331 VAL A CA 1
ATOM 2528 C C . VAL A 1 331 ? -17.448 -8.754 32.752 1.00 52.12 331 VAL A C 1
ATOM 2530 O O . VAL A 1 331 ? -17.649 -9.932 32.448 1.00 52.12 331 VAL A O 1
ATOM 2533 N N . TYR A 1 332 ? -16.614 -8.374 33.708 1.00 52.41 332 TYR A N 1
ATOM 2534 C CA . TYR A 1 332 ? -16.040 -9.283 34.689 1.00 52.41 332 TYR A CA 1
ATOM 2535 C C . TYR A 1 332 ? -16.614 -8.911 36.056 1.00 52.41 332 TYR A C 1
ATOM 2537 O O . TYR A 1 332 ? -16.552 -7.768 36.510 1.00 52.41 332 TYR A O 1
ATOM 2545 N N . GLY A 1 333 ? -17.259 -9.885 36.692 1.00 46.22 333 GLY A N 1
ATOM 2546 C CA . GLY A 1 333 ? -17.721 -9.760 38.068 1.00 46.22 333 GLY A CA 1
ATOM 2547 C C . GLY A 1 333 ? -16.603 -10.186 39.006 1.00 46.22 333 GLY A C 1
ATOM 2548 O O . GLY A 1 333 ? -16.024 -11.255 38.820 1.00 46.22 333 GLY A O 1
ATOM 2549 N N . ILE A 1 334 ? -16.314 -9.379 40.024 1.00 46.25 334 ILE A N 1
ATOM 2550 C CA . ILE A 1 334 ? -15.560 -9.868 41.177 1.00 46.25 334 ILE A CA 1
ATOM 2551 C C . ILE A 1 334 ? -16.607 -10.348 42.177 1.00 46.25 334 ILE A C 1
ATOM 2553 O O . ILE A 1 334 ? -17.216 -9.549 42.887 1.00 46.25 334 ILE A O 1
ATOM 2557 N N . ALA A 1 335 ? -16.838 -11.658 42.219 1.00 41.50 335 ALA A N 1
ATOM 2558 C CA . ALA A 1 335 ? -17.489 -12.274 43.365 1.00 41.50 335 ALA A CA 1
ATOM 2559 C C . ALA A 1 335 ? -16.438 -12.380 44.484 1.00 41.50 335 ALA A C 1
ATOM 2561 O O . ALA A 1 335 ? -15.644 -13.312 44.494 1.00 41.50 335 ALA A O 1
ATOM 2562 N N . GLY A 1 336 ? -16.398 -11.379 45.370 1.00 38.56 336 GLY A N 1
ATOM 2563 C CA . GLY A 1 336 ? -15.582 -11.371 46.591 1.00 38.56 336 GLY A CA 1
ATOM 2564 C C . GLY A 1 336 ? -14.066 -11.289 46.372 1.00 38.56 336 GLY A C 1
ATOM 2565 O O . GLY A 1 336 ? -13.381 -12.306 46.314 1.00 38.56 336 GLY A O 1
ATOM 2566 N N . ALA A 1 337 ? -13.509 -10.073 46.339 1.00 27.67 337 ALA A N 1
ATOM 2567 C CA . ALA A 1 337 ? -12.084 -9.894 46.617 1.00 27.67 337 ALA A CA 1
ATOM 2568 C C . ALA A 1 337 ? -11.843 -10.126 48.117 1.00 27.67 337 ALA A C 1
ATOM 2570 O O . ALA A 1 337 ? -12.581 -9.607 48.957 1.00 27.67 337 ALA A O 1
ATOM 2571 N N . ALA A 1 338 ? -10.828 -10.933 48.423 1.00 28.67 338 ALA A N 1
ATOM 2572 C CA . ALA A 1 338 ? -10.405 -11.336 49.758 1.00 28.67 338 ALA A CA 1
ATOM 2573 C C . ALA A 1 338 ? -10.478 -10.185 50.783 1.00 28.67 338 ALA A C 1
ATOM 2575 O O . ALA A 1 338 ? -9.710 -9.229 50.708 1.00 28.67 338 ALA A O 1
ATOM 2576 N N . GLY A 1 339 ? -11.415 -10.294 51.732 1.00 32.09 339 GLY A N 1
ATOM 2577 C CA . GLY A 1 339 ? -11.554 -9.383 52.875 1.00 32.09 339 GLY A CA 1
ATOM 2578 C C . GLY A 1 339 ? -12.968 -8.845 53.130 1.00 32.09 339 GLY A C 1
ATOM 2579 O O . GLY A 1 339 ? -13.240 -8.407 54.243 1.00 32.09 339 GLY A O 1
ATOM 2580 N N . GLY A 1 340 ? -13.879 -8.910 52.153 1.00 29.95 340 GLY A N 1
ATOM 2581 C CA . GLY A 1 340 ? -15.294 -8.546 52.322 1.00 29.95 340 GLY A CA 1
ATOM 2582 C C . GLY A 1 340 ? -16.190 -9.781 52.423 1.00 29.95 340 GLY A C 1
ATOM 2583 O O . GLY A 1 340 ? -16.058 -10.711 51.631 1.00 29.95 340 GLY A O 1
ATOM 2584 N N . THR A 1 341 ? -17.093 -9.815 53.402 1.00 30.45 341 THR A N 1
ATOM 2585 C CA . THR A 1 341 ? -18.077 -10.893 53.596 1.00 30.45 341 THR A CA 1
ATOM 2586 C C . THR A 1 341 ? -18.911 -11.144 52.332 1.00 30.45 341 THR A C 1
ATOM 2588 O O . THR A 1 341 ? -19.216 -10.214 51.593 1.00 30.45 341 THR A O 1
ATOM 2591 N N . ALA A 1 342 ? -19.297 -12.401 52.096 1.00 34.84 342 ALA A N 1
ATOM 2592 C CA . ALA A 1 342 ? -19.814 -12.973 50.844 1.00 34.84 342 ALA A CA 1
ATOM 2593 C C . ALA A 1 342 ? -21.167 -12.430 50.292 1.00 34.84 342 ALA A C 1
ATOM 2595 O O . ALA A 1 342 ? -21.871 -13.151 49.587 1.00 34.84 342 ALA A O 1
ATOM 2596 N N . SER A 1 343 ? -21.566 -11.186 50.586 1.00 42.72 343 SER A N 1
ATOM 2597 C CA . SER A 1 343 ? -22.875 -1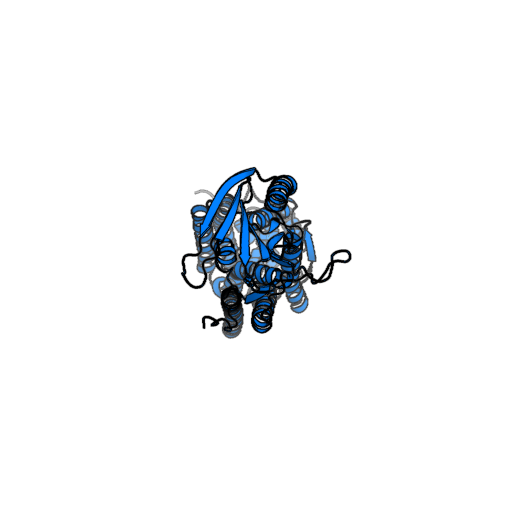0.608 50.226 1.00 42.72 343 SER A CA 1
ATOM 2598 C C . SER A 1 343 ? -22.865 -9.508 49.155 1.00 42.72 343 SER A C 1
ATOM 2600 O O . SER A 1 343 ? -23.950 -9.152 48.675 1.00 42.72 343 SER A O 1
ATOM 2602 N N . ASP A 1 344 ? -21.694 -9.000 48.757 1.00 52.75 344 ASP A N 1
ATOM 2603 C CA . ASP A 1 344 ? -21.576 -7.799 47.917 1.00 52.75 344 ASP A CA 1
ATOM 2604 C C . ASP A 1 344 ? -21.127 -8.166 46.498 1.00 52.75 344 ASP A C 1
ATOM 2606 O O . ASP A 1 344 ? -19.960 -8.443 46.217 1.00 52.75 344 ASP A O 1
ATOM 2610 N N . THR A 1 345 ? -22.090 -8.219 45.579 1.00 63.88 345 THR A N 1
ATOM 2611 C CA . THR A 1 345 ? -21.828 -8.457 44.158 1.00 63.88 345 THR A CA 1
ATOM 2612 C C . THR A 1 345 ? -21.489 -7.142 43.465 1.00 63.88 345 THR A C 1
ATOM 2614 O O . THR A 1 345 ? -22.369 -6.291 43.292 1.00 63.88 345 THR A O 1
ATOM 2617 N N . THR A 1 346 ? -20.233 -7.004 43.031 1.00 71.25 346 THR A N 1
ATOM 2618 C CA . THR A 1 346 ? -19.760 -5.869 42.226 1.00 71.25 346 THR A CA 1
ATOM 2619 C C . THR A 1 346 ? -19.477 -6.315 40.798 1.00 71.25 346 THR A C 1
ATOM 2621 O O . THR A 1 346 ? -18.639 -7.183 40.543 1.00 71.25 346 THR A O 1
ATOM 2624 N N . TRP A 1 347 ? -20.164 -5.682 39.855 1.00 74.31 347 TRP A N 1
ATOM 2625 C CA . TRP A 1 347 ? -19.999 -5.886 38.423 1.00 74.31 347 TRP A CA 1
ATOM 2626 C C . TRP A 1 347 ? -19.327 -4.672 37.803 1.00 74.31 347 TRP A C 1
ATOM 2628 O O . TRP A 1 347 ? -19.730 -3.541 38.078 1.00 74.31 347 TRP A O 1
ATOM 2638 N N . ARG A 1 348 ? -18.313 -4.905 36.966 1.00 76.38 348 ARG A N 1
ATOM 2639 C CA . ARG A 1 348 ? -17.570 -3.848 36.276 1.00 76.38 348 ARG A CA 1
ATOM 2640 C C . ARG A 1 348 ? -17.410 -4.183 34.803 1.00 76.38 348 ARG A C 1
ATOM 2642 O O . ARG A 1 348 ? -17.236 -5.348 34.450 1.00 76.38 348 ARG A O 1
ATOM 2649 N N . ALA A 1 349 ? -17.435 -3.152 33.970 1.00 70.50 349 ALA A N 1
ATOM 2650 C CA . ALA A 1 349 ? -17.018 -3.242 32.581 1.00 70.50 349 ALA A CA 1
ATOM 2651 C C . ALA A 1 349 ? -15.963 -2.184 32.267 1.00 70.50 349 ALA A C 1
ATOM 2653 O O . ALA A 1 349 ? -16.142 -0.987 32.541 1.00 70.50 349 ALA A O 1
ATOM 2654 N N . THR A 1 350 ? -14.858 -2.641 31.682 1.00 64.00 350 THR A N 1
ATOM 2655 C CA . THR A 1 350 ? -13.854 -1.777 31.065 1.00 64.00 350 THR A CA 1
ATOM 2656 C C . THR A 1 350 ? -14.213 -1.558 29.603 1.00 64.00 350 THR A C 1
ATOM 2658 O O . THR A 1 350 ? -14.614 -2.485 28.913 1.00 64.00 350 THR A O 1
ATOM 2661 N N . LEU A 1 351 ? -14.041 -0.328 29.118 1.00 60.62 351 LEU A N 1
ATOM 2662 C CA . LEU A 1 351 ? -13.867 -0.091 27.685 1.00 60.62 351 LEU A CA 1
ATOM 2663 C C . LEU A 1 351 ? -12.544 0.619 27.462 1.00 60.62 351 LEU A C 1
ATOM 2665 O O . LEU A 1 351 ? -12.264 1.636 28.113 1.00 60.62 351 LEU A O 1
ATOM 2669 N N . ASN A 1 352 ? -11.760 0.101 26.517 1.00 55.62 352 ASN A N 1
ATOM 2670 C CA . ASN A 1 352 ? -10.424 0.589 26.181 1.00 55.62 352 ASN A CA 1
ATOM 2671 C C . ASN A 1 352 ? -9.499 0.620 27.416 1.00 55.62 352 ASN A C 1
ATOM 2673 O O . ASN A 1 352 ? -8.838 1.626 27.675 1.00 55.62 352 ASN A O 1
ATOM 2677 N N . GLY A 1 353 ? -9.530 -0.435 28.241 1.00 51.44 353 GLY A N 1
ATOM 2678 C CA . GLY A 1 353 ? -8.700 -0.561 29.450 1.00 51.44 353 GLY A CA 1
ATOM 2679 C C . GLY A 1 353 ? -9.055 0.377 30.614 1.00 51.44 353 GLY A C 1
ATOM 2680 O O . GLY A 1 353 ? -8.358 0.383 31.624 1.00 51.44 353 GLY A O 1
ATOM 2681 N N . VAL A 1 354 ? -10.136 1.159 30.513 1.00 61.41 354 VAL A N 1
ATOM 2682 C CA . VAL A 1 354 ? -10.623 2.040 31.590 1.00 61.41 354 VAL A CA 1
ATOM 2683 C C . VAL A 1 354 ? -11.947 1.511 32.124 1.00 61.41 354 VAL A C 1
ATOM 2685 O O . VAL A 1 354 ? -12.825 1.197 31.326 1.00 61.41 354 VAL A O 1
ATOM 2688 N N . GLU A 1 355 ? -12.111 1.408 33.446 1.00 68.50 355 GLU A N 1
ATOM 2689 C CA . GLU A 1 355 ? -13.401 1.061 34.059 1.00 68.50 355 GLU A CA 1
ATOM 2690 C C . GLU A 1 355 ? -14.417 2.174 33.774 1.00 68.50 355 GLU A C 1
ATOM 2692 O O . GLU A 1 355 ? -14.216 3.342 34.124 1.00 68.50 355 GLU A O 1
ATOM 2697 N N . ARG A 1 356 ? -15.493 1.821 33.067 1.00 80.06 356 ARG A N 1
ATOM 2698 C CA . ARG A 1 356 ? -16.476 2.783 32.545 1.00 80.06 356 ARG A CA 1
ATOM 2699 C C . ARG A 1 356 ? -17.845 2.588 33.157 1.00 80.06 356 ARG A C 1
ATOM 2701 O O . ARG A 1 356 ? -18.551 3.578 33.314 1.00 80.06 356 ARG A O 1
ATOM 2708 N N . PHE A 1 357 ? -18.194 1.356 33.512 1.00 85.00 357 PHE A N 1
ATOM 2709 C CA . PHE A 1 357 ? -19.492 1.005 34.073 1.00 85.00 357 PHE A CA 1
ATOM 2710 C C . PHE A 1 357 ? -19.309 0.131 35.302 1.00 85.00 357 PHE A C 1
ATOM 2712 O O . PHE A 1 357 ? -18.643 -0.900 35.218 1.00 85.00 357 PHE A O 1
ATOM 2719 N N . THR A 1 358 ? -19.920 0.518 36.418 1.00 85.44 358 THR A N 1
ATOM 2720 C CA . THR A 1 358 ? -19.878 -0.256 37.661 1.00 85.44 358 THR A CA 1
ATOM 2721 C C . THR A 1 358 ? -21.262 -0.319 38.285 1.00 85.44 358 THR A C 1
ATOM 2723 O O . THR A 1 358 ? -21.954 0.693 38.379 1.00 85.44 358 THR A O 1
ATOM 2726 N N . VAL A 1 359 ? -21.650 -1.506 38.744 1.00 86.31 359 VAL A N 1
ATOM 2727 C CA . VAL A 1 359 ? -22.782 -1.712 39.648 1.00 86.31 359 VAL A CA 1
ATOM 2728 C C . VAL A 1 359 ? -22.290 -2.435 40.878 1.00 86.31 359 VAL A C 1
ATOM 2730 O O . VAL A 1 359 ? -21.711 -3.513 40.784 1.00 86.31 359 VAL A O 1
ATOM 2733 N N . GLU A 1 360 ? -22.573 -1.859 42.034 1.00 85.12 360 GLU A N 1
ATOM 2734 C CA . GLU A 1 360 ? -22.254 -2.430 43.328 1.00 85.12 360 GLU A CA 1
ATOM 2735 C C . GLU A 1 360 ? -23.503 -2.485 44.196 1.00 85.12 360 GLU A C 1
ATOM 2737 O O . GLU A 1 360 ? -24.280 -1.531 44.285 1.00 85.12 360 GLU A O 1
ATOM 2742 N N . LYS A 1 361 ? -23.687 -3.630 44.842 1.00 83.75 361 LYS A N 1
ATOM 2743 C CA . LYS A 1 361 ? -24.680 -3.814 45.887 1.00 83.75 361 LYS A CA 1
ATOM 2744 C C . LYS A 1 361 ? -24.042 -3.438 47.220 1.00 83.75 361 LYS A C 1
ATOM 2746 O O . LYS A 1 361 ? -23.043 -4.037 47.596 1.00 83.75 361 LYS A O 1
ATOM 2751 N N . LEU A 1 362 ? -24.606 -2.443 47.897 1.00 80.12 362 LEU A N 1
ATOM 2752 C CA . LEU A 1 362 ? -24.084 -1.948 49.168 1.00 80.12 362 LEU A CA 1
ATOM 2753 C C . LEU A 1 362 ? -24.595 -2.802 50.337 1.00 80.12 362 LEU A C 1
ATOM 2755 O O . LEU A 1 362 ? -25.679 -3.395 50.263 1.00 80.12 362 LEU A O 1
ATOM 2759 N N . ALA A 1 363 ? -23.840 -2.797 51.437 1.00 74.62 363 ALA A N 1
ATOM 2760 C CA . ALA A 1 363 ? -24.222 -3.437 52.690 1.00 74.62 363 ALA A CA 1
ATOM 2761 C C . ALA A 1 363 ? -25.598 -2.948 53.184 1.00 74.62 363 ALA A C 1
ATOM 2763 O O . ALA A 1 363 ? -25.976 -1.783 52.998 1.00 74.62 363 ALA A O 1
ATOM 2764 N N . SER A 1 364 ? -26.363 -3.843 53.813 1.00 68.00 364 SER A N 1
ATOM 2765 C CA . SER A 1 364 ? -27.760 -3.609 54.214 1.00 68.00 364 SER A CA 1
ATOM 2766 C C . SER A 1 364 ? -27.958 -2.459 55.207 1.00 68.00 364 SER A C 1
ATOM 2768 O O . SER A 1 364 ? -29.042 -1.891 55.265 1.00 68.00 364 SER A O 1
ATOM 2770 N N . ASP A 1 365 ? -26.926 -2.100 55.965 1.00 69.75 365 ASP A N 1
ATOM 2771 C CA . ASP A 1 365 ? -26.909 -1.044 56.982 1.00 69.75 365 ASP A CA 1
ATOM 2772 C C . ASP A 1 365 ? -26.346 0.296 56.470 1.00 69.75 365 ASP A C 1
ATOM 2774 O O . ASP A 1 365 ? -26.172 1.242 57.242 1.00 69.75 365 ASP A O 1
ATOM 2778 N N . THR A 1 366 ? -26.079 0.420 55.165 1.00 75.06 366 THR A N 1
ATOM 2779 C CA . THR A 1 366 ? -25.489 1.638 54.593 1.00 75.06 366 THR A CA 1
ATOM 2780 C C . THR A 1 366 ? -26.390 2.856 54.833 1.00 75.06 366 THR A C 1
ATOM 2782 O O . THR A 1 366 ? -27.457 2.989 54.229 1.00 75.06 366 THR A O 1
ATOM 2785 N N . SER A 1 367 ? -25.941 3.789 55.677 1.00 79.00 367 SER A N 1
ATOM 2786 C CA . SER A 1 367 ? -26.661 5.025 56.014 1.00 79.00 367 SER A CA 1
ATOM 2787 C C . SER A 1 367 ? -26.576 6.084 54.904 1.00 79.00 367 SER A C 1
ATOM 2789 O O . SER A 1 367 ? -25.770 5.990 53.980 1.00 79.00 367 SER A O 1
ATOM 2791 N N . ALA A 1 368 ? -27.428 7.117 54.951 1.00 74.31 368 ALA A N 1
ATOM 2792 C CA . ALA A 1 368 ? -27.339 8.250 54.015 1.00 74.31 368 ALA A CA 1
ATOM 2793 C C . ALA A 1 368 ? -25.980 8.973 54.114 1.00 74.31 368 ALA A C 1
ATOM 2795 O O . ALA A 1 368 ? -25.363 9.256 53.092 1.00 74.31 368 ALA A O 1
ATOM 2796 N N . ALA A 1 369 ? -25.454 9.145 55.330 1.00 79.25 369 ALA A N 1
ATOM 2797 C CA . ALA A 1 369 ? -24.136 9.735 55.561 1.00 79.25 369 ALA A CA 1
ATOM 2798 C C . ALA A 1 369 ? -22.991 8.903 54.947 1.00 79.25 369 ALA A C 1
ATOM 2800 O O . ALA A 1 369 ? -22.022 9.455 54.428 1.00 79.25 369 ALA A O 1
ATOM 2801 N N . ALA A 1 370 ? -23.104 7.568 54.952 1.00 79.56 370 ALA A N 1
ATOM 2802 C CA . ALA A 1 370 ? -22.124 6.698 54.300 1.00 79.56 370 ALA A CA 1
ATOM 2803 C C . ALA A 1 370 ? -22.113 6.885 52.770 1.00 79.56 370 ALA A C 1
ATOM 2805 O O . ALA A 1 370 ? -21.049 6.861 52.150 1.00 79.56 370 ALA A O 1
ATOM 2806 N N . VAL A 1 371 ? -23.282 7.128 52.168 1.00 79.88 371 VAL A N 1
ATOM 2807 C CA . VAL A 1 371 ? -23.408 7.452 50.739 1.00 79.88 371 VAL A CA 1
ATOM 2808 C C . VAL A 1 371 ? -22.755 8.801 50.429 1.00 79.88 371 VAL A C 1
ATOM 2810 O O . VAL A 1 371 ? -21.979 8.890 49.482 1.00 79.88 371 VAL A O 1
ATOM 2813 N N . GLU A 1 372 ? -22.995 9.830 51.242 1.00 82.12 372 GLU A N 1
ATOM 2814 C CA . GLU A 1 372 ? -22.373 11.150 51.059 1.00 82.12 372 GLU A CA 1
ATOM 2815 C C . GLU A 1 372 ? -20.847 11.100 51.179 1.00 82.12 372 GLU A C 1
ATOM 2817 O O . GLU A 1 372 ? -20.134 11.652 50.338 1.00 82.12 372 GLU A O 1
ATOM 2822 N N . LYS A 1 373 ? -20.322 10.358 52.162 1.00 83.19 373 LYS A N 1
ATOM 2823 C CA . LYS A 1 373 ? -18.875 10.135 52.298 1.00 83.19 373 LYS A CA 1
ATOM 2824 C C . LYS A 1 373 ? -18.285 9.485 51.044 1.00 83.19 373 LYS A C 1
ATOM 2826 O O . LYS A 1 373 ? -17.177 9.819 50.630 1.00 83.19 373 LYS A O 1
ATOM 2831 N N . ARG A 1 374 ? -19.034 8.580 50.414 1.00 84.75 374 ARG A N 1
ATOM 2832 C CA . ARG A 1 374 ? -18.630 7.888 49.188 1.00 84.75 374 ARG A CA 1
ATOM 2833 C C . ARG A 1 374 ? -18.695 8.786 47.949 1.00 84.75 374 ARG A C 1
ATOM 2835 O O . ARG A 1 374 ? -17.814 8.692 47.102 1.00 84.75 374 ARG A O 1
ATOM 2842 N N . VAL A 1 375 ? -19.674 9.689 47.863 1.00 85.06 375 VAL A N 1
ATOM 2843 C CA . VAL A 1 375 ? -19.734 10.756 46.841 1.00 85.06 375 VAL A CA 1
ATOM 2844 C C . VAL A 1 375 ? -18.496 11.651 46.937 1.00 85.06 375 VAL A C 1
ATOM 2846 O O . VAL A 1 375 ? -17.858 11.922 45.920 1.00 85.06 375 VAL A O 1
ATOM 2849 N N . ALA A 1 376 ? -18.128 12.064 48.153 1.00 82.56 376 ALA A N 1
ATOM 2850 C CA . ALA A 1 376 ? -16.948 12.891 48.393 1.00 82.56 376 ALA A CA 1
ATOM 2851 C C . ALA A 1 376 ? -15.642 12.159 48.036 1.00 82.56 376 ALA A C 1
ATOM 2853 O O . ALA A 1 376 ? -14.795 12.724 47.345 1.00 82.56 376 ALA A O 1
ATOM 2854 N N . ALA A 1 377 ? -15.508 10.890 48.437 1.00 83.12 377 ALA A N 1
ATOM 2855 C CA . ALA A 1 377 ? -14.367 10.054 48.063 1.00 83.12 377 ALA A CA 1
ATOM 2856 C C . ALA A 1 377 ? -14.260 9.889 46.540 1.00 83.12 377 ALA A C 1
ATOM 2858 O O . ALA A 1 377 ? -13.188 10.057 45.974 1.00 83.12 377 ALA A O 1
ATOM 2859 N N . LEU A 1 378 ? -15.383 9.662 45.849 1.00 83.56 378 LEU A N 1
ATOM 2860 C CA . LEU A 1 378 ? -15.395 9.544 44.394 1.00 83.56 378 LEU A CA 1
ATOM 2861 C C . LEU A 1 378 ? -14.954 10.839 43.700 1.00 83.56 378 LEU A C 1
ATOM 2863 O O . LEU A 1 378 ? -14.211 10.769 42.723 1.00 83.56 378 LEU A O 1
ATOM 2867 N N . ALA A 1 379 ? -15.381 12.009 44.184 1.00 82.75 379 ALA A N 1
ATOM 2868 C CA . ALA A 1 379 ? -14.921 13.298 43.660 1.00 82.75 379 ALA A CA 1
ATOM 2869 C C . ALA A 1 379 ? -13.397 13.443 43.799 1.00 82.75 379 ALA A C 1
ATOM 2871 O O . ALA A 1 379 ? -12.711 13.761 42.826 1.00 82.75 379 ALA A O 1
ATOM 2872 N N . HIS A 1 380 ? -12.880 13.141 44.993 1.00 83.69 380 HIS A N 1
ATOM 2873 C CA . HIS A 1 380 ? -11.460 13.211 45.320 1.00 83.69 380 HIS A CA 1
ATOM 2874 C C . HIS A 1 380 ? -10.623 12.241 44.469 1.00 83.69 380 HIS A C 1
ATOM 2876 O O . HIS A 1 380 ? -9.723 12.668 43.749 1.00 83.69 380 HIS A O 1
ATOM 2882 N N . ASP A 1 381 ? -10.968 10.953 44.473 1.00 80.62 381 ASP A N 1
ATOM 2883 C CA . ASP A 1 381 ? -10.186 9.893 43.822 1.00 80.62 381 ASP A CA 1
ATOM 2884 C C . ASP A 1 381 ? -10.232 9.986 42.293 1.00 80.62 381 ASP A C 1
ATOM 2886 O O . ASP A 1 381 ? -9.293 9.598 41.595 1.00 80.62 381 ASP A O 1
ATOM 2890 N N . SER A 1 382 ? -11.328 10.515 41.741 1.00 76.94 382 SER A N 1
ATOM 2891 C CA . SER A 1 382 ? -11.453 10.726 40.299 1.00 76.94 382 SER A CA 1
ATOM 2892 C C . SER A 1 382 ? -10.866 12.057 39.819 1.00 76.94 382 SER A C 1
ATOM 2894 O O . SER A 1 382 ? -10.736 12.232 38.599 1.00 76.94 382 SER A O 1
ATOM 2896 N N . GLY A 1 383 ? -10.523 12.971 40.735 1.00 81.38 383 GLY A N 1
ATOM 2897 C CA . GLY A 1 383 ? -10.115 14.342 40.426 1.00 81.38 383 GLY A CA 1
ATOM 2898 C C . GLY A 1 383 ? -11.200 15.142 39.697 1.00 81.38 383 GLY A C 1
ATOM 2899 O O . GLY A 1 383 ? -10.879 15.997 38.872 1.00 81.38 383 GLY A O 1
ATOM 2900 N N . LEU A 1 384 ? -12.479 14.814 39.914 1.00 84.00 384 LEU A N 1
ATOM 2901 C CA . LEU A 1 384 ? -13.612 15.447 39.238 1.00 84.00 384 LEU A CA 1
ATOM 2902 C C . LEU A 1 384 ? -14.401 16.326 40.202 1.00 84.00 384 LEU A C 1
ATOM 2904 O O . LEU A 1 384 ? -14.673 15.952 41.341 1.00 84.00 384 LEU A O 1
ATOM 2908 N N . GLU A 1 385 ? -14.854 17.472 39.705 1.00 84.12 385 GLU A N 1
ATOM 2909 C CA . GLU A 1 385 ? -15.680 18.384 40.484 1.00 84.12 385 GLU A CA 1
ATOM 2910 C C . GLU A 1 385 ? -17.158 17.984 40.374 1.00 84.12 385 GLU A C 1
ATOM 2912 O O . GLU A 1 385 ? -17.687 17.786 39.272 1.00 84.12 385 GLU A O 1
ATOM 2917 N N . MET A 1 386 ? -17.843 17.874 41.514 1.00 84.94 386 MET A N 1
ATOM 2918 C CA . MET A 1 386 ? -19.288 17.652 41.546 1.00 84.94 386 MET A CA 1
ATOM 2919 C C . MET A 1 386 ? -20.007 18.930 41.108 1.00 84.94 386 MET A C 1
ATOM 2921 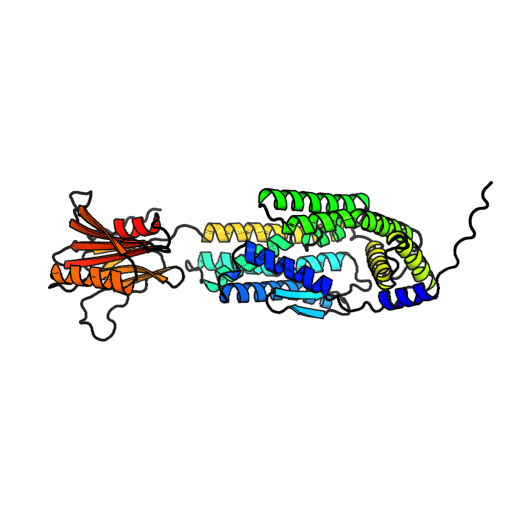O O . MET A 1 386 ? -19.878 19.970 41.745 1.00 84.94 386 MET A O 1
ATOM 2925 N N . LYS A 1 387 ? -20.793 18.853 40.031 1.00 84.56 387 LYS A N 1
ATOM 2926 C CA . LYS A 1 387 ? -21.514 20.013 39.481 1.00 84.56 387 LYS A CA 1
ATOM 2927 C C . LYS A 1 387 ? -22.979 20.068 39.888 1.00 84.56 387 LYS A C 1
ATOM 2929 O O . LYS A 1 387 ? -23.539 21.156 39.965 1.00 84.56 387 LYS A O 1
ATOM 2934 N N . ARG A 1 388 ? -23.626 18.915 40.077 1.00 79.62 388 ARG A N 1
ATOM 2935 C CA . ARG A 1 388 ? -25.067 18.846 40.360 1.00 79.62 388 ARG A CA 1
ATOM 2936 C C . ARG A 1 388 ? -25.440 17.532 41.035 1.00 79.62 388 ARG A C 1
ATOM 2938 O O . ARG A 1 388 ? -24.922 16.485 40.647 1.00 79.62 388 ARG A O 1
ATOM 2945 N N . SER A 1 389 ? -26.393 17.593 41.958 1.00 80.44 389 SER A N 1
ATOM 2946 C CA . SER A 1 389 ? -27.172 16.446 42.421 1.00 80.44 389 SER A CA 1
ATOM 2947 C C . SER A 1 389 ? -28.655 16.661 42.106 1.00 80.44 389 SER A C 1
ATOM 2949 O O . SER A 1 389 ? -29.131 17.799 42.077 1.00 80.44 389 SER A O 1
ATOM 2951 N N . GLN A 1 390 ? -29.379 15.589 41.794 1.00 82.62 390 GLN A N 1
ATOM 2952 C CA . GLN A 1 390 ? -30.826 15.640 41.571 1.00 82.62 390 GLN A CA 1
ATOM 2953 C C . GLN A 1 390 ? -31.494 14.330 41.993 1.00 82.62 390 GLN A C 1
ATOM 2955 O O . GLN A 1 390 ? -30.910 13.257 41.833 1.00 82.62 390 GLN A O 1
ATOM 2960 N N . VAL A 1 391 ? -32.725 14.429 42.494 1.00 78.62 391 VAL A N 1
ATOM 2961 C CA . VAL A 1 391 ? -33.588 13.266 42.734 1.00 78.62 391 VAL A CA 1
ATOM 2962 C C . VAL A 1 391 ? -34.012 12.695 41.383 1.00 78.62 391 VAL A C 1
ATOM 2964 O O . VAL A 1 391 ? -34.307 13.451 40.455 1.00 78.62 391 VAL A O 1
ATOM 2967 N N . ILE A 1 392 ? -34.016 11.371 41.264 1.00 77.50 392 ILE A N 1
ATOM 2968 C CA . ILE A 1 392 ? -34.576 10.661 40.115 1.00 77.50 392 ILE A CA 1
ATOM 2969 C C . ILE A 1 392 ? -35.706 9.769 40.616 1.00 77.50 392 ILE A C 1
ATOM 2971 O O . ILE A 1 392 ? -35.518 8.995 41.555 1.00 77.50 392 ILE A O 1
ATOM 2975 N N . GLU A 1 393 ? -36.852 9.875 39.953 1.00 65.81 393 GLU A N 1
ATOM 2976 C CA . GLU A 1 393 ? -38.006 9.000 40.127 1.00 65.81 393 GLU A CA 1
ATOM 2977 C C . GLU A 1 393 ? -38.195 8.199 38.833 1.00 65.81 393 GLU A C 1
ATOM 2979 O O . GLU A 1 393 ? -38.116 8.753 37.734 1.00 65.81 393 GLU A O 1
ATOM 2984 N N . GLY A 1 394 ? -38.373 6.882 38.945 1.00 58.16 394 GLY A N 1
ATOM 2985 C CA . GLY A 1 394 ? -38.630 6.025 37.788 1.00 58.16 394 GLY A CA 1
ATOM 2986 C C . GLY A 1 394 ? -39.952 6.380 37.096 1.00 58.16 394 GLY A C 1
ATOM 2987 O O . GLY A 1 394 ? -40.982 6.486 37.751 1.00 58.16 394 GLY A O 1
ATOM 2988 N N . GLU A 1 395 ? -39.936 6.508 35.766 1.00 50.62 395 GLU A N 1
ATOM 2989 C CA . GLU A 1 395 ? -41.091 6.930 34.946 1.00 50.62 395 GLU A CA 1
ATOM 2990 C C . GLU A 1 395 ? -42.265 5.924 34.895 1.00 50.62 395 GLU A C 1
ATOM 2992 O O . GLU A 1 395 ? -43.321 6.245 34.356 1.00 50.62 395 GLU A O 1
ATOM 2997 N N . GLN A 1 396 ? -42.111 4.704 35.424 1.00 49.22 396 GLN A N 1
ATOM 2998 C CA . GLN A 1 396 ? -43.111 3.629 35.329 1.00 49.22 396 GLN A CA 1
ATOM 2999 C C . GLN A 1 396 ? -43.671 3.255 36.720 1.00 49.22 396 GLN A C 1
ATOM 3001 O O . GLN A 1 396 ? -42.882 2.966 37.621 1.00 49.22 396 GLN A O 1
ATOM 3006 N N . PRO A 1 397 ? -45.007 3.182 36.911 1.00 44.06 397 PRO A N 1
ATOM 3007 C CA . PRO A 1 397 ? -45.633 2.920 38.216 1.00 44.06 397 PRO A CA 1
ATOM 3008 C C . PRO A 1 397 ? -45.265 1.581 38.874 1.00 44.06 397 PRO A C 1
ATOM 3010 O O . PRO A 1 397 ? -45.280 1.478 40.096 1.00 44.06 397 PRO A O 1
ATOM 3013 N N . SER A 1 398 ? -44.941 0.545 38.091 1.00 47.00 398 SER A N 1
ATOM 3014 C CA . SER A 1 398 ? -44.549 -0.780 38.603 1.00 47.00 398 SER A CA 1
ATOM 3015 C C . SER A 1 398 ? -43.073 -0.873 39.009 1.00 47.00 398 SER A C 1
ATOM 3017 O O . SER A 1 398 ? -42.664 -1.861 39.610 1.00 47.00 398 SER A O 1
ATOM 3019 N N . ASP A 1 399 ? -42.287 0.152 38.677 1.00 55.41 399 ASP A N 1
ATOM 3020 C CA . ASP A 1 399 ? -40.823 0.125 38.617 1.00 55.41 399 ASP A CA 1
ATOM 3021 C C . ASP A 1 399 ? -40.217 1.416 39.203 1.00 55.41 399 ASP A C 1
ATOM 3023 O O . ASP A 1 399 ? -39.086 1.789 38.881 1.00 55.41 399 ASP A O 1
ATOM 3027 N N . SER A 1 400 ? -40.990 2.145 40.023 1.00 58.97 400 SER A N 1
ATOM 3028 C CA . SER A 1 400 ? -40.664 3.480 40.535 1.00 58.97 400 SER A CA 1
ATOM 3029 C C . SER A 1 400 ? -39.484 3.431 41.512 1.00 58.97 400 SER A C 1
ATOM 3031 O O . SER A 1 400 ? -39.633 3.464 42.736 1.00 58.97 400 SER A O 1
ATOM 3033 N N . LEU A 1 401 ? -38.283 3.319 40.958 1.00 70.69 401 LEU A N 1
ATOM 3034 C CA . LEU A 1 401 ? -37.035 3.444 41.680 1.00 70.69 401 LEU A CA 1
ATOM 3035 C C . LEU A 1 401 ? -36.853 4.903 42.076 1.00 70.69 401 LEU A C 1
ATOM 3037 O O . LEU A 1 401 ? -36.785 5.781 41.217 1.00 70.69 401 LEU A O 1
ATOM 3041 N N . VAL A 1 402 ? -36.759 5.149 43.378 1.00 71.31 402 VAL A N 1
ATOM 3042 C CA . VAL A 1 402 ? -36.403 6.462 43.914 1.00 71.31 402 VAL A CA 1
ATOM 3043 C C . VAL A 1 402 ? -34.920 6.450 44.249 1.00 71.31 402 VAL A C 1
ATOM 3045 O O . VAL A 1 402 ? -34.418 5.536 44.915 1.00 71.31 402 VAL A O 1
ATOM 3048 N N . GLY A 1 403 ? -34.214 7.456 43.748 1.00 83.00 403 GLY A N 1
ATOM 3049 C CA . GLY A 1 403 ? -32.767 7.523 43.826 1.00 83.00 403 GLY A CA 1
ATOM 3050 C C . GLY A 1 403 ? -32.206 8.934 43.767 1.00 83.00 403 GLY A C 1
ATOM 3051 O O . GLY A 1 403 ? -32.922 9.902 43.517 1.00 83.00 403 GLY A O 1
ATOM 3052 N N . MET A 1 404 ? -30.895 9.046 43.975 1.00 84.38 404 MET A N 1
ATOM 3053 C CA . MET A 1 404 ? -30.146 10.288 43.772 1.00 84.38 404 MET A CA 1
ATOM 3054 C C . MET A 1 404 ? -29.141 10.105 42.644 1.00 84.38 404 MET A C 1
ATOM 3056 O O . MET A 1 404 ? -28.418 9.111 42.611 1.00 84.38 404 MET A O 1
ATOM 3060 N N . GLU A 1 405 ? -29.056 11.079 41.743 1.00 87.94 405 GLU A N 1
ATOM 3061 C CA . GLU A 1 405 ? -27.988 11.175 40.750 1.00 87.94 405 GLU A CA 1
ATOM 3062 C C . GLU A 1 405 ? -27.014 12.288 41.113 1.00 87.94 405 GLU A C 1
ATOM 3064 O O . GLU A 1 405 ? -27.413 13.420 41.378 1.00 87.94 405 GLU A O 1
ATOM 3069 N N . TYR A 1 406 ? -25.728 11.967 41.040 1.00 89.19 406 TYR A N 1
ATOM 3070 C CA . TYR A 1 406 ? -24.605 12.873 41.226 1.00 89.19 406 TYR A CA 1
ATOM 3071 C C . TYR A 1 406 ? -23.849 12.993 39.905 1.00 89.19 406 TYR A C 1
ATOM 3073 O O . TYR A 1 406 ? -23.449 11.985 39.313 1.00 89.19 406 TYR A O 1
ATOM 3081 N N . ARG A 1 407 ? -23.653 14.224 39.427 1.00 89.31 407 ARG A N 1
ATOM 3082 C CA . ARG A 1 407 ? -22.926 14.518 38.187 1.00 89.31 407 ARG A CA 1
ATOM 3083 C C . ARG A 1 407 ? -21.596 15.186 38.493 1.00 89.31 407 ARG A C 1
ATOM 3085 O O . ARG A 1 407 ? -21.558 16.249 39.115 1.00 89.31 407 ARG A O 1
ATOM 3092 N N . PHE A 1 408 ? -20.531 14.599 37.969 1.00 87.94 408 PHE A N 1
ATOM 3093 C CA . PHE A 1 408 ? -19.165 15.083 38.086 1.00 87.94 408 PHE A CA 1
ATOM 3094 C C . PHE A 1 408 ? -18.616 15.413 36.700 1.00 87.94 408 PHE A C 1
ATOM 3096 O O . PHE A 1 408 ? -18.833 14.668 35.738 1.00 87.94 408 PHE A O 1
ATOM 3103 N N . ARG A 1 409 ? -17.899 16.530 36.589 1.00 84.88 409 ARG A N 1
ATOM 3104 C CA . ARG A 1 409 ? -17.346 17.008 35.318 1.00 84.88 409 ARG A CA 1
ATOM 3105 C C . ARG A 1 409 ? -15.900 17.441 35.505 1.00 84.88 409 ARG A C 1
ATOM 3107 O O . ARG A 1 409 ? -15.595 18.183 36.430 1.00 84.88 409 ARG A O 1
ATOM 3114 N N . GLY A 1 410 ? -15.037 16.989 34.604 1.00 81.44 410 GLY A N 1
ATOM 3115 C CA . GLY A 1 410 ? -13.660 17.454 34.473 1.00 81.44 410 GLY A CA 1
ATOM 3116 C C . GLY A 1 410 ? -13.358 17.839 33.028 1.00 81.44 410 GLY A C 1
ATOM 3117 O O . GLY A 1 410 ? -14.221 17.738 32.157 1.00 81.44 410 GLY A O 1
ATOM 3118 N N . GLU A 1 411 ? -12.122 18.248 32.752 1.00 75.19 411 GLU A N 1
ATOM 3119 C CA . GLU A 1 411 ? -11.726 18.725 31.417 1.00 75.19 411 GLU A CA 1
ATOM 3120 C C . GLU A 1 411 ? -11.790 17.643 30.329 1.00 75.19 411 GLU A C 1
ATOM 3122 O O . GLU A 1 411 ? -12.055 17.938 29.166 1.00 75.19 411 GLU A O 1
ATOM 3127 N N . ARG A 1 412 ? -11.537 16.379 30.695 1.00 75.62 412 ARG A N 1
ATOM 3128 C CA . ARG A 1 412 ? -11.373 15.261 29.743 1.00 75.62 412 ARG A CA 1
ATOM 3129 C C . ARG A 1 412 ? -12.432 14.164 29.854 1.00 75.62 412 ARG A C 1
ATOM 3131 O O . ARG A 1 412 ? -12.432 13.246 29.034 1.00 75.62 412 ARG A O 1
ATOM 3138 N N . ARG A 1 413 ? -13.280 14.200 30.887 1.00 83.06 413 ARG A N 1
ATOM 3139 C CA . ARG A 1 413 ? -14.313 13.183 31.127 1.00 83.06 413 ARG A CA 1
ATOM 3140 C C . ARG A 1 413 ? -15.451 13.691 32.005 1.00 83.06 413 ARG A C 1
ATOM 3142 O O . ARG A 1 413 ? -15.276 14.594 32.822 1.00 83.06 413 ARG A O 1
ATOM 3149 N N . GLU A 1 414 ? -16.587 13.025 31.872 1.00 86.69 414 GLU A N 1
ATOM 3150 C CA . GLU A 1 414 ? -17.767 13.172 32.716 1.00 86.69 414 GLU A CA 1
ATOM 3151 C C . GLU A 1 414 ? -18.058 11.850 33.428 1.00 86.69 414 GLU A C 1
ATOM 3153 O O . GLU A 1 414 ? -17.888 10.770 32.855 1.00 86.69 414 GLU A O 1
ATOM 3158 N N . LEU A 1 415 ? -18.508 11.941 34.678 1.00 88.38 415 LEU A N 1
ATOM 3159 C CA . LEU A 1 415 ? -18.913 10.797 35.484 1.00 88.38 415 LEU A CA 1
ATOM 3160 C C . LEU A 1 415 ? -20.292 11.067 36.078 1.00 88.38 415 LEU A C 1
ATOM 3162 O O . LEU A 1 415 ? -20.570 12.158 36.573 1.00 88.38 415 LEU A O 1
ATOM 3166 N N . ARG A 1 416 ? -21.163 10.061 36.050 1.00 91.12 416 ARG A N 1
ATOM 3167 C CA . ARG A 1 416 ? -22.439 10.083 36.764 1.00 91.12 416 ARG A CA 1
ATOM 3168 C C . ARG A 1 416 ? -22.529 8.888 37.695 1.00 91.12 416 ARG A C 1
ATOM 3170 O O . ARG A 1 416 ? -22.198 7.771 37.302 1.00 91.12 416 ARG A O 1
ATOM 3177 N N . ALA A 1 417 ? -22.973 9.139 38.917 1.00 88.94 417 ALA A N 1
ATOM 3178 C CA . ALA A 1 417 ? -23.255 8.117 39.910 1.00 88.94 417 ALA A CA 1
ATOM 3179 C C . ALA A 1 417 ? -24.735 8.178 40.284 1.00 88.94 417 ALA A C 1
ATOM 3181 O O . ALA A 1 417 ? -25.260 9.269 40.498 1.00 88.94 417 ALA A O 1
ATOM 3182 N N . ARG A 1 418 ? -25.403 7.029 40.365 1.00 89.88 418 ARG A N 1
ATOM 3183 C CA . ARG A 1 418 ? -26.787 6.905 40.821 1.00 89.88 418 ARG A CA 1
ATOM 3184 C C . ARG A 1 418 ? -26.870 5.975 42.018 1.00 89.88 418 ARG A C 1
ATOM 3186 O O . ARG A 1 418 ? -26.191 4.947 42.061 1.00 89.88 418 ARG A O 1
ATOM 3193 N N . THR A 1 419 ? -27.725 6.332 42.963 1.00 87.94 419 THR A N 1
ATOM 3194 C CA . THR A 1 419 ? -28.110 5.467 44.075 1.00 87.94 419 THR A CA 1
ATOM 3195 C C . THR A 1 419 ? -29.554 5.056 43.935 1.00 87.94 419 THR A C 1
ATOM 3197 O O . THR A 1 419 ? -30.394 5.882 43.603 1.00 87.94 419 THR A O 1
ATOM 3200 N N . PHE A 1 420 ? -29.846 3.788 44.202 1.00 85.56 420 PHE A N 1
ATOM 3201 C CA . PHE A 1 420 ? -31.206 3.256 44.164 1.00 85.56 420 PHE A CA 1
ATOM 3202 C C . PHE A 1 420 ? -31.463 2.376 45.380 1.00 85.56 420 PHE A C 1
ATOM 3204 O O . PHE A 1 420 ? -30.540 1.725 45.875 1.00 85.56 420 PHE A O 1
ATOM 3211 N N . VAL A 1 421 ? -32.713 2.328 45.841 1.00 82.19 421 VAL A N 1
ATOM 3212 C CA . VAL A 1 421 ? -33.165 1.386 46.872 1.00 82.19 421 VAL A CA 1
ATOM 3213 C C . VAL A 1 421 ? -34.102 0.365 46.230 1.00 82.19 421 VAL A C 1
ATOM 3215 O O . VAL A 1 421 ? -35.151 0.735 45.715 1.00 82.19 421 VAL A O 1
ATOM 3218 N N . VAL A 1 422 ? -33.737 -0.918 46.271 1.00 79.31 422 VAL A N 1
ATOM 3219 C CA . VAL A 1 422 ? -34.543 -2.033 45.739 1.00 79.31 422 VAL A CA 1
ATOM 3220 C C . VAL A 1 422 ? -34.604 -3.133 46.788 1.00 79.31 422 VAL A C 1
ATOM 3222 O O . VAL A 1 422 ? -33.557 -3.565 47.274 1.00 79.31 422 VAL A O 1
ATOM 3225 N N . GLY A 1 423 ? -35.809 -3.563 47.177 1.00 74.38 423 GLY A N 1
ATOM 3226 C CA . GLY A 1 423 ? -35.974 -4.645 48.160 1.00 74.38 423 GLY A CA 1
ATOM 3227 C C . GLY A 1 423 ? -35.352 -4.344 49.529 1.00 74.38 423 GLY A C 1
ATOM 3228 O O . GLY A 1 423 ? -34.804 -5.229 50.178 1.00 74.38 423 GLY A O 1
ATOM 3229 N N . GLY A 1 424 ? -35.329 -3.070 49.938 1.00 75.25 424 GLY A N 1
ATOM 3230 C CA . GLY A 1 424 ? -34.668 -2.633 51.175 1.00 75.25 424 GLY A CA 1
ATOM 3231 C C . GLY A 1 424 ? -33.134 -2.604 51.114 1.00 75.25 424 GLY A C 1
ATOM 3232 O O . GLY A 1 424 ? -32.496 -2.329 52.126 1.00 75.25 424 GLY A O 1
ATOM 3233 N N . ARG A 1 425 ? -32.520 -2.848 49.947 1.00 77.31 425 ARG A N 1
ATOM 3234 C CA . ARG A 1 425 ? -31.064 -2.771 49.741 1.00 77.31 425 ARG A CA 1
ATOM 3235 C C . ARG A 1 425 ? -30.683 -1.594 48.856 1.00 77.31 425 ARG A C 1
ATOM 3237 O O . ARG A 1 425 ? -31.413 -1.246 47.931 1.00 77.31 425 ARG A O 1
ATOM 3244 N N . ARG A 1 426 ? -29.516 -1.001 49.118 1.00 85.31 426 ARG A N 1
ATOM 3245 C CA . ARG A 1 426 ? -28.978 0.110 48.323 1.00 85.31 426 ARG A CA 1
ATOM 3246 C C . ARG A 1 426 ? -28.034 -0.385 47.236 1.00 85.31 426 ARG A C 1
ATOM 3248 O O . ARG A 1 426 ? -27.213 -1.267 47.473 1.00 85.31 426 ARG A O 1
ATOM 3255 N N . TYR A 1 427 ? -28.121 0.237 46.069 1.00 86.19 427 TYR A N 1
ATOM 3256 C CA . TYR A 1 427 ? -27.244 -0.013 44.931 1.00 86.19 427 TYR A CA 1
ATOM 3257 C C . TYR A 1 427 ? -26.513 1.266 44.542 1.00 86.19 427 TYR A C 1
ATOM 3259 O O . TYR A 1 427 ? -27.080 2.357 44.605 1.00 86.19 427 TYR A O 1
ATOM 3267 N N . TRP A 1 428 ? -25.256 1.109 44.136 1.00 88.06 428 TRP A N 1
ATOM 3268 C CA . TRP A 1 428 ? -24.377 2.164 43.655 1.00 88.06 428 TRP A CA 1
ATOM 3269 C C . TRP A 1 428 ? -24.008 1.885 42.200 1.00 88.06 428 TRP A C 1
ATOM 3271 O O . TRP A 1 428 ? -23.350 0.889 41.898 1.00 88.06 428 TRP A O 1
ATOM 3281 N N . VAL A 1 429 ? -24.450 2.754 41.295 1.00 89.25 429 VAL A N 1
ATOM 3282 C CA . VAL A 1 429 ? -24.309 2.581 39.845 1.00 89.25 429 VAL A CA 1
ATOM 3283 C C . VAL A 1 429 ? -23.495 3.743 39.292 1.00 89.25 429 VAL A C 1
ATOM 3285 O O . VAL A 1 429 ? -23.905 4.892 39.439 1.00 89.25 429 VAL A O 1
ATOM 3288 N N . THR A 1 430 ? -22.354 3.490 38.653 1.00 89.75 430 THR A N 1
ATOM 3289 C CA . THR A 1 430 ? -21.510 4.554 38.086 1.00 89.75 430 THR A CA 1
ATOM 3290 C C . THR A 1 430 ? -21.233 4.352 36.607 1.00 89.75 430 THR A C 1
ATOM 3292 O O . THR A 1 430 ? -20.971 3.242 36.149 1.00 89.75 430 THR A O 1
ATOM 3295 N N . ALA A 1 431 ? -21.270 5.458 35.864 1.00 88.62 431 ALA A N 1
ATOM 3296 C CA . ALA A 1 431 ? -20.908 5.529 34.457 1.00 88.62 431 ALA A CA 1
ATOM 3297 C C . ALA A 1 431 ? -19.910 6.669 34.224 1.00 88.62 431 ALA A C 1
ATOM 3299 O O . ALA A 1 431 ? -20.163 7.808 34.619 1.00 88.62 431 ALA A O 1
ATOM 3300 N N . SER A 1 432 ? -18.794 6.380 33.559 1.00 85.00 432 SER A N 1
ATOM 3301 C CA . SER A 1 432 ? -17.733 7.336 33.231 1.00 85.00 432 SER A CA 1
ATOM 3302 C C . SER A 1 432 ? -17.460 7.324 31.732 1.00 85.00 432 SER A C 1
ATOM 3304 O O . SER A 1 432 ? -17.274 6.263 31.144 1.00 85.00 432 SER A O 1
ATOM 3306 N N . ALA A 1 433 ? -17.394 8.488 31.088 1.00 80.69 433 ALA A N 1
ATOM 3307 C CA . ALA A 1 433 ? -17.162 8.599 29.646 1.00 80.69 433 ALA A CA 1
ATOM 3308 C C . ALA A 1 433 ? -16.389 9.886 29.296 1.00 80.69 433 ALA A C 1
ATOM 3310 O O . ALA A 1 433 ? -16.508 10.870 30.022 1.00 80.69 433 ALA A O 1
ATOM 3311 N N . PRO A 1 434 ? -15.609 9.935 28.194 1.00 75.69 434 PRO A N 1
ATOM 3312 C CA . PRO A 1 434 ? -14.948 11.173 27.759 1.00 75.69 434 PRO A CA 1
ATOM 3313 C C . PRO A 1 434 ? -15.963 12.281 27.440 1.00 75.69 434 PRO A C 1
ATOM 3315 O O . PRO A 1 434 ? -15.771 13.439 27.796 1.00 75.69 434 PRO A O 1
ATOM 3318 N N . LYS A 1 435 ? -17.083 11.892 26.821 1.00 76.88 435 LYS A N 1
ATOM 3319 C CA . LYS A 1 435 ? -18.311 12.678 26.690 1.00 76.88 435 LYS A CA 1
ATOM 3320 C C . LYS A 1 435 ? -19.484 11.782 27.054 1.00 76.88 435 LYS A C 1
ATOM 3322 O O . LYS A 1 435 ? -19.534 10.636 26.606 1.00 76.88 435 LYS A O 1
ATOM 3327 N N . PHE A 1 436 ? -20.402 12.287 27.871 1.00 75.88 436 PHE A N 1
ATOM 3328 C CA . PHE A 1 436 ? -21.577 11.524 28.269 1.00 75.88 436 PHE A CA 1
ATOM 3329 C C . PHE A 1 436 ? -22.523 11.387 27.069 1.00 75.88 436 PHE A C 1
ATOM 3331 O O . PHE A 1 436 ? -23.099 12.372 26.615 1.00 75.88 436 PHE A O 1
ATOM 3338 N N . GLY A 1 437 ? -22.620 10.178 26.521 1.00 74.31 437 GLY A N 1
ATOM 3339 C CA . GLY A 1 437 ? -23.409 9.869 25.329 1.00 74.31 437 GLY A CA 1
ATOM 3340 C C . GLY A 1 437 ? -24.348 8.689 25.554 1.00 74.31 437 GLY A C 1
ATOM 3341 O O . GLY A 1 437 ? -24.487 8.196 26.673 1.00 74.31 437 GLY A O 1
ATOM 3342 N N . GLU A 1 438 ? -24.948 8.211 24.468 1.00 76.31 438 GLU A N 1
ATOM 3343 C CA . GLU A 1 438 ? -26.017 7.204 24.470 1.00 76.31 438 GLU A CA 1
ATOM 3344 C C . GLU A 1 438 ? -25.667 5.930 25.257 1.00 76.31 438 GLU A C 1
ATOM 3346 O O . GLU A 1 438 ? -26.490 5.443 26.021 1.00 76.31 438 GLU A O 1
ATOM 3351 N N . ARG A 1 439 ? -24.415 5.450 25.188 1.00 77.75 439 ARG A N 1
ATOM 3352 C CA . ARG A 1 439 ? -23.953 4.271 25.950 1.00 77.75 439 ARG A CA 1
ATOM 3353 C C . ARG A 1 439 ? -24.045 4.471 27.462 1.00 77.75 439 ARG A C 1
ATOM 3355 O O . ARG A 1 439 ? -24.529 3.607 28.185 1.00 77.75 439 ARG A O 1
ATOM 3362 N N . ALA A 1 440 ? -23.563 5.613 27.948 1.00 81.75 440 ALA A N 1
ATOM 3363 C CA . ALA A 1 440 ? -23.550 5.898 29.376 1.00 81.75 440 ALA A CA 1
ATOM 3364 C C . ALA A 1 440 ? -24.960 6.174 29.910 1.00 81.75 440 ALA A C 1
ATOM 3366 O O . ALA A 1 440 ? -25.273 5.763 31.026 1.00 81.75 440 ALA A O 1
ATOM 3367 N N . SER A 1 441 ? -25.818 6.800 29.098 1.00 82.50 441 SER A N 1
ATOM 3368 C CA . SER A 1 441 ? -27.242 6.952 29.408 1.00 82.50 441 SER A CA 1
ATOM 3369 C C . SER A 1 441 ? -27.951 5.600 29.459 1.00 82.50 441 SER A C 1
ATOM 3371 O O . SER A 1 441 ? -28.536 5.276 30.489 1.00 82.50 441 SER A O 1
ATOM 3373 N N . ARG A 1 442 ? -27.797 4.761 28.423 1.00 84.25 442 ARG A N 1
ATOM 3374 C CA . ARG A 1 442 ? -28.405 3.426 28.339 1.00 84.25 442 ARG A CA 1
ATOM 3375 C C . ARG A 1 442 ? -28.061 2.558 29.545 1.00 84.25 442 ARG A C 1
ATOM 3377 O O . ARG A 1 442 ? -28.963 2.001 30.159 1.00 84.25 442 ARG A O 1
ATOM 3384 N N . PHE A 1 443 ? -26.786 2.493 29.933 1.00 86.38 443 PHE A N 1
ATOM 3385 C CA . PHE A 1 443 ? -26.366 1.766 31.136 1.00 86.38 443 PHE A CA 1
ATOM 3386 C C . PHE A 1 443 ? -27.122 2.248 32.386 1.00 86.38 443 PHE A C 1
ATOM 3388 O O . PHE A 1 443 ? -27.746 1.445 33.078 1.00 86.38 443 PHE A O 1
ATOM 3395 N N . LEU A 1 444 ? -27.127 3.559 32.656 1.00 85.75 444 LEU A N 1
ATOM 3396 C CA . LEU A 1 444 ? -27.767 4.117 33.853 1.00 85.75 444 LEU A CA 1
ATOM 3397 C C . LEU A 1 444 ? -29.298 4.006 33.850 1.00 85.75 444 LEU A C 1
ATOM 3399 O O . LEU A 1 444 ? -29.900 3.926 34.919 1.00 85.75 444 LEU A O 1
ATOM 3403 N N . GLU A 1 445 ? -29.926 4.074 32.680 1.00 85.06 445 GLU A N 1
ATOM 3404 C CA . GLU A 1 445 ? -31.384 4.011 32.491 1.00 85.06 445 GLU A CA 1
ATOM 3405 C C . GLU A 1 445 ? -31.909 2.573 32.431 1.00 85.06 445 GLU A C 1
ATOM 3407 O O . GLU A 1 445 ? -33.090 2.325 32.676 1.00 85.06 445 GLU A O 1
ATOM 3412 N N . SER A 1 446 ? -31.031 1.614 32.140 1.00 85.06 446 SER A N 1
ATOM 3413 C CA . SER A 1 446 ? -31.370 0.193 32.147 1.00 85.06 446 SER A CA 1
ATOM 3414 C C . SER A 1 446 ? -31.482 -0.404 33.551 1.00 85.06 446 SER A C 1
ATOM 3416 O O . SER A 1 446 ? -32.021 -1.497 33.687 1.00 85.06 446 SER A O 1
ATOM 3418 N N . PHE A 1 447 ? -30.988 0.269 34.597 1.00 86.38 447 PHE A N 1
ATOM 3419 C CA . PHE A 1 447 ? -31.052 -0.254 35.964 1.00 86.38 447 PHE A CA 1
ATOM 3420 C C . PHE A 1 447 ? -32.505 -0.318 36.454 1.00 86.38 447 PHE A C 1
ATOM 3422 O O . PHE A 1 447 ? -33.152 0.721 36.586 1.00 86.38 447 PHE A O 1
ATOM 3429 N N . ARG A 1 448 ? -33.011 -1.525 36.739 1.00 85.25 448 ARG A N 1
ATOM 3430 C CA . ARG A 1 448 ? -34.400 -1.770 37.176 1.00 85.25 448 ARG A CA 1
ATOM 3431 C C . ARG A 1 448 ? -34.492 -2.875 38.222 1.00 85.25 448 ARG A C 1
ATOM 3433 O O . ARG A 1 448 ? -33.531 -3.627 38.427 1.00 85.25 448 ARG A O 1
ATOM 3440 N N . ARG A 1 449 ? -35.654 -2.990 38.873 1.00 82.00 449 ARG A N 1
ATOM 3441 C CA . ARG A 1 449 ? -35.976 -4.169 39.680 1.00 82.00 449 ARG A CA 1
ATOM 3442 C C . ARG A 1 449 ? -36.033 -5.393 38.765 1.00 82.00 449 ARG A C 1
ATOM 3444 O O . ARG A 1 449 ? -36.363 -5.299 37.583 1.00 82.00 449 ARG A O 1
ATOM 3451 N N . ASP A 1 450 ? -35.616 -6.537 39.285 1.00 78.19 450 ASP A N 1
ATOM 3452 C CA . ASP A 1 450 ? -35.687 -7.782 38.542 1.00 78.19 450 ASP A CA 1
ATOM 3453 C C . ASP A 1 450 ? -36.949 -8.573 38.905 1.00 78.19 450 ASP A C 1
ATOM 3455 O O . ASP A 1 450 ? -36.994 -9.273 39.916 1.00 78.19 450 ASP A O 1
ATOM 3459 N N . ASP A 1 451 ? -37.963 -8.478 38.048 1.00 70.00 451 ASP A N 1
ATOM 3460 C CA . ASP A 1 451 ? -39.287 -9.082 38.259 1.00 70.00 451 ASP A CA 1
ATOM 3461 C C . ASP A 1 451 ? -39.352 -10.575 37.884 1.00 70.00 451 ASP A C 1
ATOM 3463 O O . ASP A 1 451 ? -40.426 -11.165 37.796 1.00 70.00 451 ASP A O 1
ATOM 3467 N N . GLY A 1 452 ? -38.208 -11.208 37.601 1.00 60.75 452 GLY A N 1
ATOM 3468 C CA . GLY A 1 452 ? -38.132 -12.621 37.213 1.00 60.75 452 GLY A CA 1
ATOM 3469 C C . GLY A 1 452 ? -38.592 -12.922 35.780 1.00 60.75 452 GLY A C 1
ATOM 3470 O O . GLY A 1 452 ? -38.491 -14.066 35.339 1.00 60.75 452 GLY A O 1
ATOM 3471 N N . VAL A 1 453 ? -39.043 -11.914 35.027 1.00 54.62 453 VAL A N 1
ATOM 3472 C CA . VAL A 1 453 ? -39.362 -12.039 33.600 1.00 54.62 453 VAL A CA 1
ATOM 3473 C C . VAL A 1 453 ? -38.055 -12.032 32.795 1.00 54.62 453 VAL A C 1
ATOM 3475 O O . VAL A 1 453 ? -37.316 -11.038 32.864 1.00 54.62 453 VAL A O 1
ATOM 3478 N N . PRO A 1 454 ? -37.741 -13.097 32.027 1.00 47.22 454 PRO A N 1
ATOM 3479 C CA . PRO A 1 454 ? -36.546 -13.120 31.195 1.00 47.22 454 PRO A CA 1
ATOM 3480 C C . PRO A 1 454 ? -36.597 -11.959 30.193 1.00 47.22 454 PRO A C 1
ATOM 3482 O O . PRO A 1 454 ? -37.657 -11.686 29.625 1.00 47.22 454 PRO A O 1
ATOM 3485 N N . PRO A 1 455 ? -35.482 -11.241 29.987 1.00 45.78 455 PRO A N 1
ATOM 3486 C CA . PRO A 1 455 ? -35.477 -10.069 29.130 1.00 45.78 455 PRO A CA 1
ATOM 3487 C C . PRO A 1 455 ? -35.865 -10.463 27.705 1.00 45.78 455 PRO A C 1
ATOM 3489 O O . PRO A 1 455 ? -35.321 -11.414 27.138 1.00 45.78 455 PRO A O 1
ATOM 3492 N N . VAL A 1 456 ? -36.801 -9.715 27.121 1.00 41.47 456 VAL A N 1
ATOM 3493 C CA . VAL A 1 456 ? -37.093 -9.801 25.692 1.00 41.47 456 VAL A CA 1
ATOM 3494 C C . VAL A 1 456 ? -35.839 -9.322 24.974 1.00 41.47 456 VAL A C 1
ATOM 3496 O O . VAL A 1 456 ? -35.532 -8.134 24.981 1.00 41.47 456 VAL A O 1
ATOM 3499 N N . VAL A 1 457 ? -35.075 -10.256 24.410 1.00 37.78 457 VAL A N 1
ATOM 3500 C CA . VAL A 1 457 ? -33.956 -9.929 23.526 1.00 37.78 457 VAL A CA 1
ATOM 3501 C C . VAL A 1 457 ? -34.571 -9.219 22.318 1.00 37.78 457 VAL A C 1
ATOM 3503 O O . VAL A 1 457 ? -35.368 -9.853 21.617 1.00 37.78 457 VAL A O 1
ATOM 3506 N N . PRO A 1 458 ? -34.276 -7.929 22.071 1.00 32.22 458 PRO A N 1
ATOM 3507 C CA . PRO A 1 458 ? -34.688 -7.308 20.823 1.00 32.22 458 PRO A CA 1
ATOM 3508 C C . PRO A 1 458 ? -34.026 -8.109 19.698 1.00 32.22 458 PRO A C 1
ATOM 3510 O O . PRO A 1 458 ? -32.811 -8.323 19.735 1.00 32.22 458 PRO A O 1
ATOM 3513 N N . ARG A 1 459 ? -34.839 -8.645 18.784 1.00 29.20 459 ARG A N 1
ATOM 3514 C CA . ARG A 1 459 ? -34.353 -9.379 17.611 1.00 29.20 459 ARG A CA 1
ATOM 3515 C C . ARG A 1 459 ? -33.609 -8.466 16.655 1.00 29.20 459 ARG A C 1
ATOM 3517 O O . ARG A 1 459 ? -34.077 -7.319 16.481 1.00 29.20 459 ARG A O 1
#